Protein AF-0000000078351383 (afdb_homodimer)

InterPro domains:
  IPR007537 tRNAHis guanylyltransferase Thg1 [PTHR12729] (29-309)
  IPR024956 tRNAHis guanylyltransferase catalytic domain [PF04446] (28-210)
  IPR038469 tRNAHis guanylyltransferase Thg1 superfamily [G3DSA:3.30.70.3000] (30-331)

Radius of gyration: 29.4 Å; Cα contacts (8 Å, |Δi|>4): 1123; chains: 2; bounding box: 105×81×57 Å

Organism: Batrachochytrium dendrobatidis (strain JEL423) (NCBI:txid403673)

Near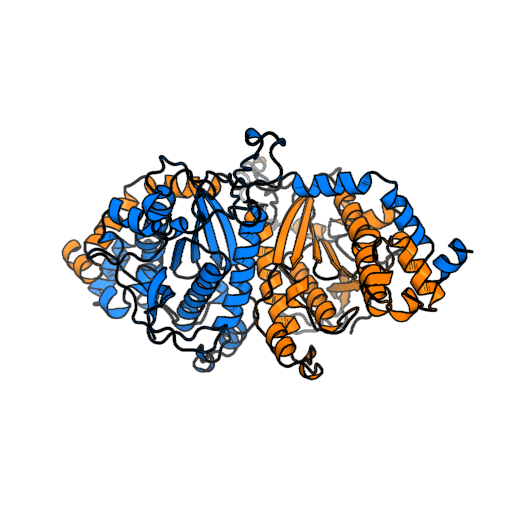est PDB structures (foldseek):
  4kgm-assembly2_C-3  TM=8.697E-01  e=3.419E-14  Bacillus thuringiensis serovar israelensis ATCC 35646
  4kgk-assembly1_B  TM=8.717E-01  e=8.490E-14  Bacillus thuringiensis serovar israelensis ATCC 35646
  6r4p-assembly1_A  TM=4.666E-01  e=4.641E-01  Bos taurus
  7pdf-assembly1_A  TM=4.682E-01  e=1.531E+00  Bos taurus
  7d9t-assembly1_A  TM=4.508E-01  e=2.034E+00  Homo sapiens

pLDDT: mean 85.82, std 18.72, range [27.03, 98.94]

Structure (mmCIF, N/CA/C/O backbone):
data_AF-0000000078351383-model_v1
#
loop_
_entity.id
_entity.type
_entity.pdbx_description
1 polymer 'tRNA(His) guanylyltransferase'
#
loop_
_atom_site.group_PDB
_atom_site.id
_atom_site.type_symbol
_atom_site.label_atom_id
_atom_site.label_alt_id
_atom_site.label_comp_id
_atom_site.label_asym_id
_atom_site.label_entity_id
_atom_site.label_seq_id
_atom_site.pdbx_PDB_ins_code
_atom_site.Cartn_x
_atom_site.Cartn_y
_atom_site.Cartn_z
_atom_site.occupancy
_atom_site.B_iso_or_equiv
_atom_site.auth_seq_id
_atom_site.auth_comp_id
_atom_site.auth_asym_id
_atom_site.auth_atom_id
_atom_site.pdbx_PDB_model_num
ATOM 1 N N . MET A 1 1 ? 18.266 -39.781 -23.859 1 38.16 1 MET A N 1
ATOM 2 C CA . MET A 1 1 ? 18.625 -39.969 -22.453 1 38.16 1 MET A CA 1
ATOM 3 C C . MET A 1 1 ? 18.234 -38.75 -21.625 1 38.16 1 MET A C 1
ATOM 5 O O . MET A 1 1 ? 17.641 -38.906 -20.562 1 38.16 1 MET A O 1
ATOM 9 N N . VAL A 1 2 ? 18.609 -37.594 -22.172 1 41.56 2 VAL A N 1
ATOM 10 C CA . VAL A 1 2 ? 18.328 -36.344 -21.516 1 41.56 2 VAL A CA 1
ATOM 11 C C . VAL A 1 2 ? 16.828 -36.125 -21.406 1 41.56 2 VAL A C 1
ATOM 13 O O . VAL A 1 2 ? 16.312 -35.688 -20.375 1 41.56 2 VAL A O 1
ATOM 16 N N . THR A 1 3 ? 16.156 -36.469 -22.438 1 48.22 3 THR A N 1
ATOM 17 C CA . THR A 1 3 ? 14.703 -36.344 -22.484 1 48.22 3 THR A CA 1
ATOM 18 C C . THR A 1 3 ? 14.055 -37.25 -21.422 1 48.22 3 THR A C 1
ATOM 20 O O . THR A 1 3 ? 13.102 -36.844 -20.766 1 48.22 3 THR A O 1
ATOM 23 N N . LYS A 1 4 ? 14.516 -38.5 -21.375 1 50.91 4 LYS A N 1
ATOM 24 C CA . LYS A 1 4 ? 14 -39.438 -20.406 1 50.91 4 LYS A CA 1
ATOM 25 C C . LYS A 1 4 ? 14.25 -38.969 -18.984 1 50.91 4 LYS A C 1
ATOM 27 O O . LYS A 1 4 ? 13.398 -39.125 -18.109 1 50.91 4 LYS A O 1
ATOM 32 N N . LEU A 1 5 ? 15.391 -38.406 -18.75 1 46.81 5 LEU A N 1
ATOM 33 C CA . LEU A 1 5 ? 15.781 -37.938 -17.438 1 46.81 5 LEU A CA 1
ATOM 34 C C . LEU A 1 5 ? 14.938 -36.719 -17.031 1 46.81 5 LEU A C 1
ATOM 36 O O . LEU A 1 5 ? 14.578 -36.594 -15.852 1 46.81 5 LEU A O 1
ATOM 40 N N . LEU A 1 6 ? 14.625 -35.938 -18.031 1 54.59 6 LEU A N 1
ATOM 41 C CA . LEU A 1 6 ? 13.797 -34.781 -17.75 1 54.59 6 LEU A CA 1
ATOM 42 C C . LEU A 1 6 ? 12.391 -35.188 -17.328 1 54.59 6 LEU A C 1
ATOM 44 O O . LEU A 1 6 ? 11.75 -34.5 -16.531 1 54.59 6 LEU A O 1
ATOM 48 N N . ASN A 1 7 ? 11.977 -36.375 -17.953 1 56.25 7 ASN A N 1
ATOM 49 C CA . ASN A 1 7 ? 10.633 -36.875 -17.656 1 56.25 7 ASN A CA 1
ATOM 50 C C . ASN A 1 7 ? 10.492 -37.25 -16.188 1 56.25 7 ASN A C 1
ATOM 52 O O . ASN A 1 7 ? 9.383 -37.344 -15.664 1 56.25 7 ASN A O 1
ATOM 56 N N . MET A 1 8 ? 11.648 -37.438 -15.555 1 56.38 8 MET A N 1
ATOM 57 C CA . MET A 1 8 ? 11.625 -37.875 -14.156 1 56.38 8 MET A CA 1
ATOM 58 C C . MET A 1 8 ? 11.43 -36.688 -13.219 1 56.38 8 MET A C 1
ATOM 60 O O . MET A 1 8 ? 11.07 -36.875 -12.055 1 56.38 8 MET A O 1
ATOM 64 N N . THR A 1 9 ? 11.539 -35.531 -13.68 1 75.5 9 THR A N 1
ATOM 65 C CA . THR A 1 9 ? 11.562 -34.469 -12.688 1 75.5 9 THR A CA 1
ATOM 66 C C . THR A 1 9 ? 10.336 -33.562 -12.828 1 75.5 9 THR A C 1
ATOM 68 O O . THR A 1 9 ? 9.758 -33.125 -11.828 1 75.5 9 THR A O 1
ATOM 71 N N . LEU A 1 10 ? 9.914 -33.438 -14.094 1 82.31 10 LEU A N 1
ATOM 72 C CA . LEU A 1 10 ? 8.742 -32.625 -14.375 1 82.31 10 LEU A CA 1
ATOM 73 C C . LEU A 1 10 ? 7.785 -33.312 -15.32 1 82.31 10 LEU A C 1
ATOM 75 O O . LEU A 1 10 ? 8.219 -34.125 -16.172 1 82.31 10 LEU A O 1
ATOM 79 N N . PRO A 1 11 ? 6.434 -33.094 -15.133 1 85.44 11 PRO A N 1
ATOM 80 C CA . PRO A 1 11 ? 5.508 -33.625 -16.125 1 85.44 11 PRO A CA 1
ATOM 81 C C . PRO A 1 11 ? 5.844 -33.188 -17.547 1 85.44 11 PRO A C 1
ATOM 83 O O . PRO A 1 11 ? 6.359 -32.094 -17.75 1 85.44 11 PRO A O 1
ATOM 86 N N . LYS A 1 12 ? 5.543 -34.062 -18.469 1 86.38 12 LYS A N 1
ATOM 87 C CA . LYS A 1 12 ? 5.84 -33.812 -19.859 1 86.38 12 LYS A CA 1
ATOM 88 C C . LYS A 1 12 ? 5.195 -32.5 -20.312 1 86.38 12 LYS A C 1
ATOM 90 O O . LYS A 1 12 ? 5.805 -31.703 -21.047 1 86.38 12 LYS A O 1
ATOM 95 N N . SER A 1 13 ? 4.012 -32.281 -19.891 1 89.06 13 SER A N 1
ATOM 96 C CA . SER A 1 13 ? 3.303 -31.078 -20.297 1 89.06 13 SER A CA 1
ATOM 97 C C . SER A 1 13 ? 4 -29.828 -19.781 1 89.06 13 SER A C 1
ATOM 99 O O . SER A 1 13 ? 4.031 -28.797 -20.453 1 89.06 13 SER A O 1
ATOM 101 N N . ALA A 1 14 ? 4.52 -29.891 -18.641 1 87.19 14 ALA A N 1
ATOM 102 C CA . ALA A 1 14 ? 5.258 -28.766 -18.062 1 87.19 14 ALA A CA 1
ATOM 103 C C . ALA A 1 14 ? 6.543 -28.5 -18.844 1 87.19 14 ALA A C 1
ATOM 105 O O . ALA A 1 14 ? 6.906 -27.344 -19.094 1 87.19 14 ALA A O 1
ATOM 106 N N . GLN A 1 15 ? 7.223 -29.531 -19.219 1 82.81 15 GLN A N 1
ATOM 107 C CA . GLN A 1 15 ? 8.438 -29.406 -20.016 1 82.81 15 GLN A CA 1
ATOM 108 C C . GLN A 1 15 ? 8.141 -28.781 -21.375 1 82.81 15 GLN A C 1
ATOM 110 O O . GLN A 1 15 ? 8.883 -27.922 -21.844 1 82.81 15 GLN A O 1
ATOM 115 N N . ASP A 1 16 ? 7.078 -29.297 -21.922 1 84.44 16 ASP A N 1
ATOM 116 C CA . ASP A 1 16 ? 6.68 -28.781 -23.234 1 84.44 16 ASP A CA 1
ATOM 117 C C . ASP A 1 16 ? 6.344 -27.297 -23.156 1 84.44 16 ASP A C 1
ATOM 119 O O . ASP A 1 16 ? 6.664 -26.531 -24.062 1 84.44 16 ASP A O 1
ATOM 123 N N . ALA A 1 17 ? 5.703 -26.953 -22.141 1 82.31 17 ALA A N 1
ATOM 124 C CA . ALA A 1 17 ? 5.359 -25.547 -21.938 1 82.31 17 ALA A CA 1
ATOM 125 C C . ALA A 1 17 ? 6.613 -24.688 -21.828 1 82.31 17 ALA A C 1
ATOM 127 O O . ALA A 1 17 ? 6.656 -23.578 -22.359 1 82.31 17 ALA A O 1
ATOM 128 N N . LEU A 1 18 ? 7.582 -25.156 -21.156 1 79.81 18 LEU A N 1
ATOM 129 C CA . LEU A 1 18 ? 8.852 -24.453 -21.016 1 79.81 18 LEU A CA 1
ATOM 130 C C . LEU A 1 18 ? 9.492 -24.219 -22.375 1 79.81 18 LEU A C 1
ATOM 132 O O . LEU A 1 18 ? 9.961 -23.109 -22.656 1 79.81 18 LEU A O 1
ATOM 136 N N . VAL A 1 19 ? 9.516 -25.234 -23.125 1 76.06 19 VAL A N 1
ATOM 137 C CA . VAL A 1 19 ? 10.125 -25.141 -24.438 1 76.06 19 VAL A CA 1
ATOM 138 C C . VAL A 1 19 ? 9.344 -24.156 -25.312 1 76.06 19 VAL A C 1
ATOM 140 O O . VAL A 1 19 ? 9.938 -23.328 -26 1 76.06 19 VAL A O 1
ATOM 143 N N . TYR A 1 20 ? 8.078 -24.281 -25.234 1 77.38 20 TYR A N 1
ATOM 144 C CA . TYR A 1 20 ? 7.203 -23.406 -26.016 1 77.38 20 TYR A CA 1
ATOM 145 C C . TYR A 1 20 ? 7.441 -21.953 -25.672 1 77.38 20 TYR A C 1
ATOM 147 O O . TYR A 1 20 ? 7.5 -21.094 -26.562 1 77.38 20 TYR A O 1
ATOM 155 N N . MET A 1 21 ? 7.586 -21.703 -24.406 1 75.94 21 MET A N 1
ATOM 156 C CA . MET A 1 21 ? 7.68 -20.312 -23.969 1 75.94 21 MET A CA 1
ATOM 157 C C . MET A 1 21 ? 9.016 -19.703 -24.375 1 75.94 21 MET A C 1
ATOM 159 O O . MET A 1 21 ? 9.094 -18.516 -24.688 1 75.94 21 MET A O 1
ATOM 163 N N . TYR A 1 22 ? 10.031 -20.469 -24.422 1 72.69 22 TYR A N 1
ATOM 164 C CA . TYR A 1 22 ? 11.336 -20 -24.859 1 72.69 22 TYR A CA 1
ATOM 165 C C . TYR A 1 22 ? 11.328 -19.672 -26.344 1 72.69 22 TYR A C 1
ATOM 167 O O . TYR A 1 22 ? 12.023 -18.75 -26.797 1 72.69 22 TYR A O 1
ATOM 175 N N . GLU A 1 23 ? 10.508 -20.406 -27.016 1 77.56 23 GLU A N 1
ATOM 176 C CA . GLU A 1 23 ? 10.523 -20.266 -28.469 1 77.56 23 GLU A CA 1
ATOM 177 C C . GLU A 1 23 ? 9.492 -19.25 -28.938 1 77.56 23 GLU A C 1
ATOM 179 O O . GLU A 1 23 ? 9.609 -18.703 -30.031 1 77.56 23 GLU A O 1
ATOM 184 N N . SER A 1 24 ? 8.562 -19.031 -28.062 1 77.69 24 SER A N 1
ATOM 185 C CA . SER A 1 24 ? 7.473 -18.156 -28.5 1 77.69 24 SER A CA 1
ATOM 186 C C . SER A 1 24 ? 7.754 -16.703 -28.156 1 77.69 24 SER A C 1
ATOM 188 O O . SER A 1 24 ? 8.648 -16.406 -27.344 1 77.69 24 SER A O 1
ATOM 190 N N . LYS A 1 25 ? 7.18 -15.766 -28.891 1 78.25 25 LYS A N 1
ATOM 191 C CA . LYS A 1 25 ? 7.27 -14.336 -28.656 1 78.25 25 LYS A CA 1
ATOM 192 C C . LYS A 1 25 ? 6.246 -13.883 -27.609 1 78.25 25 LYS A C 1
ATOM 194 O O . LYS A 1 25 ? 6.008 -12.688 -27.438 1 78.25 25 LYS A O 1
ATOM 199 N N . VAL A 1 26 ? 5.723 -14.812 -26.906 1 79.38 26 VAL A N 1
ATOM 200 C CA . VAL A 1 26 ? 4.633 -14.523 -25.984 1 79.38 26 VAL A CA 1
ATOM 201 C C . VAL A 1 26 ? 5.168 -13.734 -24.781 1 79.38 26 VAL A C 1
ATOM 203 O O . VAL A 1 26 ? 4.52 -12.789 -24.312 1 79.38 26 VAL A O 1
ATOM 206 N N . GLN A 1 27 ? 6.336 -14.086 -24.422 1 78.5 27 GLN A N 1
ATOM 207 C CA . GLN A 1 27 ? 6.949 -13.398 -23.297 1 78.5 27 GLN A CA 1
ATOM 208 C C . GLN A 1 27 ? 7.09 -11.906 -23.562 1 78.5 27 GLN A C 1
ATOM 210 O O . GLN A 1 27 ? 6.746 -11.086 -22.719 1 78.5 27 GLN A O 1
ATOM 215 N N . LYS A 1 28 ? 7.598 -11.633 -24.656 1 82.19 28 LYS A N 1
ATOM 216 C CA . LYS A 1 28 ? 7.801 -10.234 -25.031 1 82.19 28 LYS A CA 1
ATOM 217 C C . LYS A 1 28 ? 6.477 -9.477 -25.078 1 82.19 28 LYS A C 1
ATOM 219 O O . LYS A 1 28 ? 6.387 -8.344 -24.609 1 82.19 28 LYS A O 1
ATOM 224 N N . ARG A 1 29 ? 5.523 -10.07 -25.656 1 84.38 29 ARG A N 1
ATOM 225 C CA . ARG A 1 29 ? 4.207 -9.445 -25.766 1 84.38 29 ARG A CA 1
ATOM 226 C C . ARG A 1 29 ? 3.613 -9.188 -24.375 1 84.38 29 ARG A C 1
ATOM 228 O O . ARG A 1 29 ? 3.08 -8.109 -24.125 1 84.38 29 ARG A O 1
ATOM 235 N N . LEU A 1 30 ? 3.75 -10.141 -23.531 1 82.94 30 LEU A N 1
ATOM 236 C CA . LEU A 1 30 ? 3.182 -10.023 -22.188 1 82.94 30 LEU A CA 1
ATOM 237 C C . LEU A 1 30 ? 3.906 -8.953 -21.375 1 82.94 30 LEU A C 1
ATOM 239 O O . LEU A 1 30 ? 3.277 -8.203 -20.641 1 82.94 30 LEU A O 1
ATOM 243 N N . LYS A 1 31 ? 5.145 -8.852 -21.594 1 81.94 31 LYS A N 1
ATOM 244 C CA . LYS A 1 31 ? 5.926 -7.828 -20.906 1 81.94 31 LYS A CA 1
ATOM 245 C C . LYS A 1 31 ? 5.566 -6.434 -21.406 1 81.94 31 LYS A C 1
ATOM 247 O O . LYS A 1 31 ? 5.512 -5.48 -20.625 1 81.94 31 LYS A O 1
ATOM 252 N N . GLU A 1 32 ? 5.301 -6.383 -22.641 1 84.31 32 GLU A N 1
ATOM 253 C CA . GLU A 1 32 ? 4.883 -5.109 -23.219 1 84.31 32 GLU A CA 1
ATOM 254 C C . GLU A 1 32 ? 3.516 -4.684 -22.688 1 84.31 32 GLU A C 1
ATOM 256 O O . GLU A 1 32 ? 3.275 -3.498 -22.453 1 84.31 32 GLU A O 1
ATOM 261 N N . LEU A 1 33 ? 2.717 -5.645 -22.547 1 83.81 33 LEU A N 1
ATOM 262 C CA . LEU A 1 33 ? 1.395 -5.383 -21.984 1 83.81 33 LEU A CA 1
ATOM 263 C C . LEU A 1 33 ? 1.503 -4.801 -20.578 1 83.81 33 LEU A C 1
ATOM 265 O O . LEU A 1 33 ? 0.756 -3.887 -20.219 1 83.81 33 LEU A O 1
ATOM 269 N N . GLU A 1 34 ? 2.42 -5.184 -19.891 1 80.5 34 GLU A N 1
ATOM 270 C CA . GLU A 1 34 ? 2.59 -4.805 -18.484 1 80.5 34 GLU A CA 1
ATOM 271 C C . GLU A 1 34 ? 3.109 -3.373 -18.359 1 80.5 34 GLU A C 1
ATOM 273 O O . GLU A 1 34 ? 2.814 -2.682 -17.391 1 80.5 34 GLU A O 1
ATOM 278 N N . VAL A 1 35 ? 3.807 -2.844 -19.359 1 79.94 35 VAL A N 1
ATOM 279 C CA . VAL A 1 35 ? 4.469 -1.556 -19.188 1 79.94 35 VAL A CA 1
ATOM 280 C C . VAL A 1 35 ? 3.76 -0.495 -20.016 1 79.94 35 VAL A C 1
ATOM 282 O O . VAL A 1 35 ? 4.09 0.691 -19.938 1 79.94 35 VAL A O 1
ATOM 285 N N . ARG A 1 36 ? 2.768 -0.879 -20.703 1 78.12 36 ARG A N 1
ATOM 286 C CA . ARG A 1 36 ? 2.092 0.006 -21.641 1 78.12 36 ARG A CA 1
ATOM 287 C C . ARG A 1 36 ? 1.54 1.24 -20.938 1 78.12 36 ARG A C 1
ATOM 289 O O . ARG A 1 36 ? 1.538 2.336 -21.5 1 78.12 36 ARG A O 1
ATOM 296 N N . HIS A 1 37 ? 1.166 1.174 -19.766 1 77.94 37 HIS A N 1
ATOM 297 C CA . HIS A 1 37 ? 0.55 2.293 -19.062 1 77.94 37 HIS A CA 1
ATOM 298 C C . HIS A 1 37 ? 1.383 2.709 -17.844 1 77.94 37 HIS A C 1
ATOM 300 O O . HIS A 1 37 ? 0.848 3.242 -16.875 1 77.94 37 HIS A O 1
ATOM 306 N N . ASP A 1 38 ? 2.605 2.439 -18.094 1 82.19 38 ASP A N 1
ATOM 307 C CA . ASP A 1 38 ? 3.486 2.801 -16.984 1 82.19 38 ASP A CA 1
ATOM 308 C C . ASP A 1 38 ? 4.047 4.207 -17.172 1 82.19 38 ASP A C 1
ATOM 310 O O . ASP A 1 38 ? 5.105 4.387 -17.781 1 82.19 38 ASP A O 1
ATOM 314 N N . ILE A 1 39 ? 3.416 5.211 -16.656 1 89.56 39 ILE A N 1
ATOM 315 C CA . ILE A 1 39 ? 3.832 6.605 -16.734 1 89.56 39 ILE A CA 1
ATOM 316 C C . ILE A 1 39 ? 4.824 6.91 -15.609 1 89.56 39 ILE A C 1
ATOM 318 O O . ILE A 1 39 ? 4.777 6.285 -14.547 1 89.56 39 ILE A O 1
ATOM 322 N N . ALA A 1 40 ? 5.715 7.84 -15.93 1 93.44 40 ALA A N 1
ATOM 323 C CA . ALA A 1 40 ? 6.746 8.164 -14.945 1 93.44 40 ALA A CA 1
ATOM 324 C C . ALA A 1 40 ? 6.902 9.672 -14.789 1 93.44 40 ALA A C 1
ATOM 326 O O . ALA A 1 40 ? 6.672 10.43 -15.734 1 93.44 40 ALA A O 1
ATOM 327 N N . VAL A 1 41 ? 7.234 10.117 -13.625 1 95.25 41 VAL A N 1
ATOM 328 C CA . VAL A 1 41 ? 7.648 11.5 -13.391 1 95.25 41 VAL A CA 1
ATOM 329 C C . VAL A 1 41 ? 9.023 11.734 -14.008 1 95.25 41 VAL A C 1
ATOM 331 O O . VAL A 1 41 ? 9.961 10.977 -13.773 1 95.25 41 VAL A O 1
ATOM 334 N N . ALA A 1 42 ? 9.117 12.781 -14.773 1 94.5 42 ALA A N 1
ATOM 335 C CA . ALA A 1 42 ? 10.398 13.102 -15.391 1 94.5 42 ALA A CA 1
ATOM 336 C C . ALA A 1 42 ? 11.453 13.445 -14.344 1 94.5 42 ALA A C 1
ATOM 338 O O . ALA A 1 42 ? 11.133 14.078 -13.328 1 94.5 42 ALA A O 1
ATOM 339 N N . PRO A 1 43 ? 12.719 13.062 -14.586 1 94.56 43 PRO A N 1
ATOM 340 C CA . PRO A 1 43 ? 13.773 13.336 -13.609 1 94.56 43 PRO A CA 1
ATOM 341 C C . PRO A 1 43 ? 13.93 14.828 -13.32 1 94.56 43 PRO A C 1
ATOM 343 O O . PRO A 1 43 ? 14.461 15.203 -12.273 1 94.56 43 PRO A O 1
ATOM 346 N N . THR A 1 44 ? 13.453 15.711 -14.211 1 93.88 44 THR A N 1
ATOM 347 C CA . THR A 1 44 ? 13.594 17.156 -14.055 1 93.88 44 THR A CA 1
ATOM 348 C C . THR A 1 44 ? 12.406 17.75 -13.297 1 93.88 44 THR A C 1
ATOM 350 O O . THR A 1 44 ? 12.367 18.938 -13.023 1 93.88 44 THR A O 1
ATOM 353 N N . GLU A 1 45 ? 11.469 16.922 -12.992 1 94.81 45 GLU A N 1
ATOM 354 C CA . GLU A 1 45 ? 10.266 17.391 -12.312 1 94.81 45 GLU A CA 1
ATOM 355 C C . GLU A 1 45 ? 10.297 17.047 -10.828 1 94.81 45 GLU A C 1
ATOM 357 O O . GLU A 1 45 ? 10.828 16 -10.445 1 94.81 45 GLU A O 1
ATOM 362 N N . HIS A 1 46 ? 9.773 17.969 -10 1 96.38 46 HIS A N 1
ATOM 363 C CA . HIS A 1 46 ? 9.445 17.641 -8.617 1 96.38 46 HIS A CA 1
ATOM 364 C C . HIS A 1 46 ? 8.156 16.844 -8.531 1 96.38 46 HIS A C 1
ATOM 366 O O . HIS A 1 46 ? 7.43 16.719 -9.523 1 96.38 46 HIS A O 1
ATOM 372 N N . TYR A 1 47 ? 7.91 16.234 -7.387 1 97.12 47 TYR A N 1
ATOM 373 C CA . TYR A 1 47 ? 6.613 15.586 -7.219 1 97.12 47 TYR A CA 1
ATOM 374 C C . TYR A 1 47 ? 6.258 15.453 -5.742 1 97.12 47 TYR A C 1
ATOM 376 O O . TYR A 1 47 ? 7.113 15.625 -4.871 1 97.12 47 TYR A O 1
ATOM 384 N N . MET A 1 48 ? 5.043 15.258 -5.469 1 97.5 48 MET A N 1
ATOM 385 C CA . MET A 1 48 ? 4.492 14.992 -4.141 1 97.5 48 MET A CA 1
ATOM 386 C C . MET A 1 48 ? 3.695 13.688 -4.141 1 97.5 48 MET A C 1
ATOM 388 O O . MET A 1 48 ? 3.146 13.289 -5.168 1 97.5 48 MET A O 1
ATOM 392 N N . ILE A 1 49 ? 3.76 12.992 -3.094 1 98.38 49 ILE A N 1
ATOM 393 C CA . ILE A 1 49 ? 2.914 11.828 -2.885 1 98.38 49 ILE A CA 1
ATOM 394 C C . ILE A 1 49 ? 1.971 12.07 -1.709 1 98.38 49 ILE A C 1
ATOM 396 O O . ILE A 1 49 ? 2.418 12.383 -0.603 1 98.38 49 ILE A O 1
ATOM 400 N N . ARG A 1 50 ? 0.711 11.992 -1.945 1 97.5 50 ARG A N 1
ATOM 401 C CA . ARG A 1 50 ? -0.291 12.078 -0.888 1 97.5 50 ARG A CA 1
ATOM 402 C C . ARG A 1 50 ? -0.815 10.688 -0.521 1 97.5 50 ARG A C 1
ATOM 404 O O . ARG A 1 50 ? -1.212 9.922 -1.396 1 97.5 50 ARG A O 1
ATOM 411 N N . ILE A 1 51 ? -0.724 10.375 0.685 1 98.69 51 ILE A N 1
ATOM 412 C CA . ILE A 1 51 ? -1.177 9.109 1.24 1 98.69 51 ILE A CA 1
ATOM 413 C C . ILE A 1 51 ? -2.357 9.344 2.18 1 98.69 51 ILE A C 1
ATOM 415 O O . ILE A 1 51 ? -2.307 10.234 3.035 1 98.69 51 ILE A O 1
ATOM 419 N N . ASP A 1 52 ? -3.455 8.594 2.041 1 98.12 52 ASP A N 1
ATOM 420 C CA . ASP A 1 52 ? -4.68 8.82 2.803 1 98.12 52 ASP A CA 1
ATOM 421 C C . ASP A 1 52 ? -5.293 7.504 3.27 1 98.12 52 ASP A C 1
ATOM 423 O O . ASP A 1 52 ? -5.352 6.535 2.51 1 98.12 52 ASP A O 1
ATOM 427 N N . GLY A 1 53 ? -5.672 7.453 4.504 1 98.56 53 GLY A N 1
ATOM 428 C CA . GLY A 1 53 ? -6.309 6.258 5.027 1 98.56 53 GLY A CA 1
ATOM 429 C C . GLY A 1 53 ? -7.586 5.891 4.293 1 98.56 53 GLY A C 1
ATOM 430 O O . GLY A 1 53 ? -8.391 6.762 3.969 1 98.56 53 GLY A O 1
ATOM 431 N N . VAL A 1 54 ? -7.773 4.602 4.039 1 98.44 54 VAL A N 1
ATOM 432 C CA . VAL A 1 54 ? -8.977 4.137 3.357 1 98.44 54 VAL A CA 1
ATOM 433 C C . VAL A 1 54 ? -10.055 3.797 4.387 1 98.44 54 VAL A C 1
ATOM 435 O O . VAL A 1 54 ? -9.875 2.896 5.207 1 98.44 54 VAL A O 1
ATOM 438 N N . ALA A 1 55 ? -11.156 4.469 4.391 1 97 55 ALA A N 1
ATOM 439 C CA . ALA A 1 55 ? -12.305 4.258 5.27 1 97 55 ALA A CA 1
ATOM 440 C C . ALA A 1 55 ? -11.914 4.402 6.734 1 97 55 ALA A C 1
ATOM 442 O O . ALA A 1 55 ? -12.297 3.586 7.574 1 97 55 ALA A O 1
ATOM 443 N N . PHE A 1 56 ? -11.117 5.375 7.051 1 97.06 56 PHE A N 1
ATOM 444 C CA . PHE A 1 56 ? -10.656 5.578 8.422 1 97.06 56 PHE A CA 1
ATOM 445 C C . PHE A 1 56 ? -11.789 6.105 9.297 1 97.06 56 PHE A C 1
ATOM 447 O O . PHE A 1 56 ? -11.75 5.953 10.516 1 97.06 56 PHE A O 1
ATOM 454 N N . HIS A 1 57 ? -12.781 6.789 8.641 1 92.94 57 HIS A N 1
ATOM 455 C CA . HIS A 1 57 ? -13.945 7.199 9.414 1 92.94 57 HIS A CA 1
ATOM 456 C C . HIS A 1 57 ? -14.625 5.996 10.055 1 92.94 57 HIS A C 1
ATOM 458 O O . HIS A 1 57 ? -15.133 6.094 11.18 1 92.94 57 HIS A O 1
ATOM 464 N N . THR A 1 58 ? -14.641 4.844 9.383 1 95.19 58 THR A N 1
ATOM 465 C CA . THR A 1 58 ? -15.203 3.602 9.891 1 95.19 58 THR A CA 1
ATOM 466 C C . THR A 1 58 ? -14.211 2.881 10.789 1 95.19 58 THR A C 1
ATOM 468 O O . THR A 1 58 ? -14.57 2.383 11.859 1 95.19 58 THR A O 1
ATOM 471 N N . PHE A 1 59 ? -12.992 2.904 10.453 1 96.88 59 PHE A N 1
ATOM 472 C CA . PHE A 1 59 ? -11.938 2.209 11.18 1 96.88 59 PHE A CA 1
ATOM 473 C C . PHE A 1 59 ? -11.758 2.803 12.57 1 96.88 59 PHE A C 1
ATOM 475 O O . PHE A 1 59 ? -11.547 2.074 13.539 1 96.88 59 PHE A O 1
ATOM 482 N N . THR A 1 60 ? -11.859 4.145 12.711 1 95.19 60 THR A N 1
ATOM 483 C CA . THR A 1 60 ? -11.555 4.809 13.969 1 95.19 60 THR A CA 1
ATOM 484 C C . THR A 1 60 ? -12.836 5.098 14.75 1 95.19 60 THR A C 1
ATOM 486 O O . THR A 1 60 ? -12.82 5.852 15.727 1 95.19 60 THR A O 1
ATOM 489 N N . LYS A 1 61 ? -13.93 4.555 14.32 1 94.81 61 LYS A N 1
ATOM 490 C CA . LYS A 1 61 ? -15.18 4.754 15.047 1 94.81 61 LYS A CA 1
ATOM 491 C C . LYS A 1 61 ? -15.078 4.211 16.469 1 94.81 61 LYS A C 1
ATOM 493 O O . LYS A 1 61 ? -14.633 3.078 16.672 1 94.81 61 LYS A O 1
ATOM 498 N N . GLY A 1 62 ? -15.414 5.035 17.406 1 94.25 62 GLY A N 1
ATOM 499 C CA . GLY A 1 62 ? -15.492 4.578 18.781 1 94.25 62 GLY A CA 1
ATOM 500 C C . GLY A 1 62 ? -14.234 4.863 19.578 1 94.25 62 GLY A C 1
ATOM 501 O O . GLY A 1 62 ? -14.195 4.648 20.797 1 94.25 62 GLY A O 1
ATOM 502 N N . VAL A 1 63 ? -13.211 5.344 18.953 1 95.12 63 VAL A N 1
ATOM 503 C CA . VAL A 1 63 ? -12.023 5.719 19.703 1 95.12 63 VAL A CA 1
ATOM 504 C C . VAL A 1 63 ? -12.25 7.066 20.391 1 95.12 63 VAL A C 1
ATOM 506 O O . VAL A 1 63 ? -13.336 7.652 20.281 1 95.12 63 VAL A O 1
ATOM 509 N N . GLU A 1 64 ? -11.273 7.539 21.078 1 93.75 64 GLU A N 1
ATOM 510 C CA . GLU A 1 64 ? -11.406 8.789 21.812 1 93.75 64 GLU A CA 1
ATOM 511 C C . GLU A 1 64 ? -11.656 9.969 20.875 1 93.75 64 GLU A C 1
ATOM 513 O O . GLU A 1 64 ? -11.023 10.078 19.828 1 93.75 64 GLU A O 1
ATOM 518 N N . GLN A 1 65 ? -12.586 10.812 21.203 1 91.81 65 GLN A N 1
ATOM 519 C CA . GLN A 1 65 ? -12.953 12.008 20.453 1 91.81 65 GLN A CA 1
ATOM 520 C C . GLN A 1 65 ? -12.578 13.273 21.219 1 91.81 65 GLN A C 1
ATOM 522 O O . GLN A 1 65 ? -12.539 13.266 22.438 1 91.81 65 GLN A O 1
ATOM 527 N N . PRO A 1 66 ? -12.289 14.375 20.594 1 95.31 66 PRO A N 1
ATOM 528 C CA . PRO A 1 66 ? -12.305 14.594 19.141 1 95.31 66 PRO A CA 1
ATOM 529 C C . PRO A 1 66 ? -11.055 14.07 18.453 1 95.31 66 PRO A C 1
ATOM 531 O O . PRO A 1 66 ? -11.047 13.883 17.234 1 95.31 66 PRO A O 1
ATOM 534 N N . PHE A 1 67 ? -9.953 13.867 19.25 1 95.62 67 PHE A N 1
ATOM 535 C CA . PHE A 1 67 ? -8.711 13.344 18.703 1 95.62 67 PHE A CA 1
ATOM 536 C C . PHE A 1 67 ? -8.164 12.219 19.578 1 95.62 67 PHE A C 1
ATOM 538 O O . PHE A 1 67 ? -8.164 12.328 20.812 1 95.62 67 PHE A O 1
ATOM 545 N N . ASP A 1 68 ? -7.82 11.141 19.047 1 95.06 68 ASP A N 1
ATOM 546 C CA . ASP A 1 68 ? -7.18 10.055 19.781 1 95.06 68 ASP A CA 1
ATOM 547 C C . ASP A 1 68 ? -5.664 10.102 19.625 1 95.06 68 ASP A C 1
ATOM 549 O O . ASP A 1 68 ? -5.141 9.883 18.531 1 95.06 68 ASP A O 1
ATOM 553 N N . SER A 1 69 ? -4.973 10.344 20.656 1 93.69 69 SER A N 1
ATOM 554 C CA . SER A 1 69 ? -3.531 10.57 20.625 1 93.69 69 SER A CA 1
ATOM 555 C C . SER A 1 69 ? -2.783 9.336 20.156 1 93.69 69 SER A C 1
ATOM 557 O O . SER A 1 69 ? -1.691 9.438 19.594 1 93.69 69 SER A O 1
ATOM 559 N N . ARG A 1 70 ? -3.322 8.148 20.391 1 95.06 70 ARG A N 1
ATOM 560 C CA . ARG A 1 70 ? -2.689 6.91 19.953 1 95.06 70 ARG A CA 1
ATOM 561 C C . ARG A 1 70 ? -2.635 6.832 18.422 1 95.06 70 ARG A C 1
ATOM 563 O O . ARG A 1 70 ? -1.615 6.441 17.859 1 95.06 70 ARG A O 1
ATOM 570 N N . ILE A 1 71 ? -3.707 7.258 17.781 1 96.5 71 ILE A N 1
ATOM 571 C CA . ILE A 1 71 ? -3.773 7.254 16.312 1 96.5 71 ILE A CA 1
ATOM 572 C C . ILE A 1 71 ? -2.865 8.352 15.758 1 96.5 71 ILE A C 1
ATOM 574 O O . ILE A 1 71 ? -2.127 8.117 14.797 1 96.5 71 ILE A O 1
ATOM 578 N N . THR A 1 72 ? -2.916 9.523 16.375 1 96.12 72 THR A N 1
ATOM 579 C CA . THR A 1 72 ? -2.061 10.625 15.961 1 96.12 72 THR A CA 1
ATOM 580 C C . THR A 1 72 ? -0.588 10.234 16.047 1 96.12 72 THR A C 1
ATOM 582 O O . THR A 1 72 ? 0.191 10.523 15.133 1 96.12 72 THR A O 1
ATOM 585 N N . ARG A 1 73 ? -0.248 9.609 17.109 1 96.06 73 ARG A N 1
ATOM 586 C CA . ARG A 1 73 ? 1.128 9.164 17.297 1 96.06 73 ARG A CA 1
ATOM 587 C C . ARG A 1 73 ? 1.511 8.133 16.234 1 96.06 73 ARG A C 1
ATOM 589 O O . ARG A 1 73 ? 2.609 8.18 15.68 1 96.06 73 ARG A O 1
ATOM 596 N N . ALA A 1 74 ? 0.646 7.168 16.016 1 97.62 74 ALA A N 1
ATOM 597 C CA . ALA A 1 74 ? 0.917 6.137 15.023 1 97.62 74 ALA A CA 1
ATOM 598 C C . ALA A 1 74 ? 1.116 6.746 13.641 1 97.62 74 ALA A C 1
ATOM 600 O O . ALA A 1 74 ? 2.006 6.332 12.891 1 97.62 74 ALA A O 1
ATOM 601 N N . MET A 1 75 ? 0.291 7.738 13.289 1 98.25 75 MET A N 1
ATOM 602 C CA . MET A 1 75 ? 0.42 8.422 12 1 98.25 75 MET A CA 1
ATOM 603 C C . MET A 1 75 ? 1.754 9.156 11.914 1 98.25 75 MET A C 1
ATOM 605 O O . MET A 1 75 ? 2.414 9.125 10.875 1 98.25 75 MET A O 1
ATOM 609 N N . LEU A 1 76 ? 2.135 9.805 12.977 1 97.88 76 LEU A N 1
ATOM 610 C CA . LEU A 1 76 ? 3.393 10.539 13 1 97.88 76 LEU A CA 1
ATOM 611 C C . LEU A 1 76 ? 4.582 9.594 12.859 1 97.88 76 LEU A C 1
ATOM 613 O O . LEU A 1 76 ? 5.48 9.844 12.047 1 97.88 76 LEU A O 1
ATOM 617 N N . GLU A 1 77 ? 4.586 8.531 13.625 1 97.94 77 GLU A N 1
ATOM 618 C CA . GLU A 1 77 ? 5.668 7.555 13.539 1 97.94 77 GLU A CA 1
ATOM 619 C C . GLU A 1 77 ? 5.727 6.918 12.156 1 97.94 77 GLU A C 1
ATOM 621 O O . GLU A 1 77 ? 6.812 6.664 11.633 1 97.94 77 GLU A O 1
ATOM 626 N N . THR A 1 78 ? 4.602 6.637 11.594 1 98.75 78 THR A N 1
ATOM 627 C CA . THR A 1 78 ? 4.535 6.125 10.227 1 98.75 78 THR A CA 1
ATOM 628 C C . THR A 1 78 ? 5.168 7.113 9.25 1 98.75 78 THR A C 1
ATOM 630 O O . THR A 1 78 ? 5.938 6.719 8.375 1 98.75 78 THR A O 1
ATOM 633 N N . THR A 1 79 ? 4.848 8.398 9.391 1 98.88 79 THR A N 1
ATOM 634 C CA . THR A 1 79 ? 5.402 9.438 8.539 1 98.88 79 THR A CA 1
ATOM 635 C C . THR A 1 79 ? 6.926 9.477 8.648 1 98.88 79 THR A C 1
ATOM 637 O O . THR A 1 79 ? 7.629 9.57 7.645 1 98.88 79 THR A O 1
ATOM 640 N N . LYS A 1 80 ? 7.391 9.352 9.867 1 98.5 80 LYS A N 1
ATOM 641 C CA . LYS A 1 80 ? 8.836 9.312 10.078 1 98.5 80 LYS A CA 1
ATOM 642 C C . LYS A 1 80 ? 9.469 8.133 9.352 1 98.5 80 LYS A C 1
ATOM 644 O O . LYS A 1 80 ? 10.508 8.273 8.703 1 98.5 80 LYS A O 1
ATOM 649 N N . ASP A 1 81 ? 8.852 6.961 9.492 1 98.56 81 ASP A N 1
ATOM 650 C CA . ASP A 1 81 ? 9.344 5.777 8.797 1 98.56 81 ASP A CA 1
ATOM 651 C C . ASP A 1 81 ? 9.398 6.004 7.289 1 98.56 81 ASP A C 1
ATOM 653 O O . ASP A 1 81 ? 10.336 5.562 6.621 1 98.56 81 ASP A O 1
ATOM 657 N N . LEU A 1 82 ? 8.383 6.648 6.727 1 98.81 82 LEU A N 1
ATOM 658 C CA . LEU A 1 82 ? 8.32 6.918 5.293 1 98.81 82 LEU A CA 1
ATOM 659 C C . LEU A 1 82 ? 9.453 7.848 4.867 1 98.81 82 LEU A C 1
ATOM 661 O O . LEU A 1 82 ? 10.086 7.629 3.83 1 98.81 82 LEU A O 1
ATOM 665 N N . VAL A 1 83 ? 9.695 8.914 5.648 1 98.44 83 VAL A N 1
ATOM 666 C CA . VAL A 1 83 ? 10.773 9.852 5.332 1 98.44 83 VAL A CA 1
ATOM 667 C C . VAL A 1 83 ? 12.109 9.117 5.34 1 98.44 83 VAL A C 1
ATOM 669 O O . VAL A 1 83 ? 12.93 9.297 4.434 1 98.44 83 VAL A O 1
ATOM 672 N N . ASP A 1 84 ? 12.289 8.289 6.297 1 97.19 84 ASP A N 1
ATOM 673 C CA . ASP A 1 84 ? 13.539 7.543 6.426 1 97.19 84 ASP A CA 1
ATOM 674 C C . ASP A 1 84 ? 13.734 6.586 5.25 1 97.19 84 ASP A C 1
ATOM 676 O O . ASP A 1 84 ? 14.836 6.457 4.719 1 97.19 84 ASP A O 1
ATOM 680 N N . ARG A 1 85 ? 12.695 5.988 4.84 1 96.88 85 ARG A N 1
ATOM 681 C CA . ARG A 1 85 ? 12.781 4.949 3.816 1 96.88 85 ARG A CA 1
ATOM 682 C C . ARG A 1 85 ? 12.875 5.559 2.422 1 96.88 85 ARG A C 1
ATOM 684 O O . ARG A 1 85 ? 13.633 5.074 1.577 1 96.88 85 ARG A O 1
ATOM 691 N N . PHE A 1 86 ? 12.117 6.602 2.141 1 97.69 86 PHE A N 1
ATOM 692 C CA . PHE A 1 86 ? 11.961 7.043 0.76 1 97.69 86 PHE A CA 1
ATOM 693 C C . PHE A 1 86 ? 12.68 8.367 0.53 1 97.69 86 PHE A C 1
ATOM 695 O O . PHE A 1 86 ? 12.867 8.789 -0.614 1 97.69 86 PHE A O 1
ATOM 702 N N . GLY A 1 87 ? 13.008 9.078 1.578 1 95.94 87 GLY A N 1
ATOM 703 C CA . GLY A 1 87 ? 13.906 10.211 1.455 1 95.94 87 GLY A CA 1
ATOM 704 C C . GLY A 1 87 ? 13.219 11.477 0.996 1 95.94 87 GLY A C 1
ATOM 705 O O . GLY A 1 87 ? 13.758 12.234 0.184 1 95.94 87 GLY A O 1
ATOM 706 N N . SER A 1 88 ? 11.969 11.742 1.397 1 97.56 88 SER A N 1
ATOM 707 C CA . SER A 1 88 ? 11.312 13.008 1.08 1 97.56 88 SER A CA 1
ATOM 708 C C . SER A 1 88 ? 12.016 14.18 1.757 1 97.56 88 SER A C 1
ATOM 710 O O . SER A 1 88 ? 12.547 14.039 2.861 1 97.56 88 SER A O 1
ATOM 712 N N . ILE A 1 89 ? 12.016 15.328 1.138 1 97.06 89 ILE A N 1
ATOM 713 C CA . ILE A 1 89 ? 12.688 16.5 1.697 1 97.06 89 ILE A CA 1
ATOM 714 C C . ILE A 1 89 ? 11.789 17.156 2.736 1 97.06 89 ILE A C 1
ATOM 716 O O . ILE A 1 89 ? 12.273 17.812 3.666 1 97.06 89 ILE A O 1
ATOM 720 N N . THR A 1 90 ? 10.531 17.078 2.572 1 98.12 90 THR A N 1
ATOM 721 C CA . THR A 1 90 ? 9.531 17.562 3.523 1 98.12 90 THR A CA 1
ATOM 722 C C . THR A 1 90 ? 8.352 16.594 3.602 1 98.12 90 THR A C 1
ATOM 724 O O . THR A 1 90 ? 7.891 16.094 2.578 1 98.12 90 THR A O 1
ATOM 727 N N . ALA A 1 91 ? 7.938 16.328 4.789 1 98.81 91 ALA A N 1
ATOM 728 C CA . ALA A 1 91 ? 6.73 15.539 5 1 98.81 91 ALA A CA 1
ATOM 729 C C . ALA A 1 91 ? 5.762 16.25 5.941 1 98.81 91 ALA A C 1
ATOM 731 O O . ALA A 1 91 ? 6.18 17.047 6.781 1 98.81 91 ALA A O 1
ATOM 732 N N . TYR A 1 92 ? 4.512 16.062 5.738 1 98.75 92 TYR A N 1
ATOM 733 C CA . TYR A 1 92 ? 3.42 16.625 6.516 1 98.75 92 TYR A CA 1
ATOM 734 C C . TYR A 1 92 ? 2.33 15.602 6.773 1 98.75 92 TYR A C 1
ATOM 736 O O . TYR A 1 92 ? 1.999 14.805 5.891 1 98.75 92 TYR A O 1
ATOM 744 N N . THR A 1 93 ? 1.809 15.539 7.996 1 98.69 93 THR A N 1
ATOM 745 C CA . THR A 1 93 ? 0.708 14.625 8.281 1 98.69 93 THR A CA 1
ATOM 746 C C . THR A 1 93 ? -0.333 15.297 9.172 1 98.69 93 THR A C 1
ATOM 748 O O . THR A 1 93 ? 0.016 16.062 10.07 1 98.69 93 THR A O 1
ATOM 751 N N . GLN A 1 94 ? -1.516 15.016 8.938 1 97.94 94 GLN A N 1
ATOM 752 C CA . GLN A 1 94 ? -2.658 15.391 9.758 1 97.94 94 GLN A CA 1
ATOM 753 C C . GLN A 1 94 ? -3.809 14.406 9.594 1 97.94 94 GLN A C 1
ATOM 755 O O . GLN A 1 94 ? -4.094 13.953 8.484 1 97.94 94 GLN A O 1
ATOM 760 N N . SER A 1 95 ? -4.465 14.094 10.695 1 96 95 SER A N 1
ATOM 761 C CA . SER A 1 95 ? -5.543 13.109 10.688 1 96 95 SER A CA 1
ATOM 762 C C . SER A 1 95 ? -5.082 11.789 10.086 1 96 95 SER A C 1
ATOM 764 O O . SER A 1 95 ? -4.125 11.18 10.57 1 96 95 SER A O 1
ATOM 766 N N . ASP A 1 96 ? -5.672 11.383 8.992 1 97.25 96 ASP A N 1
ATOM 767 C CA . ASP A 1 96 ? -5.27 10.125 8.359 1 97.25 96 ASP A CA 1
ATOM 768 C C . ASP A 1 96 ? -4.574 10.383 7.023 1 97.25 96 ASP A C 1
ATOM 770 O O . ASP A 1 96 ? -4.527 9.508 6.16 1 97.25 96 ASP A O 1
ATOM 774 N N . GLU A 1 97 ? -4.023 11.586 6.82 1 97.75 97 GLU A N 1
ATOM 775 C CA . GLU A 1 97 ? -3.385 11.977 5.566 1 97.75 97 GLU A CA 1
ATOM 776 C C . GLU A 1 97 ? -1.898 12.258 5.77 1 97.75 97 GLU A C 1
ATOM 778 O O . GLU A 1 97 ? -1.506 12.844 6.781 1 97.75 97 GLU A O 1
ATOM 783 N N . ILE A 1 98 ? -1.078 11.828 4.855 1 98.81 98 ILE A N 1
ATOM 784 C CA . ILE A 1 98 ? 0.354 12.109 4.812 1 98.81 98 ILE A CA 1
ATOM 785 C C . ILE A 1 98 ? 0.727 12.672 3.443 1 98.81 98 ILE A C 1
ATOM 787 O O . ILE A 1 98 ? 0.265 12.18 2.412 1 98.81 98 ILE A O 1
ATOM 791 N N . SER A 1 99 ? 1.518 13.727 3.4 1 98.56 99 SER A N 1
ATOM 792 C CA . SER A 1 99 ? 2.082 14.289 2.178 1 98.56 99 SER A CA 1
ATOM 793 C C . SER A 1 99 ? 3.605 14.234 2.195 1 98.56 99 SER A C 1
ATOM 795 O O . SER A 1 99 ? 4.238 14.672 3.158 1 98.56 99 SER A O 1
ATOM 797 N N . LEU A 1 100 ? 4.195 13.68 1.199 1 98.81 100 LEU A N 1
ATOM 798 C CA . LEU A 1 100 ? 5.641 13.602 1.021 1 98.81 100 LEU A CA 1
ATOM 799 C C . LEU A 1 100 ? 6.086 14.43 -0.18 1 98.81 100 LEU A C 1
ATOM 801 O O . LEU A 1 100 ? 5.535 14.281 -1.275 1 98.81 100 LEU A O 1
ATOM 805 N N . VAL A 1 101 ? 7.102 15.273 -0.027 1 98.62 101 VAL A N 1
ATOM 806 C CA . VAL A 1 101 ? 7.598 16.125 -1.105 1 98.62 101 VAL A CA 1
ATOM 807 C C . VAL A 1 101 ? 8.977 15.641 -1.555 1 98.62 101 VAL A C 1
ATOM 809 O O . VAL A 1 101 ? 9.867 15.422 -0.728 1 98.62 101 VAL A O 1
ATOM 812 N N . PHE A 1 102 ? 9.156 15.484 -2.889 1 98 102 PHE A N 1
ATOM 813 C CA . PHE A 1 102 ? 10.406 15.039 -3.482 1 98 102 PHE A CA 1
ATOM 814 C C . PHE A 1 102 ? 10.898 16.047 -4.52 1 98 102 PHE A C 1
ATOM 816 O O . PHE A 1 102 ? 10.117 16.531 -5.34 1 98 102 PHE A O 1
ATOM 823 N N . SER A 1 103 ? 12.156 16.344 -4.438 1 96.31 103 SER A N 1
ATOM 824 C CA . SER A 1 103 ? 12.75 17.234 -5.426 1 96.31 103 SER A CA 1
ATOM 825 C C . SER A 1 103 ? 13.102 16.5 -6.711 1 96.31 103 SER A C 1
ATOM 827 O O . SER A 1 103 ? 13.211 15.266 -6.711 1 96.31 103 SER A O 1
ATOM 829 N N . ALA A 1 104 ? 13.266 17.281 -7.758 1 95.38 104 ALA A N 1
ATOM 830 C CA . ALA A 1 104 ? 13.734 16.719 -9.023 1 95.38 104 ALA A CA 1
ATOM 831 C C . ALA A 1 104 ? 15.07 16 -8.844 1 95.38 104 ALA A C 1
ATOM 833 O O . ALA A 1 104 ? 15.93 16.469 -8.086 1 95.38 104 ALA A O 1
ATOM 834 N N . ALA A 1 105 ? 15.156 14.883 -9.539 1 92.88 105 ALA A N 1
ATOM 835 C CA . ALA A 1 105 ? 16.422 14.148 -9.5 1 92.88 105 ALA A CA 1
ATOM 836 C C . ALA A 1 105 ? 17.5 14.898 -10.266 1 92.88 105 ALA A C 1
ATOM 838 O O . ALA A 1 105 ? 18.672 14.859 -9.891 1 92.88 105 ALA A O 1
ATOM 839 N N . GLU A 1 106 ? 17.141 15.523 -11.344 1 91.12 106 GLU A N 1
ATOM 840 C CA . GLU A 1 106 ? 18.016 16.359 -12.156 1 91.12 106 GLU A CA 1
ATOM 841 C C . GLU A 1 106 ? 17.672 17.844 -12 1 91.12 106 GLU A C 1
ATOM 843 O O . GLU A 1 106 ? 16.781 18.344 -12.672 1 91.12 106 GLU A O 1
ATOM 848 N N . LEU A 1 107 ? 18.422 18.438 -11.203 1 88.69 107 LEU A N 1
ATOM 849 C CA . LEU A 1 107 ? 18.172 19.859 -10.945 1 88.69 107 LEU A CA 1
ATOM 850 C C . LEU A 1 107 ? 19 20.734 -11.891 1 88.69 107 LEU A C 1
ATOM 852 O O . LEU A 1 107 ? 20.203 20.516 -12.047 1 88.69 107 LEU A O 1
ATOM 856 N N . SER A 1 108 ? 18.266 21.609 -12.445 1 85.88 108 SER A N 1
ATOM 857 C CA . SER A 1 108 ? 18.969 22.562 -13.305 1 85.88 108 SER A CA 1
ATOM 858 C C . SER A 1 108 ? 19.891 23.469 -12.484 1 85.88 108 SER A C 1
ATOM 860 O O . SER A 1 108 ? 19.562 23.828 -11.344 1 85.88 108 SER A O 1
ATOM 862 N N . GLU A 1 109 ? 20.875 23.906 -13.102 1 86.69 109 GLU A N 1
ATOM 863 C CA . GLU A 1 109 ? 21.797 24.844 -12.461 1 86.69 109 GLU A CA 1
ATOM 864 C C . GLU A 1 109 ? 21.109 26.188 -12.188 1 86.69 109 GLU A C 1
ATOM 866 O O . GLU A 1 109 ? 21.5 26.906 -11.266 1 86.69 109 GLU A O 1
ATOM 871 N N . SER A 1 110 ? 20.109 26.438 -12.938 1 88.5 110 SER A N 1
ATOM 872 C CA . SER A 1 110 ? 19.406 27.703 -12.797 1 88.5 110 SER A CA 1
ATOM 873 C C . SER A 1 110 ? 18.234 27.578 -11.836 1 88.5 110 SER A C 1
ATOM 875 O O . SER A 1 110 ? 17.484 28.547 -11.633 1 88.5 110 SER A O 1
ATOM 877 N N . SER A 1 111 ? 18.125 26.484 -11.266 1 89.62 111 SER A N 1
ATOM 878 C CA . SER A 1 111 ? 17.016 26.281 -10.344 1 89.62 111 SER A CA 1
ATOM 879 C C . SER A 1 111 ? 17.125 27.219 -9.141 1 89.62 111 SER A C 1
ATOM 881 O O . SER A 1 111 ? 18.172 27.328 -8.523 1 89.62 111 SER A O 1
ATOM 883 N N . PRO A 1 112 ? 16.016 27.844 -8.773 1 90.69 112 PRO A N 1
ATOM 884 C CA . PRO A 1 112 ? 16.047 28.719 -7.605 1 90.69 112 PRO A CA 1
ATOM 885 C C . PRO A 1 112 ? 16.203 27.953 -6.293 1 90.69 112 PRO A C 1
ATOM 887 O O . PRO A 1 112 ? 16.406 28.562 -5.242 1 90.69 112 PRO A O 1
ATOM 890 N N . TYR A 1 113 ? 16.141 26.594 -6.414 1 92.12 113 TYR A N 1
ATOM 891 C CA . TYR A 1 113 ? 16.172 25.797 -5.199 1 92.12 113 TYR A CA 1
ATOM 892 C C . TYR A 1 113 ? 17.531 25.141 -5.02 1 92.12 113 TYR A C 1
ATOM 894 O O . TYR A 1 113 ? 17.75 24.375 -4.07 1 92.12 113 TYR A O 1
ATOM 902 N N . LEU A 1 114 ? 18.391 25.344 -5.852 1 90.19 114 LEU A N 1
ATOM 903 C CA . LEU A 1 114 ? 19.656 24.625 -5.891 1 90.19 114 LEU A CA 1
ATOM 904 C C . LEU A 1 114 ? 20.375 24.719 -4.547 1 90.19 114 LEU A C 1
ATOM 906 O O . LEU A 1 114 ? 20.812 23.703 -4.004 1 90.19 114 LEU A O 1
ATOM 910 N N . SER A 1 115 ? 20.5 25.828 -3.947 1 87.75 115 SER A N 1
ATOM 911 C CA . SER A 1 115 ? 21.219 26.047 -2.695 1 87.75 115 SER A CA 1
ATOM 912 C C . SER A 1 115 ? 20.5 25.359 -1.529 1 87.75 115 SER A C 1
ATOM 914 O O . SER A 1 115 ? 21.141 24.938 -0.563 1 87.75 115 SER A O 1
ATOM 916 N N . LEU A 1 116 ? 19.172 25.266 -1.626 1 88.25 116 LEU A N 1
ATOM 917 C CA . LEU A 1 116 ? 18.359 24.688 -0.563 1 88.25 116 LEU A CA 1
ATOM 918 C C . LEU A 1 116 ? 18.453 23.172 -0.587 1 88.25 116 LEU A C 1
ATOM 920 O O . LEU A 1 116 ? 18.328 22.516 0.455 1 88.25 116 LEU A O 1
ATOM 924 N N . LEU A 1 117 ? 18.672 22.625 -1.823 1 86.75 117 LEU A N 1
ATOM 925 C CA . LEU A 1 117 ? 18.625 21.172 -2.016 1 86.75 117 LEU A CA 1
ATOM 926 C C . LEU A 1 117 ? 20.031 20.578 -2 1 86.75 117 LEU A C 1
ATOM 928 O O . LEU A 1 117 ? 20.203 19.375 -1.816 1 86.75 117 LEU A O 1
ATOM 932 N N . GLN A 1 118 ? 21.047 21.219 -2.473 1 72.12 118 GLN A N 1
ATOM 933 C CA . GLN A 1 118 ? 22.422 20.719 -2.516 1 72.12 118 GLN A CA 1
ATOM 934 C C . GLN A 1 118 ? 23.016 20.641 -1.114 1 72.12 118 GLN A C 1
ATOM 936 O O . GLN A 1 118 ? 22.672 21.453 -0.241 1 72.12 118 GLN A O 1
ATOM 941 N N . SER A 1 119 ? 23.188 19.359 -0.727 1 54.62 119 SER A N 1
ATOM 942 C CA . SER A 1 119 ? 23.953 19.203 0.509 1 54.62 119 SER A CA 1
ATOM 943 C C . SER A 1 119 ? 25.219 20.031 0.479 1 54.62 119 SER A C 1
ATOM 945 O O . SER A 1 119 ? 25.797 20.25 -0.586 1 54.62 119 SER A O 1
ATOM 947 N N . ALA A 1 120 ? 25.406 20.875 1.356 1 41.97 120 ALA A N 1
ATOM 948 C CA . ALA A 1 120 ? 26.703 21.547 1.447 1 41.97 120 ALA A CA 1
ATOM 949 C C . ALA A 1 120 ? 27.844 20.594 1.048 1 41.97 120 ALA A C 1
ATOM 951 O O . ALA A 1 120 ? 28.953 21.031 0.764 1 41.97 120 ALA A O 1
ATOM 952 N N . THR A 1 121 ? 27.75 19.297 1.242 1 38.78 121 THR A N 1
ATOM 953 C CA . THR A 1 121 ? 28.922 18.438 1.208 1 38.78 121 THR A CA 1
ATOM 954 C C . THR A 1 121 ? 29.203 17.953 -0.213 1 38.78 121 THR A C 1
ATOM 956 O O . THR A 1 121 ? 30.078 17.109 -0.428 1 38.78 121 THR A O 1
ATOM 959 N N . SER A 1 122 ? 28.547 18.219 -1.157 1 37.91 122 SER A N 1
ATOM 960 C CA . SER A 1 122 ? 28.938 17.578 -2.41 1 37.91 122 SER A CA 1
ATOM 961 C C . SER A 1 122 ? 30.359 17.953 -2.814 1 37.91 122 SER A C 1
ATOM 963 O O . SER A 1 122 ? 30.828 17.562 -3.889 1 37.91 122 SER A O 1
ATOM 965 N N . ASP A 1 123 ? 31.109 18.672 -2.066 1 35.41 123 ASP A N 1
ATOM 966 C CA . ASP A 1 123 ? 32.438 19.016 -2.555 1 35.41 123 ASP A CA 1
ATOM 967 C C . ASP A 1 123 ? 33.312 17.766 -2.635 1 35.41 123 ASP A C 1
ATOM 969 O O . ASP A 1 123 ? 34.438 17.844 -3.139 1 35.41 123 ASP A O 1
ATOM 973 N N . LYS A 1 124 ? 33.094 16.594 -1.891 1 32.59 124 LYS A N 1
ATOM 974 C CA . LYS A 1 124 ? 34.25 15.695 -1.813 1 32.59 124 LYS A CA 1
ATOM 975 C C . LYS A 1 124 ? 34.312 14.789 -3.041 1 32.59 124 LYS A C 1
ATOM 977 O O . LYS A 1 124 ? 35.281 14.016 -3.189 1 32.59 124 LYS A O 1
ATOM 982 N N . ARG A 1 125 ? 33.375 14.461 -3.77 1 32.09 125 ARG A N 1
ATOM 983 C CA . ARG A 1 125 ? 33.75 13.461 -4.766 1 32.09 125 ARG A CA 1
ATOM 984 C C . ARG A 1 125 ? 34.688 14.055 -5.809 1 32.09 125 ARG A C 1
ATOM 986 O O . ARG A 1 125 ? 34.969 13.422 -6.828 1 32.09 125 ARG A O 1
ATOM 993 N N . LYS A 1 126 ? 35 15.227 -5.664 1 34.25 126 LYS A N 1
ATOM 994 C CA . LYS A 1 126 ? 36.062 15.531 -6.629 1 34.25 126 LYS A CA 1
ATOM 995 C C . LYS A 1 126 ? 37.375 14.883 -6.234 1 34.25 126 LYS A C 1
ATOM 997 O O . LYS A 1 126 ? 38.438 15.227 -6.773 1 34.25 126 LYS A O 1
ATOM 1002 N N . VAL A 1 127 ? 37.562 14.008 -5.27 1 27.03 127 VAL A N 1
ATOM 1003 C CA . VAL A 1 127 ? 38.906 13.477 -5.18 1 27.03 127 VAL A CA 1
ATOM 1004 C C . VAL A 1 127 ? 39.156 12.477 -6.312 1 27.03 127 VAL A C 1
ATOM 1006 O O . VAL A 1 127 ? 38.406 11.5 -6.457 1 27.03 127 VAL A O 1
ATOM 1009 N N . LYS A 1 128 ?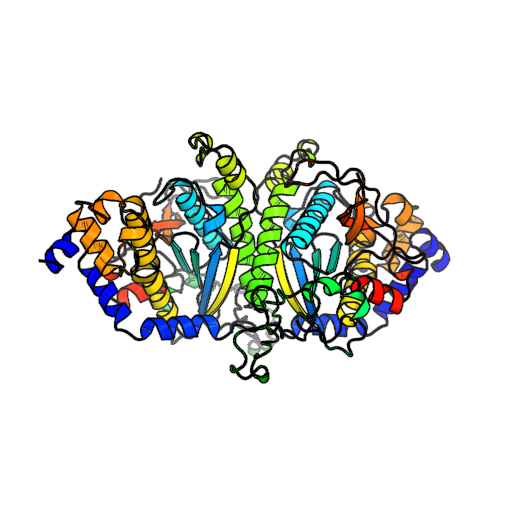 40 12.828 -7.359 1 30.33 128 LYS A N 1
ATOM 1010 C CA . LYS A 1 128 ? 40.719 12.297 -8.508 1 30.33 128 LYS A CA 1
ATOM 1011 C C . LYS A 1 128 ? 41.438 11 -8.148 1 30.33 128 LYS A C 1
ATOM 1013 O O . LYS A 1 128 ? 42.281 10.984 -7.234 1 30.33 128 LYS A O 1
ATOM 1018 N N . ARG A 1 129 ? 40.938 9.812 -8.273 1 28.77 129 ARG A N 1
ATOM 1019 C CA . ARG A 1 129 ? 41.875 8.75 -8.594 1 28.77 129 ARG A CA 1
ATOM 1020 C C . ARG A 1 129 ? 42.906 9.211 -9.625 1 28.77 129 ARG A C 1
ATOM 1022 O O . ARG A 1 129 ? 42.531 9.484 -10.773 1 28.77 129 ARG A O 1
ATOM 1029 N N . GLN A 1 130 ? 43.719 10.117 -9.328 1 27.91 130 GLN A N 1
ATOM 1030 C CA . GLN A 1 130 ? 44.906 10.32 -10.148 1 27.91 130 GLN A CA 1
ATOM 1031 C C . GLN A 1 130 ? 45.594 9 -10.445 1 27.91 130 GLN A C 1
ATOM 1033 O O . GLN A 1 130 ? 46.219 8.398 -9.555 1 27.91 130 GLN A O 1
ATOM 1038 N N . ARG A 1 131 ? 44.938 7.953 -11.07 1 28.17 131 ARG A N 1
ATOM 1039 C CA . ARG A 1 131 ? 45.781 6.887 -11.609 1 28.17 131 ARG A CA 1
ATOM 1040 C C . ARG A 1 131 ? 47.031 7.449 -12.297 1 28.17 131 ARG A C 1
ATOM 1042 O O . ARG A 1 131 ? 47 8.586 -12.781 1 28.17 131 ARG A O 1
ATOM 1049 N N . GLY A 1 132 ? 48.156 6.945 -12 1 28.52 132 GLY A N 1
ATOM 1050 C CA . GLY A 1 132 ? 49.5 7.203 -12.508 1 28.52 132 GLY A CA 1
ATOM 1051 C C . GLY A 1 132 ? 49.531 7.395 -14.008 1 28.52 132 GLY A C 1
ATOM 1052 O O . GLY A 1 132 ? 48.562 7.066 -14.711 1 28.52 132 GLY A O 1
ATOM 1053 N N . PRO A 1 133 ? 50.562 8.125 -14.586 1 30.45 133 PRO A N 1
ATOM 1054 C CA . PRO A 1 133 ? 50.938 8.656 -15.898 1 30.45 133 PRO A CA 1
ATOM 1055 C C . PRO A 1 133 ? 50.906 7.598 -17 1 30.45 133 PRO A C 1
ATOM 1057 O O . PRO A 1 133 ? 51.156 7.91 -18.172 1 30.45 133 PRO A O 1
ATOM 1060 N N . SER A 1 134 ? 51.25 6.297 -16.641 1 29.41 134 SER A N 1
ATOM 1061 C CA . SER A 1 134 ? 51.969 5.688 -17.75 1 29.41 134 SER A CA 1
ATOM 1062 C C . SER A 1 134 ? 51.125 5.711 -19.031 1 29.41 134 SER A C 1
ATOM 1064 O O . SER A 1 134 ? 51.656 5.973 -20.125 1 29.41 134 SER A O 1
ATOM 1066 N N . ASP A 1 135 ? 50.188 4.77 -19.312 1 29.59 135 ASP A N 1
ATOM 1067 C CA . ASP A 1 135 ? 50.031 4.453 -20.719 1 29.59 135 ASP A CA 1
ATOM 1068 C C . ASP A 1 135 ? 49.281 5.566 -21.453 1 29.59 135 ASP A C 1
ATOM 1070 O O . ASP A 1 135 ? 48.188 5.949 -21.062 1 29.59 135 ASP A O 1
ATOM 1074 N N . SER A 1 136 ? 49.938 6.566 -22.219 1 31.16 136 SER A N 1
ATOM 1075 C CA . SER A 1 136 ? 49.875 7.754 -23.062 1 31.16 136 SER A CA 1
ATOM 1076 C C . SER A 1 136 ? 48.656 7.707 -23.984 1 31.16 136 SER A C 1
ATOM 1078 O O . SER A 1 136 ? 48.062 8.742 -24.281 1 31.16 136 SER A O 1
ATOM 1080 N N . SER A 1 137 ? 48.594 6.699 -24.859 1 31.34 137 SER A N 1
ATOM 1081 C CA . SER A 1 137 ? 48 6.938 -26.172 1 31.34 137 SER A CA 1
ATOM 1082 C C . SER A 1 137 ? 46.5 7.121 -26.094 1 31.34 137 SER A C 1
ATOM 1084 O O . SER A 1 137 ? 45.844 7.352 -27.109 1 31.34 137 SER A O 1
ATOM 1086 N N . LEU A 1 138 ? 45.844 6.348 -25.172 1 29.19 138 LEU A N 1
ATOM 1087 C CA . LEU A 1 138 ? 44.406 6.309 -25.438 1 29.19 138 LEU A CA 1
ATOM 1088 C C . LEU A 1 138 ? 43.781 7.672 -25.188 1 29.19 138 LEU A C 1
ATOM 1090 O O . LEU A 1 138 ? 44.219 8.406 -24.297 1 29.19 138 LEU A O 1
ATOM 1094 N N . ASN A 1 139 ? 43.156 8.227 -26.281 1 31.02 139 ASN A N 1
ATOM 1095 C CA . ASN A 1 139 ? 42.562 9.555 -26.422 1 31.02 139 ASN A CA 1
ATOM 1096 C C . ASN A 1 139 ? 41.844 9.984 -25.156 1 31.02 139 ASN A C 1
ATOM 1098 O O . ASN A 1 139 ? 40.938 9.273 -24.672 1 31.02 139 ASN A O 1
ATOM 1102 N N . PRO A 1 140 ? 42.438 10.82 -24.266 1 31.88 140 PRO A N 1
ATOM 1103 C CA . PRO A 1 140 ? 41.906 11.414 -23.047 1 31.88 140 PRO A CA 1
ATOM 1104 C C . PRO A 1 140 ? 40.438 11.859 -23.188 1 31.88 140 PRO A C 1
ATOM 1106 O O . PRO A 1 140 ? 39.75 12.07 -22.172 1 31.88 140 PRO A O 1
ATOM 1109 N N . ASP A 1 141 ? 40.188 12.359 -24.344 1 31.7 141 ASP A N 1
ATOM 1110 C CA . ASP A 1 141 ? 38.969 13.125 -24.438 1 31.7 141 ASP A CA 1
ATOM 1111 C C . ASP A 1 141 ? 37.75 12.227 -24.203 1 31.7 141 ASP A C 1
ATOM 1113 O O . ASP A 1 141 ? 36.625 12.719 -24.078 1 31.7 141 ASP A O 1
ATOM 1117 N N . ALA A 1 142 ? 37.812 10.969 -24.703 1 29.45 142 ALA A N 1
ATOM 1118 C CA . ALA A 1 142 ? 36.562 10.211 -24.578 1 29.45 142 ALA A CA 1
ATOM 1119 C C . ALA A 1 142 ? 36.25 9.922 -23.109 1 29.45 142 ALA A C 1
ATOM 1121 O O . ALA A 1 142 ? 35.969 8.773 -22.734 1 29.45 142 ALA A O 1
ATOM 1122 N N . ALA A 1 143 ? 37.094 10.352 -22.266 1 29.58 143 ALA A N 1
ATOM 1123 C CA . ALA A 1 143 ? 36.469 10.094 -20.984 1 29.58 143 ALA A CA 1
ATOM 1124 C C . ALA A 1 143 ? 35 10.531 -21 1 29.58 143 ALA A C 1
ATOM 1126 O O . ALA A 1 143 ? 34.688 11.727 -21.031 1 29.58 143 ALA A O 1
ATOM 1127 N N . LYS A 1 144 ? 34.219 9.742 -21.828 1 31.61 144 LYS A N 1
ATOM 1128 C CA . LYS A 1 144 ? 32.75 9.844 -21.656 1 31.61 144 LYS A CA 1
ATOM 1129 C C . LYS A 1 144 ? 32.406 10.18 -20.203 1 31.61 144 LYS A C 1
ATOM 1131 O O . LYS A 1 144 ? 32.594 9.352 -19.312 1 31.61 144 LYS A O 1
ATOM 1136 N N . THR A 1 145 ? 32.812 11.289 -19.734 1 31.61 145 THR A N 1
ATOM 1137 C CA . THR A 1 145 ? 32.125 11.781 -18.531 1 31.61 145 THR A CA 1
ATOM 1138 C C . THR A 1 145 ? 30.672 11.312 -18.516 1 31.61 145 THR A C 1
ATOM 1140 O O . THR A 1 145 ? 29.828 11.82 -19.266 1 31.61 145 THR A O 1
ATOM 1143 N N . GLN A 1 146 ? 30.375 10.078 -18.672 1 33.94 146 GLN A N 1
ATOM 1144 C CA . GLN A 1 146 ? 29.016 9.586 -18.438 1 33.94 146 GLN A CA 1
ATOM 1145 C C . GLN A 1 146 ? 28.328 10.359 -17.328 1 33.94 146 GLN A C 1
ATOM 1147 O O . GLN A 1 146 ? 28.672 10.211 -16.156 1 33.94 146 GLN A O 1
ATOM 1152 N N . VAL A 1 147 ? 28.219 11.633 -17.328 1 37.22 147 VAL A N 1
ATOM 1153 C CA . VAL A 1 147 ? 27.297 12.344 -16.453 1 37.22 147 VAL A CA 1
ATOM 1154 C C . VAL A 1 147 ? 26.125 11.43 -16.094 1 37.22 147 VAL A C 1
ATOM 1156 O O . VAL A 1 147 ? 25.328 11.062 -16.953 1 37.22 147 VAL A O 1
ATOM 1159 N N . GLY A 1 148 ? 26.219 10.414 -15.453 1 45.31 148 GLY A N 1
ATOM 1160 C CA . GLY A 1 148 ? 25.203 9.477 -14.992 1 45.31 148 GLY A CA 1
ATOM 1161 C C . GLY A 1 148 ? 23.875 10.141 -14.68 1 45.31 148 GLY A C 1
ATOM 1162 O O . GLY A 1 148 ? 23.828 11.148 -13.969 1 45.31 148 GLY A O 1
ATOM 1163 N N . THR A 1 149 ? 22.922 10.312 -15.617 1 63.41 149 THR A N 1
ATOM 1164 C CA . THR A 1 149 ? 21.578 10.883 -15.547 1 63.41 149 THR A CA 1
ATOM 1165 C C . THR A 1 149 ? 20.859 10.43 -14.273 1 63.41 149 THR A C 1
ATOM 1167 O O . THR A 1 149 ? 20.703 9.234 -14.039 1 63.41 149 THR A O 1
ATOM 1170 N N . ARG A 1 150 ? 20.875 11.289 -13.203 1 79.81 150 ARG A N 1
ATOM 1171 C CA . ARG A 1 150 ? 20.156 11.031 -11.961 1 79.81 150 ARG A CA 1
ATOM 1172 C C . ARG A 1 150 ? 18.672 10.781 -12.227 1 79.81 150 ARG A C 1
ATOM 1174 O O . ARG A 1 150 ? 18.078 11.422 -13.094 1 79.81 150 ARG A O 1
ATOM 1181 N N . VAL A 1 151 ? 18.203 9.641 -11.805 1 87.56 151 VAL A N 1
ATOM 1182 C CA . VAL A 1 151 ? 16.797 9.32 -11.961 1 87.56 151 VAL A CA 1
ATOM 1183 C C . VAL A 1 151 ? 16.125 9.227 -10.586 1 87.56 151 VAL A C 1
ATOM 1185 O O . VAL A 1 151 ? 16.812 9.109 -9.57 1 87.56 151 VAL A O 1
ATOM 1188 N N . HIS A 1 152 ? 14.812 9.531 -10.586 1 95.12 152 HIS A N 1
ATOM 1189 C CA . HIS A 1 152 ? 14.047 9.359 -9.359 1 95.12 152 HIS A CA 1
ATOM 1190 C C . HIS A 1 152 ? 14.117 7.914 -8.867 1 95.12 152 HIS A C 1
ATOM 1192 O O . HIS A 1 152 ? 14.477 7.012 -9.625 1 95.12 152 HIS A O 1
ATOM 1198 N N . SER A 1 153 ? 13.859 7.738 -7.566 1 93 153 SER A N 1
ATOM 1199 C CA . SER A 1 153 ? 13.609 6.395 -7.055 1 93 153 SER A CA 1
ATOM 1200 C C . SER A 1 153 ? 12.609 5.648 -7.926 1 93 153 SER A C 1
ATOM 1202 O O . SER A 1 153 ? 11.617 6.227 -8.375 1 93 153 SER A O 1
ATOM 1204 N N . TYR A 1 154 ? 12.891 4.383 -8.219 1 95.62 154 TYR A N 1
ATOM 1205 C CA . TYR A 1 154 ? 12.031 3.525 -9.031 1 95.62 154 TYR A CA 1
ATOM 1206 C C . TYR A 1 154 ? 11.844 4.105 -10.43 1 95.62 154 TYR A C 1
ATOM 1208 O O . TYR A 1 154 ? 10.789 3.938 -11.039 1 95.62 154 TYR A O 1
ATOM 1216 N N . ASN A 1 155 ? 12.82 4.91 -10.867 1 94.19 155 ASN A N 1
ATOM 1217 C CA . ASN A 1 155 ? 12.82 5.547 -12.18 1 94.19 155 ASN A CA 1
ATOM 1218 C C . ASN A 1 155 ? 11.609 6.449 -12.367 1 94.19 155 ASN A C 1
ATOM 1220 O O . ASN A 1 155 ? 11.102 6.582 -13.484 1 94.19 155 ASN A O 1
ATOM 1224 N N . GLY A 1 156 ? 11.023 6.875 -11.25 1 95.88 156 GLY A N 1
ATOM 1225 C CA . GLY A 1 156 ? 9.914 7.82 -11.289 1 95.88 156 GLY A CA 1
ATOM 1226 C C . GLY A 1 156 ? 8.594 7.18 -11.656 1 95.88 156 GLY A C 1
ATOM 1227 O O . GLY A 1 156 ? 7.602 7.879 -11.875 1 95.88 156 GLY A O 1
ATOM 1228 N N . ARG A 1 157 ? 8.5 5.828 -11.75 1 95.38 157 ARG A N 1
ATOM 1229 C CA . ARG A 1 157 ? 7.266 5.152 -12.141 1 95.38 157 ARG A CA 1
ATOM 1230 C C . ARG A 1 157 ? 6.141 5.441 -11.156 1 95.38 157 ARG A C 1
ATOM 1232 O O . ARG A 1 157 ? 6.219 5.055 -9.984 1 95.38 157 ARG A O 1
ATOM 1239 N N . ILE A 1 158 ? 5.066 6 -11.641 1 95.75 158 ILE A N 1
ATOM 1240 C CA . ILE A 1 158 ? 4.02 6.586 -10.812 1 95.75 158 ILE A CA 1
ATOM 1241 C C . ILE A 1 158 ? 3.311 5.484 -10.023 1 95.75 158 ILE A C 1
ATOM 1243 O O . ILE A 1 158 ? 3.105 5.609 -8.812 1 95.75 158 ILE A O 1
ATOM 1247 N N . GLN A 1 159 ? 3.016 4.379 -10.648 1 96.12 159 GLN A N 1
ATOM 1248 C CA . GLN A 1 159 ? 2.314 3.305 -9.953 1 96.12 159 GLN A CA 1
ATOM 1249 C C . GLN A 1 159 ? 3.178 2.709 -8.852 1 96.12 159 GLN A C 1
ATOM 1251 O O . GLN A 1 159 ? 2.678 2.385 -7.77 1 96.12 159 GLN A O 1
ATOM 1256 N N . LYS A 1 160 ? 4.445 2.51 -9.148 1 97.31 160 LYS A N 1
ATOM 1257 C CA . LYS A 1 160 ? 5.34 1.928 -8.156 1 97.31 160 LYS A CA 1
ATOM 1258 C C . LYS A 1 160 ? 5.551 2.879 -6.98 1 97.31 160 LYS A C 1
ATOM 1260 O O . LYS A 1 160 ? 5.531 2.459 -5.824 1 97.31 160 LYS A O 1
ATOM 1265 N N . LEU A 1 161 ? 5.727 4.18 -7.277 1 98.06 161 LEU A N 1
ATOM 1266 C CA . LEU A 1 161 ? 5.875 5.18 -6.223 1 98.06 161 LEU A CA 1
ATOM 1267 C C . LEU A 1 161 ? 4.641 5.207 -5.328 1 98.06 161 LEU A C 1
ATOM 1269 O O . LEU A 1 161 ? 4.754 5.16 -4.102 1 98.06 161 LEU A O 1
ATOM 1273 N N . ALA A 1 162 ? 3.492 5.23 -5.941 1 97.75 162 ALA A N 1
ATOM 1274 C CA . ALA A 1 162 ? 2.242 5.301 -5.191 1 97.75 162 ALA A CA 1
ATOM 1275 C C . ALA A 1 162 ? 2.021 4.027 -4.375 1 97.75 162 ALA A C 1
ATOM 1277 O O . ALA A 1 162 ? 1.702 4.098 -3.184 1 97.75 162 ALA A O 1
ATOM 1278 N N . SER A 1 163 ? 2.227 2.896 -4.973 1 98.62 163 SER A N 1
ATOM 1279 C CA . SER A 1 163 ? 1.912 1.626 -4.328 1 98.62 163 SER A CA 1
ATOM 1280 C C . SER A 1 163 ? 2.898 1.315 -3.207 1 98.62 163 SER A C 1
ATOM 1282 O O . SER A 1 163 ? 2.502 0.863 -2.131 1 98.62 163 SER A O 1
ATOM 1284 N N . THR A 1 164 ? 4.191 1.586 -3.41 1 98.81 164 THR A N 1
ATOM 1285 C CA . THR A 1 164 ? 5.184 1.247 -2.395 1 98.81 164 THR A CA 1
ATOM 1286 C C . THR A 1 164 ? 5.027 2.143 -1.168 1 98.81 164 THR A C 1
ATOM 1288 O O . THR A 1 164 ? 5.152 1.678 -0.034 1 98.81 164 THR A O 1
ATOM 1291 N N . THR A 1 165 ? 4.746 3.416 -1.363 1 98.88 165 THR A N 1
ATOM 1292 C CA . THR A 1 165 ? 4.602 4.312 -0.222 1 98.88 165 THR A CA 1
ATOM 1293 C C . THR A 1 165 ? 3.34 3.98 0.57 1 98.88 165 THR A C 1
ATOM 1295 O O . THR A 1 165 ? 3.369 3.924 1.801 1 98.88 165 THR A O 1
ATOM 1298 N N . ALA A 1 166 ? 2.234 3.725 -0.129 1 98.88 166 ALA A N 1
ATOM 1299 C CA . ALA A 1 166 ? 1.006 3.32 0.551 1 98.88 166 ALA A CA 1
ATOM 1300 C C . ALA A 1 166 ? 1.199 1.997 1.288 1 98.88 166 ALA A C 1
ATOM 1302 O O . ALA A 1 166 ? 0.737 1.837 2.42 1 98.88 166 ALA A O 1
ATOM 1303 N N . SER A 1 167 ? 1.871 1.125 0.589 1 98.81 167 SER A N 1
ATOM 1304 C CA . SER A 1 167 ? 2.137 -0.205 1.127 1 98.81 167 SER A CA 1
ATOM 1305 C C . SER A 1 167 ? 2.986 -0.13 2.393 1 98.81 167 SER A C 1
ATOM 1307 O O . SER A 1 167 ? 2.654 -0.749 3.406 1 98.81 167 SER A O 1
ATOM 1309 N N . TYR A 1 168 ? 4.027 0.59 2.361 1 98.88 168 TYR A N 1
ATOM 1310 C CA . TYR A 1 168 ? 4.906 0.739 3.518 1 98.88 168 TYR A CA 1
ATOM 1311 C C . TYR A 1 168 ? 4.188 1.458 4.656 1 98.88 168 TYR A C 1
ATOM 1313 O O . TYR A 1 168 ? 4.352 1.102 5.824 1 98.88 168 TYR A O 1
ATOM 1321 N N . ALA A 1 169 ? 3.381 2.49 4.309 1 98.94 169 ALA A N 1
ATOM 1322 C CA . ALA A 1 169 ? 2.58 3.186 5.312 1 98.94 169 ALA A CA 1
ATOM 1323 C C . ALA A 1 169 ? 1.665 2.215 6.055 1 98.94 169 ALA A C 1
ATOM 1325 O O . ALA A 1 169 ? 1.552 2.273 7.281 1 98.94 169 ALA A O 1
ATOM 1326 N N . SER A 1 170 ? 1.023 1.309 5.352 1 98.88 170 SER A N 1
ATOM 1327 C CA . SER A 1 170 ? 0.101 0.353 5.953 1 98.88 170 SER A CA 1
ATOM 1328 C C . SER A 1 170 ? 0.832 -0.609 6.883 1 98.88 170 SER A C 1
ATOM 1330 O O . SER A 1 170 ? 0.357 -0.897 7.984 1 98.88 170 SER A O 1
ATOM 1332 N N . ALA A 1 171 ? 1.991 -1.104 6.395 1 98.69 171 ALA A N 1
ATOM 1333 C CA . ALA A 1 171 ? 2.783 -1.997 7.234 1 98.69 171 ALA A CA 1
ATOM 1334 C C . ALA A 1 171 ? 3.178 -1.315 8.539 1 98.69 171 ALA A C 1
ATOM 1336 O O . ALA A 1 171 ? 2.963 -1.864 9.625 1 98.69 171 ALA A O 1
ATOM 1337 N N . ARG A 1 172 ? 3.643 -0.103 8.438 1 98.69 172 ARG A N 1
ATOM 1338 C CA . ARG A 1 172 ? 4.199 0.596 9.586 1 98.69 172 ARG A CA 1
ATOM 1339 C C . ARG A 1 172 ? 3.094 1.111 10.5 1 98.69 172 ARG A C 1
ATOM 1341 O O . ARG A 1 172 ? 3.229 1.074 11.727 1 98.69 172 ARG A O 1
ATOM 1348 N N . PHE A 1 173 ? 1.964 1.647 9.93 1 98.75 173 PHE A N 1
ATOM 1349 C CA . PHE A 1 173 ? 0.864 2.148 10.75 1 98.75 173 PHE A CA 1
ATOM 1350 C C . PHE A 1 173 ? 0.297 1.041 11.633 1 98.75 173 PHE A C 1
ATOM 1352 O O . PHE A 1 173 ? 0.111 1.232 12.836 1 98.75 173 PHE A O 1
ATOM 1359 N N . ASN A 1 174 ? 0.051 -0.141 11.016 1 98.38 174 ASN A N 1
ATOM 1360 C CA . ASN A 1 174 ? -0.482 -1.26 11.781 1 98.38 174 ASN A CA 1
ATOM 1361 C C . ASN A 1 174 ? 0.494 -1.712 12.867 1 98.38 174 ASN A C 1
ATOM 1363 O O . ASN A 1 174 ? 0.079 -2.131 13.945 1 98.38 174 ASN A O 1
ATOM 1367 N N . TYR A 1 175 ? 1.76 -1.626 12.578 1 97.62 175 TYR A N 1
ATOM 1368 C CA . TYR A 1 175 ? 2.764 -1.92 13.594 1 97.62 175 TYR A CA 1
ATOM 1369 C C . TYR A 1 175 ? 2.678 -0.928 14.742 1 97.62 175 TYR A C 1
ATOM 1371 O O . TYR A 1 175 ? 2.559 -1.325 15.906 1 97.62 175 TYR A O 1
ATOM 1379 N N . HIS A 1 176 ? 2.674 0.392 14.461 1 97.56 176 HIS A N 1
ATOM 1380 C CA . HIS A 1 176 ? 2.748 1.432 15.477 1 97.56 176 HIS A CA 1
ATOM 1381 C C . HIS A 1 176 ? 1.478 1.467 16.328 1 97.56 176 HIS A C 1
ATOM 1383 O O . HIS A 1 176 ? 1.532 1.739 17.516 1 97.56 176 HIS A O 1
ATOM 1389 N N . ILE A 1 177 ? 0.333 1.231 15.672 1 96.75 177 ILE A N 1
ATOM 1390 C CA . ILE A 1 177 ? -0.915 1.32 16.422 1 96.75 177 ILE A CA 1
ATOM 1391 C C . ILE A 1 177 ? -1.061 0.098 17.328 1 96.75 177 ILE A C 1
ATOM 1393 O O . ILE A 1 177 ? -1.856 0.106 18.266 1 96.75 177 ILE A O 1
ATOM 1397 N N . SER A 1 178 ? -0.292 -0.981 17.062 1 94.62 178 SER A N 1
ATOM 1398 C CA . SER A 1 178 ? -0.422 -2.234 17.797 1 94.62 178 SER A CA 1
ATOM 1399 C C . SER A 1 178 ? 0.634 -2.348 18.891 1 94.62 178 SER A C 1
ATOM 1401 O O . SER A 1 178 ? 0.655 -3.324 19.641 1 94.62 178 SER A O 1
ATOM 1403 N N . THR A 1 179 ? 1.563 -1.406 19.016 1 91.44 179 THR A N 1
ATOM 1404 C CA . THR A 1 179 ? 2.596 -1.446 20.047 1 91.44 179 THR A CA 1
ATOM 1405 C C . THR A 1 179 ? 1.988 -1.221 21.422 1 91.44 179 THR A C 1
ATOM 1407 O O . THR A 1 179 ? 0.918 -0.621 21.547 1 91.44 179 THR A O 1
ATOM 1410 N N . PRO A 1 180 ? 2.697 -1.678 22.422 1 82.56 180 PRO A N 1
ATOM 1411 C CA . PRO A 1 180 ? 2.197 -1.488 23.781 1 82.56 180 PRO A CA 1
ATOM 1412 C C . PRO A 1 180 ? 1.99 -0.017 24.141 1 82.56 180 PRO A C 1
ATOM 1414 O O . PRO A 1 180 ? 1.216 0.301 25.047 1 82.56 180 PRO A O 1
ATOM 1417 N N . ALA A 1 181 ? 2.594 0.837 23.469 1 79.12 181 ALA A N 1
ATOM 1418 C CA . ALA A 1 181 ? 2.447 2.271 23.703 1 79.12 181 ALA A CA 1
ATOM 1419 C C . ALA A 1 181 ? 1.012 2.725 23.469 1 79.12 181 ALA A C 1
ATOM 1421 O O . ALA A 1 181 ? 0.576 3.744 24 1 79.12 181 ALA A O 1
ATOM 1422 N N . SER A 1 182 ? 0.246 2.055 22.672 1 84.56 182 SER A N 1
ATOM 1423 C CA . SER A 1 182 ? -1.105 2.482 22.328 1 84.56 182 SER A CA 1
ATOM 1424 C C . SER A 1 182 ? -2.098 2.117 23.422 1 84.56 182 SER A C 1
ATOM 1426 O O . SER A 1 182 ? -3.182 2.701 23.5 1 84.56 182 SER A O 1
ATOM 1428 N N . GLN A 1 183 ? -1.778 1.225 24.375 1 87.38 183 GLN A N 1
ATOM 1429 C CA . GLN A 1 183 ? -2.57 0.9 25.562 1 87.38 183 GLN A CA 1
ATOM 1430 C C . GLN A 1 183 ? -4.062 0.921 25.25 1 87.38 183 GLN A C 1
ATOM 1432 O O . GLN A 1 183 ? -4.832 1.623 25.906 1 87.38 183 GLN A O 1
ATOM 1437 N N . TRP A 1 184 ? -4.535 0.158 24.328 1 91.62 184 TRP A N 1
ATOM 1438 C CA . TRP A 1 184 ? -5.926 0.138 23.875 1 91.62 184 TRP A CA 1
ATOM 1439 C C . TRP A 1 184 ? -6.84 -0.397 24.984 1 91.62 184 TRP A C 1
ATOM 1441 O O . TRP A 1 184 ? -8.062 -0.212 24.922 1 91.62 184 TRP A O 1
ATOM 1451 N N . ASP A 1 185 ? -6.27 -0.95 25.984 1 88.81 185 ASP A N 1
ATOM 1452 C CA . ASP A 1 185 ? -7.023 -1.518 27.094 1 88.81 185 ASP A CA 1
ATOM 1453 C C . ASP A 1 185 ? -7.77 -0.429 27.859 1 88.81 185 ASP A C 1
ATOM 1455 O O . ASP A 1 185 ? -8.688 -0.722 28.625 1 88.81 185 ASP A O 1
ATOM 1459 N N . SER A 1 186 ? -7.344 0.764 27.656 1 88.19 186 SER A N 1
ATOM 1460 C CA . SER A 1 186 ? -8 1.874 28.344 1 88.19 186 SER A CA 1
ATOM 1461 C C . SER A 1 186 ? -9.391 2.125 27.766 1 88.19 186 SER A C 1
ATOM 1463 O O . SER A 1 186 ? -10.219 2.789 28.406 1 88.19 186 SER A O 1
ATOM 1465 N N . LEU A 1 187 ? -9.625 1.577 26.562 1 90 187 LEU A N 1
ATOM 1466 C CA . LEU A 1 187 ? -10.945 1.725 25.953 1 90 187 LEU A CA 1
ATOM 1467 C C . LEU A 1 187 ? -11.906 0.669 26.484 1 90 187 LEU A C 1
ATOM 1469 O O . LEU A 1 187 ? -11.523 -0.49 26.672 1 90 187 LEU A O 1
ATOM 1473 N N . SER A 1 188 ? -13.062 1.068 26.766 1 88 188 SER A N 1
ATOM 1474 C CA . SER A 1 188 ? -14.062 0.182 27.359 1 88 188 SER A CA 1
ATOM 1475 C C . SER A 1 188 ? -14.578 -0.83 26.344 1 88 188 SER A C 1
ATOM 1477 O O . SER A 1 188 ? -14.805 -1.994 26.688 1 88 188 SER A O 1
ATOM 1479 N N . SER A 1 189 ? -14.711 -0.445 25.172 1 93.5 189 SER A N 1
ATOM 1480 C CA . SER A 1 189 ? -15.312 -1.301 24.156 1 93.5 189 SER A CA 1
ATOM 1481 C C . SER A 1 189 ? -14.312 -2.326 23.625 1 93.5 189 SER A C 1
ATOM 1483 O O . SER A 1 189 ? -13.336 -1.968 22.953 1 93.5 189 SER A O 1
ATOM 1485 N N . LEU A 1 190 ? -14.625 -3.553 23.828 1 93.81 190 LEU A N 1
ATOM 1486 C CA . LEU A 1 190 ? -13.789 -4.648 23.359 1 93.81 190 LEU A CA 1
ATOM 1487 C C . LEU A 1 190 ? -13.766 -4.688 21.828 1 93.81 190 LEU A C 1
ATOM 1489 O O . LEU A 1 190 ? -12.719 -4.961 21.234 1 93.81 190 LEU A O 1
ATOM 1493 N N . THR A 1 191 ? -14.852 -4.41 21.25 1 94.88 191 THR A N 1
ATOM 1494 C CA . THR A 1 191 ? -14.977 -4.434 19.797 1 94.88 191 THR A CA 1
ATOM 1495 C C . THR A 1 191 ? -14.062 -3.398 19.156 1 94.88 191 THR A C 1
ATOM 1497 O O . THR A 1 191 ? -13.414 -3.678 18.141 1 94.88 191 THR A O 1
ATOM 1500 N N . VAL A 1 192 ? -13.977 -2.234 19.734 1 95.25 192 VAL A N 1
ATOM 1501 C CA . VAL A 1 192 ? -13.125 -1.168 19.203 1 95.25 192 VAL A CA 1
ATOM 1502 C C . VAL A 1 192 ? -11.656 -1.539 19.391 1 95.25 192 VAL A C 1
ATOM 1504 O O . VAL A 1 192 ? -10.844 -1.358 18.484 1 95.25 192 VAL A O 1
ATOM 1507 N N . ARG A 1 193 ? -11.398 -2.111 20.547 1 95 193 ARG A N 1
ATOM 1508 C CA . ARG A 1 193 ? -10.031 -2.537 20.828 1 95 193 ARG A CA 1
ATOM 1509 C C . ARG A 1 193 ? -9.562 -3.568 19.797 1 95 193 ARG A C 1
ATOM 1511 O O . ARG A 1 193 ? -8.461 -3.457 19.25 1 95 193 ARG A O 1
ATOM 1518 N N . GLN A 1 194 ? -10.445 -4.496 19.531 1 95.06 194 GLN A N 1
ATOM 1519 C CA . GLN A 1 194 ? -10.125 -5.555 18.578 1 95.06 194 GLN A CA 1
ATOM 1520 C C . GLN A 1 194 ? -9.938 -4.996 17.172 1 95.06 194 GLN A C 1
ATOM 1522 O O . GLN A 1 194 ? -9.055 -5.441 16.438 1 95.06 194 GLN A O 1
ATOM 1527 N N . ARG A 1 195 ? -10.664 -4.043 16.75 1 95.88 195 ARG A N 1
ATOM 1528 C CA . ARG A 1 195 ? -10.539 -3.418 15.43 1 95.88 195 ARG A CA 1
ATOM 1529 C C . ARG A 1 195 ? -9.211 -2.689 15.289 1 95.88 195 ARG A C 1
ATOM 1531 O O . ARG A 1 195 ? -8.555 -2.785 14.25 1 95.88 195 ARG A O 1
ATOM 1538 N N . MET A 1 196 ? -8.805 -2.008 16.344 1 95.69 196 MET A N 1
ATOM 1539 C CA . MET A 1 196 ? -7.551 -1.26 16.312 1 95.69 196 MET A CA 1
ATOM 1540 C C . MET A 1 196 ? -6.355 -2.201 16.188 1 95.69 196 MET A C 1
ATOM 1542 O O . MET A 1 196 ? -5.32 -1.826 15.633 1 95.69 196 MET A O 1
ATOM 1546 N N . LEU A 1 197 ? -6.559 -3.416 16.625 1 94.56 197 LEU A N 1
ATOM 1547 C CA . LEU A 1 197 ? -5.465 -4.383 16.625 1 94.56 197 LEU A CA 1
ATOM 1548 C C . LEU A 1 197 ? -5.645 -5.414 15.523 1 94.56 197 LEU A C 1
ATOM 1550 O O . LEU A 1 197 ? -4.945 -6.43 15.492 1 94.56 197 LEU A O 1
ATOM 1554 N N . SER A 1 198 ? -6.504 -5.184 14.609 1 94.62 198 SER A N 1
ATOM 1555 C CA . SER A 1 198 ? -6.93 -6.184 13.633 1 94.62 198 SER A CA 1
ATOM 1556 C C . SER A 1 198 ? -5.965 -6.246 12.453 1 94.62 198 SER A C 1
ATOM 1558 O O . SER A 1 198 ? -6.004 -7.191 11.664 1 94.62 198 SER A O 1
ATOM 1560 N N . HIS A 1 199 ? -5.102 -5.191 12.25 1 96.44 199 HIS A N 1
ATOM 1561 C CA . HIS A 1 199 ? -4.18 -5.082 11.125 1 96.44 199 HIS A CA 1
ATOM 1562 C C . HIS A 1 199 ? -4.938 -5.023 9.805 1 96.44 199 HIS A C 1
ATOM 1564 O O . HIS A 1 199 ? -4.547 -5.672 8.828 1 96.44 199 HIS A O 1
ATOM 1570 N N . LEU A 1 200 ? -6.027 -4.262 9.82 1 97.44 200 LEU A N 1
ATOM 1571 C CA . LEU A 1 200 ? -6.859 -4.129 8.625 1 97.44 200 LEU A CA 1
ATOM 1572 C C . LEU A 1 200 ? -6.758 -2.723 8.047 1 97.44 200 LEU A C 1
ATOM 1574 O O . LEU A 1 200 ? -7.285 -2.451 6.969 1 97.44 200 LEU A O 1
ATOM 1578 N N . ALA A 1 201 ? -6.027 -1.813 8.781 1 98.5 201 ALA A N 1
ATOM 1579 C CA . ALA A 1 201 ? -5.887 -0.448 8.281 1 98.5 201 ALA A CA 1
ATOM 1580 C C . ALA A 1 201 ? -4.98 -0.403 7.059 1 98.5 201 ALA A C 1
ATOM 1582 O O . ALA A 1 201 ? -3.938 -1.062 7.023 1 98.5 201 ALA A O 1
ATOM 1583 N N . PHE A 1 202 ? -5.371 0.262 6.039 1 98.75 202 PHE A N 1
ATOM 1584 C CA . PHE A 1 202 ? -4.531 0.42 4.855 1 98.75 202 PHE A CA 1
ATOM 1585 C C . PHE A 1 202 ? -4.777 1.771 4.195 1 98.75 202 PHE A C 1
ATOM 1587 O O . PHE A 1 202 ? -5.648 2.529 4.625 1 98.75 202 PHE A O 1
ATOM 1594 N N . PHE A 1 203 ? -3.945 2.15 3.229 1 98.88 203 PHE A N 1
ATOM 1595 C CA . PHE A 1 203 ? -3.896 3.506 2.693 1 98.88 203 PHE A CA 1
ATOM 1596 C C . PHE A 1 203 ? -3.984 3.49 1.173 1 98.88 203 PHE A C 1
ATOM 1598 O O . PHE A 1 203 ? -3.68 2.479 0.538 1 98.88 203 PHE A O 1
ATOM 1605 N N . ASP A 1 204 ? -4.449 4.516 0.603 1 98.25 204 ASP A N 1
ATOM 1606 C CA . ASP A 1 204 ? -4.23 4.801 -0.812 1 98.25 204 ASP A CA 1
ATOM 1607 C C . ASP A 1 204 ? -3.207 5.918 -0.995 1 98.25 204 ASP A C 1
ATOM 1609 O O . ASP A 1 204 ? -2.857 6.609 -0.036 1 98.25 204 ASP A O 1
ATOM 1613 N N . ALA A 1 205 ? -2.666 6.016 -2.172 1 98.31 205 ALA A N 1
ATOM 1614 C CA . ALA A 1 205 ? -1.688 7.066 -2.451 1 98.31 205 ALA A CA 1
ATOM 1615 C C . ALA A 1 205 ? -1.837 7.59 -3.877 1 98.31 205 ALA A C 1
ATOM 1617 O O . ALA A 1 205 ? -2.316 6.875 -4.762 1 98.31 205 ALA A O 1
ATOM 1618 N N . ARG A 1 206 ? -1.431 8.805 -4.062 1 96.31 206 ARG A N 1
ATOM 1619 C CA . ARG A 1 206 ? -1.391 9.438 -5.379 1 96.31 206 ARG A CA 1
ATOM 1620 C C . ARG A 1 206 ? -0.121 10.266 -5.551 1 96.31 206 ARG A C 1
ATOM 1622 O O . ARG A 1 206 ? 0.279 11 -4.641 1 96.31 206 ARG A O 1
ATOM 1629 N N . VAL A 1 207 ? 0.458 10.062 -6.699 1 97.12 207 VAL A N 1
ATOM 1630 C CA . VAL A 1 207 ? 1.635 10.844 -7.066 1 97.12 207 VAL A CA 1
ATOM 1631 C C . VAL A 1 207 ? 1.214 12.055 -7.902 1 97.12 207 VAL A C 1
ATOM 1633 O O . VAL A 1 207 ? 0.455 11.914 -8.867 1 97.12 207 VAL A O 1
ATOM 1636 N N . ILE A 1 208 ? 1.72 13.203 -7.547 1 95.81 208 ILE A N 1
ATOM 1637 C CA . ILE A 1 208 ? 1.403 14.461 -8.227 1 95.81 208 ILE A CA 1
ATOM 1638 C C . ILE A 1 208 ? 2.684 15.094 -8.758 1 95.81 208 ILE A C 1
ATOM 1640 O O . ILE A 1 208 ? 3.441 15.711 -8.008 1 95.81 208 ILE A O 1
ATOM 1644 N N . PRO A 1 209 ? 2.951 14.945 -10.008 1 94.62 209 PRO A N 1
ATOM 1645 C CA . PRO A 1 209 ? 4.078 15.688 -10.586 1 94.62 209 PRO A CA 1
ATOM 1646 C C . PRO A 1 209 ? 3.916 17.203 -10.453 1 94.62 209 PRO A C 1
ATOM 1648 O O . PRO A 1 209 ? 2.809 17.719 -10.609 1 94.62 209 PRO A O 1
ATOM 1651 N N . LEU A 1 210 ? 4.996 17.828 -10.133 1 93.88 210 LEU A N 1
ATOM 1652 C CA . LEU A 1 210 ? 4.977 19.281 -9.898 1 93.88 210 LEU A CA 1
ATOM 1653 C C . LEU A 1 210 ? 5.988 19.984 -10.797 1 93.88 210 LEU A C 1
ATOM 1655 O O . LEU A 1 210 ? 7.121 19.516 -10.945 1 93.88 210 LEU A O 1
ATOM 1659 N N . THR A 1 211 ? 5.578 21.062 -11.398 1 84.25 211 THR A N 1
ATOM 1660 C CA . THR A 1 211 ? 6.527 21.828 -12.18 1 84.25 211 THR A CA 1
ATOM 1661 C C . THR A 1 211 ? 7.375 22.719 -11.273 1 84.25 211 THR A C 1
ATOM 1663 O O . THR A 1 211 ? 8.5 23.094 -11.633 1 84.25 211 THR A O 1
ATOM 1666 N N . ASP A 1 212 ? 6.77 22.984 -10.141 1 93.19 212 ASP A N 1
ATOM 1667 C CA . ASP A 1 212 ? 7.465 23.859 -9.195 1 93.19 212 ASP A CA 1
ATOM 1668 C C . ASP A 1 212 ? 7.164 23.453 -7.754 1 93.19 212 ASP A C 1
ATOM 1670 O O . ASP A 1 212 ? 6.047 23.047 -7.438 1 93.19 212 ASP A O 1
ATOM 1674 N N . LEU A 1 213 ? 8.148 23.656 -6.875 1 96.38 213 LEU A N 1
ATOM 1675 C CA . LEU A 1 213 ? 7.969 23.312 -5.465 1 96.38 213 LEU A CA 1
ATOM 1676 C C . LEU A 1 213 ? 7 24.281 -4.793 1 96.38 213 LEU A C 1
ATOM 1678 O O . LEU A 1 213 ? 6.484 24 -3.711 1 96.38 213 LEU A O 1
ATOM 1682 N N . GLN A 1 214 ? 6.742 25.344 -5.395 1 95.31 214 GLN A N 1
ATOM 1683 C CA . GLN A 1 214 ? 5.727 26.266 -4.906 1 95.31 214 GLN A CA 1
ATOM 1684 C C . GLN A 1 214 ? 4.363 25.594 -4.816 1 95.31 214 GLN A C 1
ATOM 1686 O O . GLN A 1 214 ? 3.584 25.875 -3.902 1 95.31 214 GLN A O 1
ATOM 1691 N N . ASP A 1 215 ? 4.109 24.766 -5.758 1 93.56 215 ASP A N 1
ATOM 1692 C CA . ASP A 1 215 ? 2.846 24.031 -5.75 1 93.56 215 ASP A CA 1
ATOM 1693 C C . ASP A 1 215 ? 2.754 23.109 -4.535 1 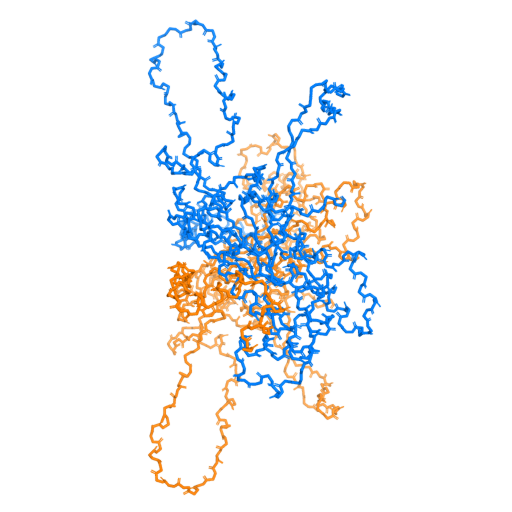93.56 215 ASP A C 1
ATOM 1695 O O . ASP A 1 215 ? 1.685 22.953 -3.941 1 93.56 215 ASP A O 1
ATOM 1699 N N . ALA A 1 216 ? 3.832 22.5 -4.207 1 95.75 216 ALA A N 1
ATOM 1700 C CA . ALA A 1 216 ? 3.857 21.641 -3.025 1 95.75 216 ALA A CA 1
ATOM 1701 C C . ALA A 1 216 ? 3.613 22.453 -1.756 1 95.75 216 ALA A C 1
ATOM 1703 O O . ALA A 1 216 ? 2.814 22.062 -0.903 1 95.75 216 ALA A O 1
ATOM 1704 N N . SER A 1 217 ? 4.32 23.547 -1.65 1 96.44 217 SER A N 1
ATOM 1705 C CA . SER A 1 217 ? 4.18 24.438 -0.497 1 96.44 217 SER A CA 1
ATOM 1706 C C . SER A 1 217 ? 2.738 24.906 -0.335 1 96.44 217 SER A C 1
ATOM 1708 O O . SER A 1 217 ? 2.188 24.875 0.768 1 96.44 217 SER A O 1
ATOM 1710 N N . GLU A 1 218 ? 2.152 25.266 -1.393 1 93.38 218 GLU A N 1
ATOM 1711 C CA . GLU A 1 218 ? 0.776 25.75 -1.367 1 93.38 218 GLU A CA 1
ATOM 1712 C C . GLU A 1 218 ? -0.201 24.641 -1.017 1 93.38 218 GLU A C 1
ATOM 1714 O O . GLU A 1 218 ? -1.183 24.859 -0.305 1 93.38 218 GLU A O 1
ATOM 1719 N N . THR A 1 219 ? 0.062 23.516 -1.548 1 93.56 219 THR A N 1
ATOM 1720 C CA . THR A 1 219 ? -0.8 22.375 -1.256 1 93.56 219 THR A CA 1
ATOM 1721 C C . THR A 1 219 ? -0.76 22.031 0.231 1 93.56 219 THR A C 1
ATOM 1723 O O . THR A 1 219 ? -1.804 21.828 0.854 1 93.56 219 THR A O 1
ATOM 1726 N N . ILE A 1 220 ? 0.399 21.984 0.784 1 96.19 220 ILE A N 1
ATOM 1727 C CA . ILE A 1 220 ? 0.532 21.656 2.199 1 96.19 220 ILE A CA 1
ATOM 1728 C C . ILE A 1 220 ? -0.091 22.75 3.047 1 96.19 220 ILE A C 1
ATOM 1730 O O . ILE A 1 220 ? -0.749 22.484 4.055 1 96.19 220 ILE A O 1
ATOM 1734 N N . PHE A 1 221 ? 0.117 23.969 2.627 1 95.25 221 PHE A N 1
ATOM 1735 C CA . PHE A 1 221 ? -0.493 25.094 3.342 1 95.25 221 PHE A CA 1
ATOM 1736 C C . PHE A 1 221 ? -2.014 24.984 3.324 1 95.25 221 PHE A C 1
ATOM 1738 O O . PHE A 1 221 ? -2.668 25.188 4.344 1 95.25 221 PHE A O 1
ATOM 1745 N N . TRP A 1 222 ? -2.506 24.672 2.201 1 92.31 222 TRP A N 1
ATOM 1746 C CA . TRP A 1 222 ? -3.947 24.469 2.078 1 92.31 222 TRP A CA 1
ATOM 1747 C C . TRP A 1 222 ? -4.426 23.344 2.99 1 92.31 222 TRP A C 1
ATOM 1749 O O . TRP A 1 222 ? -5.469 23.469 3.641 1 92.31 222 TRP A O 1
ATOM 1759 N N . ARG A 1 223 ? -3.736 22.297 3.041 1 93.5 223 ARG A N 1
ATOM 1760 C CA . ARG A 1 223 ? -4.105 21.156 3.881 1 93.5 223 ARG A CA 1
ATOM 1761 C C . ARG A 1 223 ? -4.02 21.531 5.359 1 93.5 223 ARG A C 1
ATOM 1763 O O . ARG A 1 223 ? -4.902 21.156 6.145 1 93.5 223 ARG A O 1
ATOM 1770 N N . SER A 1 224 ? -2.99 22.219 5.723 1 95.69 224 SER A N 1
ATOM 1771 C CA . SER A 1 224 ? -2.744 22.547 7.125 1 95.69 224 SER A CA 1
ATOM 1772 C C . SER A 1 224 ? -3.701 23.641 7.613 1 95.69 224 SER A C 1
ATOM 1774 O O . SER A 1 224 ? -4.426 23.438 8.594 1 95.69 224 SER A O 1
ATOM 1776 N N . ASN A 1 225 ? -3.791 24.75 6.879 1 92.94 225 ASN A N 1
ATOM 1777 C CA . ASN A 1 225 ? -4.438 25.938 7.418 1 92.94 225 ASN A CA 1
ATOM 1778 C C . ASN A 1 225 ? -5.848 26.109 6.863 1 92.94 225 ASN A C 1
ATOM 1780 O O . ASN A 1 225 ? -6.527 27.094 7.176 1 92.94 225 ASN A O 1
ATOM 1784 N N . PHE A 1 226 ? -6.289 25.078 6.105 1 90.38 226 PHE A N 1
ATOM 1785 C CA . PHE A 1 226 ? -7.656 25.188 5.613 1 90.38 226 PHE A CA 1
ATOM 1786 C C . PHE A 1 226 ? -8.398 23.859 5.785 1 90.38 226 PHE A C 1
ATOM 1788 O O . PHE A 1 226 ? -9.031 23.625 6.816 1 90.38 226 PHE A O 1
ATOM 1795 N N . ASP A 1 227 ? -8.07 22.906 4.875 1 89.81 227 ASP A N 1
ATOM 1796 C CA . ASP A 1 227 ? -8.812 21.656 4.879 1 89.81 227 ASP A CA 1
ATOM 1797 C C . ASP A 1 227 ? -8.664 20.938 6.211 1 89.81 227 ASP A C 1
ATOM 1799 O O . ASP A 1 227 ? -9.664 20.531 6.816 1 89.81 227 ASP A O 1
ATOM 1803 N N . GLY A 1 228 ? -7.449 20.766 6.633 1 92.12 228 GLY A N 1
ATOM 1804 C CA . GLY A 1 228 ? -7.191 20.094 7.895 1 92.12 228 GLY A CA 1
ATOM 1805 C C . GLY A 1 228 ? -7.746 20.844 9.094 1 92.12 228 GLY A C 1
ATOM 1806 O O . GLY A 1 228 ? -8.328 20.234 9.992 1 92.12 228 GLY A O 1
ATOM 1807 N N . MET A 1 229 ? -7.531 22.109 9.133 1 92.69 229 MET A N 1
ATOM 1808 C CA . MET A 1 229 ? -8.039 22.922 10.234 1 92.69 229 MET A CA 1
ATOM 1809 C C . MET A 1 229 ? -9.555 22.875 10.297 1 92.69 229 MET A C 1
ATOM 1811 O O . MET A 1 229 ? -10.141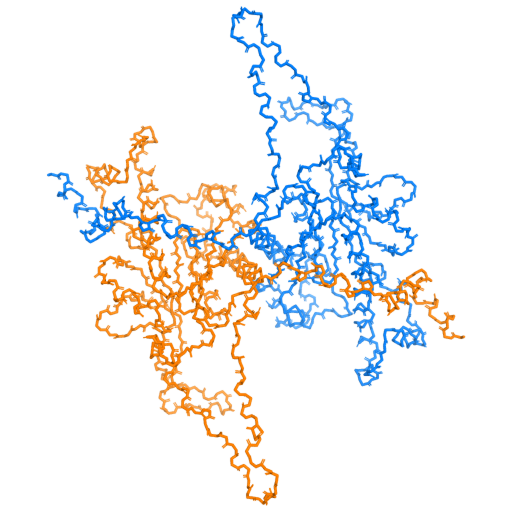 22.75 11.375 1 92.69 229 MET A O 1
ATOM 1815 N N . ARG A 1 230 ? -10.172 22.969 9.164 1 91 230 ARG A N 1
ATOM 1816 C CA . ARG A 1 230 ? -11.633 22.891 9.094 1 91 230 ARG A CA 1
ATOM 1817 C C . ARG A 1 230 ? -12.133 21.562 9.656 1 91 230 ARG A C 1
ATOM 1819 O O . ARG A 1 230 ? -13.078 21.531 10.445 1 91 230 ARG A O 1
ATOM 1826 N N . ASN A 1 231 ? -11.492 20.516 9.25 1 92.69 231 ASN A N 1
ATOM 1827 C CA . ASN A 1 231 ? -11.875 19.188 9.734 1 92.69 231 ASN A CA 1
ATOM 1828 C C . ASN A 1 231 ? -11.672 19.062 11.242 1 92.69 231 ASN A C 1
ATOM 1830 O O . ASN A 1 231 ? -12.492 18.469 11.938 1 92.69 231 ASN A O 1
ATOM 1834 N N . ALA A 1 232 ? -10.594 19.594 11.719 1 94.69 232 ALA A N 1
ATOM 1835 C CA . ALA A 1 232 ? -10.32 19.562 13.148 1 94.69 232 ALA A CA 1
ATOM 1836 C C . ALA A 1 232 ? -11.398 20.328 13.93 1 94.69 232 ALA A C 1
ATOM 1838 O O . ALA A 1 232 ? -11.906 19.828 14.938 1 94.69 232 ALA A O 1
ATOM 1839 N N . ILE A 1 233 ? -11.742 21.5 13.438 1 93.25 233 ILE A N 1
ATOM 1840 C CA . ILE A 1 233 ? -12.758 22.312 14.094 1 93.25 233 ILE A CA 1
ATOM 1841 C C . ILE A 1 233 ? -14.094 21.594 14.078 1 93.25 233 ILE A C 1
ATOM 1843 O O . ILE A 1 233 ? -14.828 21.594 15.07 1 93.25 233 ILE A O 1
ATOM 1847 N N . SER A 1 234 ? -14.352 21 12.984 1 93.88 234 SER A N 1
ATOM 1848 C CA . SER A 1 234 ? -15.586 20.219 12.891 1 93.88 234 SER A CA 1
ATOM 1849 C C . SER A 1 234 ? -15.609 19.094 13.922 1 93.88 234 SER A C 1
ATOM 1851 O O . SER A 1 234 ? -16.641 18.859 14.562 1 93.88 234 SER A O 1
ATOM 1853 N N . HIS A 1 235 ? -14.555 18.422 14.055 1 94.5 235 HIS A N 1
ATOM 1854 C CA . HIS A 1 235 ? -14.453 17.344 15.047 1 94.5 235 HIS A CA 1
ATOM 1855 C C . HIS A 1 235 ? -14.641 17.891 16.453 1 94.5 235 HIS A C 1
ATOM 1857 O O . HIS A 1 235 ? -15.344 17.281 17.281 1 94.5 235 HIS A O 1
ATOM 1863 N N . ILE A 1 236 ? -14.016 18.969 16.75 1 95.44 236 ILE A N 1
ATOM 1864 C CA . ILE A 1 236 ? -14.141 19.609 18.062 1 95.44 236 ILE A CA 1
ATOM 1865 C C . ILE A 1 236 ? -15.594 20 18.297 1 95.44 236 ILE A C 1
ATOM 1867 O O . ILE A 1 236 ? -16.141 19.766 19.375 1 95.44 236 ILE A O 1
ATOM 1871 N N . SER A 1 237 ? -16.172 20.562 17.281 1 96.12 237 SER A N 1
ATOM 1872 C CA . SER A 1 237 ? -17.562 21 17.391 1 96.12 237 SER A CA 1
ATOM 1873 C C . SER A 1 237 ? -18.5 19.812 17.656 1 96.12 237 SER A C 1
ATOM 1875 O O . SER A 1 237 ? -19.406 19.906 18.484 1 96.12 237 SER A O 1
ATOM 1877 N N . GLN A 1 238 ? -18.219 18.766 17 1 94.69 238 GLN A N 1
ATOM 1878 C CA . GLN A 1 238 ? -19.062 17.578 17.141 1 94.69 238 GLN A CA 1
ATOM 1879 C C . GLN A 1 238 ? -18.938 16.984 18.531 1 94.69 238 GLN A C 1
ATOM 1881 O O . GLN A 1 238 ? -19.844 16.281 19 1 94.69 238 GLN A O 1
ATOM 1886 N N . SER A 1 239 ? -17.891 17.25 19.141 1 93.06 239 SER A N 1
ATOM 1887 C CA . SER A 1 239 ? -17.672 16.75 20.5 1 93.06 239 SER A CA 1
ATOM 1888 C C . SER A 1 239 ? -18.297 17.688 21.531 1 93.06 239 SER A C 1
ATOM 1890 O O . SER A 1 239 ? -18.438 17.328 22.703 1 93.06 239 SER A O 1
ATOM 1892 N N . ASN A 1 240 ? -18.656 18.891 21.156 1 93.81 240 ASN A N 1
ATOM 1893 C CA . ASN A 1 240 ? -19.141 19.906 22.094 1 93.81 240 ASN A CA 1
ATOM 1894 C C . ASN A 1 240 ? -20.625 20.203 21.875 1 93.81 240 ASN A C 1
ATOM 1896 O O . ASN A 1 240 ? -21.297 20.75 22.766 1 93.81 240 ASN A O 1
ATOM 1900 N N . PHE A 1 241 ? -21.078 19.859 20.688 1 95.62 241 PHE A N 1
ATOM 1901 C CA . PHE A 1 241 ? -22.453 20.219 20.359 1 95.62 241 PHE A CA 1
ATOM 1902 C C . PHE A 1 241 ? -23.188 19.031 19.75 1 95.62 241 PHE A C 1
ATOM 1904 O O . PHE A 1 241 ? -22.562 18.141 19.172 1 95.62 241 PHE A O 1
ATOM 1911 N N . LYS A 1 242 ? -24.5 19.016 19.844 1 94.19 242 LYS A N 1
ATOM 1912 C CA . LYS A 1 242 ? -25.328 18.047 19.172 1 94.19 242 LYS A CA 1
ATOM 1913 C C . LYS A 1 242 ? -25.297 18.234 17.656 1 94.19 242 LYS A C 1
ATOM 1915 O O . LYS A 1 242 ? -25.203 19.375 17.172 1 94.19 242 LYS A O 1
ATOM 1920 N N . LYS A 1 243 ? -25.359 17.203 16.969 1 90.69 243 LYS A N 1
ATOM 1921 C CA . LYS A 1 243 ? -25.297 17.219 15.508 1 90.69 243 LYS A CA 1
ATOM 1922 C C . LYS A 1 243 ? -26.344 18.156 14.922 1 90.69 243 LYS A C 1
ATOM 1924 O O . LYS A 1 243 ? -26.078 18.828 13.93 1 90.69 243 LYS A O 1
ATOM 1929 N N . SER A 1 244 ? -27.5 18.203 15.5 1 93.44 244 SER A N 1
ATOM 1930 C CA . SER A 1 244 ? -28.594 19.016 14.992 1 93.44 244 SER A CA 1
ATOM 1931 C C . SER A 1 244 ? -28.234 20.5 15.008 1 93.44 244 SER A C 1
ATOM 1933 O O . SER A 1 244 ? -28.688 21.25 14.141 1 93.44 244 SER A O 1
ATOM 1935 N N . LEU A 1 245 ? -27.453 20.891 15.945 1 93.81 245 LEU A N 1
ATOM 1936 C CA . LEU A 1 245 ? -27.047 22.297 16.078 1 93.81 245 LEU A CA 1
ATOM 1937 C C . LEU A 1 245 ? -25.984 22.656 15.047 1 93.81 245 LEU A C 1
ATOM 1939 O O . LEU A 1 245 ? -25.797 23.828 14.742 1 93.81 245 LEU A O 1
ATOM 1943 N N . LEU A 1 246 ? -25.312 21.672 14.594 1 94.25 246 LEU A N 1
ATOM 1944 C CA . LEU A 1 246 ? -24.172 21.922 13.711 1 94.25 246 LEU A CA 1
ATOM 1945 C C . LEU A 1 246 ? -24.594 21.859 12.25 1 94.25 246 LEU A C 1
ATOM 1947 O O . LEU A 1 246 ? -23.828 22.25 11.359 1 94.25 246 LEU A O 1
ATOM 1951 N N . HIS A 1 247 ? -25.781 21.406 11.992 1 92.44 247 HIS A N 1
ATOM 1952 C CA . HIS A 1 247 ? -26.25 21.266 10.625 1 92.44 247 HIS A CA 1
ATOM 1953 C C . HIS A 1 247 ? -26.234 22.609 9.891 1 92.44 247 HIS A C 1
ATOM 1955 O O . HIS A 1 247 ? -26.828 23.578 10.359 1 92.44 247 HIS A O 1
ATOM 1961 N N . GLY A 1 248 ? -25.578 22.641 8.734 1 91.44 248 GLY A N 1
ATOM 1962 C CA . GLY A 1 248 ? -25.547 23.812 7.887 1 91.44 248 GLY A CA 1
ATOM 1963 C C . GLY A 1 248 ? -24.594 24.875 8.391 1 91.44 248 GLY A C 1
ATOM 1964 O O . GLY A 1 248 ? -24.531 25.984 7.848 1 91.44 248 GLY A O 1
ATOM 1965 N N . LYS A 1 249 ? -23.922 24.672 9.43 1 91.94 249 LYS A N 1
ATOM 1966 C CA . LYS A 1 249 ? -23 25.641 9.992 1 91.94 249 LYS A CA 1
ATOM 1967 C C . LYS A 1 249 ? -21.641 25.594 9.289 1 91.94 249 LYS A C 1
ATOM 1969 O O . LYS A 1 249 ? -21.125 24.5 9.031 1 91.94 249 LYS A O 1
ATOM 1974 N N . SER A 1 250 ? -21.141 26.75 8.891 1 88.25 250 SER A N 1
ATOM 1975 C CA . SER A 1 250 ? -19.797 26.859 8.328 1 88.25 250 SER A CA 1
ATOM 1976 C C . SER A 1 250 ? -18.734 26.719 9.414 1 88.25 250 SER A C 1
ATOM 1978 O O . SER A 1 250 ? -19.062 26.703 10.609 1 88.25 250 SER A O 1
ATOM 1980 N N . VAL A 1 251 ? -17.484 26.641 9.039 1 87.44 251 VAL A N 1
ATOM 1981 C CA . VAL A 1 251 ? -16.391 26.562 9.992 1 87.44 251 VAL A CA 1
ATOM 1982 C C . VAL A 1 251 ? -16.344 27.844 10.836 1 87.44 251 VAL A C 1
ATOM 1984 O O . VAL A 1 251 ? -16.047 27.781 12.031 1 87.44 251 VAL A O 1
ATOM 1987 N N . ARG A 1 252 ? -16.609 28.953 10.227 1 83.94 252 ARG A N 1
ATOM 1988 C CA . ARG A 1 252 ? -16.656 30.219 10.945 1 83.94 252 ARG A CA 1
ATOM 1989 C C . ARG A 1 252 ? -17.75 30.203 12.016 1 83.94 252 ARG A C 1
ATOM 1991 O O . ARG A 1 252 ? -17.531 30.672 13.133 1 83.94 252 ARG A O 1
ATOM 1998 N N . ASP A 1 253 ? -18.844 29.688 11.586 1 89.38 253 ASP A N 1
ATOM 1999 C CA . ASP A 1 253 ? -19.953 29.562 12.523 1 89.38 253 ASP A CA 1
ATOM 2000 C C . ASP A 1 253 ? -19.578 28.656 13.695 1 89.38 253 ASP A C 1
ATOM 2002 O O . ASP A 1 253 ? -19.891 28.953 14.852 1 89.38 253 ASP A O 1
ATOM 2006 N N . GLN A 1 254 ? -18.984 27.609 13.383 1 92 254 GLN A N 1
ATOM 2007 C CA . GLN A 1 254 ? -18.594 26.656 14.406 1 92 254 GLN A CA 1
ATOM 2008 C C . GLN A 1 254 ? -17.578 27.25 15.375 1 92 254 GLN A C 1
ATOM 2010 O O . GLN A 1 254 ? -17.656 27.031 16.578 1 92 254 GLN A O 1
ATOM 2015 N N . CYS A 1 255 ? -16.656 28.016 14.891 1 89.06 255 CYS A N 1
ATOM 2016 C CA . CYS A 1 255 ? -15.688 28.703 15.734 1 89.06 255 CYS A CA 1
ATOM 2017 C C . CYS A 1 255 ? -16.375 29.672 16.688 1 89.06 255 CYS A C 1
ATOM 2019 O O . CYS A 1 255 ? -16.031 29.734 17.875 1 89.06 255 CYS A O 1
ATOM 2021 N N . ALA A 1 256 ? -17.312 30.375 16.156 1 88.56 256 ALA A N 1
ATOM 2022 C CA . ALA A 1 256 ? -18.062 31.312 16.984 1 88.56 256 ALA A CA 1
ATOM 2023 C C . ALA A 1 256 ? -18.844 30.578 18.078 1 88.56 256 ALA A C 1
ATOM 2025 O O . ALA A 1 256 ? -18.906 31.031 19.219 1 88.56 256 ALA A O 1
ATOM 2026 N N . MET A 1 257 ? -19.438 29.484 17.672 1 92.94 257 MET A N 1
ATOM 2027 C CA . MET A 1 257 ? -20.203 28.688 18.625 1 92.94 257 MET A CA 1
ATOM 2028 C C . MET A 1 257 ? -19.297 28.156 19.734 1 92.94 257 MET A C 1
ATOM 2030 O O . MET A 1 257 ? -19.656 28.203 20.906 1 92.94 257 MET A O 1
ATOM 2034 N N . LEU A 1 258 ? -18.188 27.703 19.375 1 93.69 258 LEU A N 1
ATOM 2035 C CA . LEU A 1 258 ? -17.234 27.203 20.359 1 93.69 258 LEU A CA 1
ATOM 2036 C C . LEU A 1 258 ? -16.75 28.312 21.281 1 93.69 258 LEU A C 1
ATOM 2038 O O . LEU A 1 258 ? -16.625 28.109 22.5 1 93.69 258 LEU A O 1
ATOM 2042 N N . ALA A 1 259 ? -16.516 29.484 20.734 1 89.31 259 ALA A N 1
ATOM 2043 C CA . ALA A 1 259 ? -16.125 30.641 21.547 1 89.31 259 ALA A CA 1
ATOM 2044 C C . ALA A 1 259 ? -17.219 31.016 22.547 1 89.31 259 ALA A C 1
ATOM 2046 O O . ALA A 1 259 ? -16.922 31.297 23.703 1 89.31 259 ALA A O 1
ATOM 2047 N N . GLU A 1 260 ? -18.359 31.016 22.047 1 92.12 260 GLU A N 1
ATOM 2048 C CA . GLU A 1 260 ? -19.5 31.328 22.906 1 92.12 260 GLU A CA 1
ATOM 2049 C C . GLU A 1 260 ? -19.641 30.312 24.047 1 92.12 260 GLU A C 1
ATOM 2051 O O . GLU A 1 260 ? -20.047 30.672 25.156 1 92.12 260 GLU A O 1
ATOM 2056 N N . ALA A 1 261 ? -19.312 29.156 23.75 1 92.81 261 ALA A N 1
ATOM 2057 C CA . ALA A 1 261 ? -19.391 28.094 24.734 1 92.81 261 ALA A CA 1
ATOM 2058 C C . ALA A 1 261 ? -18.188 28.109 25.656 1 92.81 261 ALA A C 1
ATOM 2060 O O . ALA A 1 261 ? -18.062 27.266 26.562 1 92.81 261 ALA A O 1
ATOM 2061 N N . GLY A 1 262 ? -17.188 28.984 25.359 1 91 262 GLY A N 1
ATOM 2062 C CA . GLY A 1 262 ? -16.031 29.141 26.219 1 91 262 GLY A CA 1
ATOM 2063 C C . GLY A 1 262 ? -14.922 28.156 25.922 1 91 262 GLY A C 1
ATOM 2064 O O . GLY A 1 262 ? -14.086 27.875 26.781 1 91 262 GLY A O 1
ATOM 2065 N N . VAL A 1 263 ? -15.016 27.594 24.797 1 91.44 263 VAL A N 1
ATOM 2066 C CA . VAL A 1 263 ? -13.992 26.625 24.422 1 91.44 263 VAL A CA 1
ATOM 2067 C C . VAL A 1 263 ? -12.797 27.359 23.812 1 91.44 263 VAL A C 1
ATOM 2069 O O . VAL A 1 263 ? -12.93 28.016 22.766 1 91.44 263 VAL A O 1
ATOM 2072 N N . ASP A 1 264 ? -11.625 27.281 24.438 1 90 264 ASP A N 1
ATOM 2073 C CA . ASP A 1 264 ? -10.367 27.75 23.875 1 90 264 ASP A CA 1
ATOM 2074 C C . ASP A 1 264 ? -9.719 26.688 23.016 1 90 264 ASP A C 1
ATOM 2076 O O . ASP A 1 264 ? -8.969 25.844 23.516 1 90 264 ASP A O 1
ATOM 2080 N N . ILE A 1 265 ? -9.922 26.844 21.734 1 91.56 265 ILE A N 1
ATOM 2081 C CA . ILE A 1 265 ? -9.547 25.781 20.812 1 91.56 265 ILE A CA 1
ATOM 2082 C C . ILE A 1 265 ? -8.031 25.562 20.875 1 91.56 265 ILE A C 1
ATOM 2084 O O . ILE A 1 265 ? -7.57 24.438 21.094 1 91.56 265 ILE A O 1
ATOM 2088 N N . MET A 1 266 ? -7.297 26.625 20.641 1 89.5 266 MET A N 1
ATOM 2089 C CA . MET A 1 266 ? -5.844 26.516 20.594 1 89.5 266 MET A CA 1
ATOM 2090 C C . MET A 1 266 ? -5.273 26.109 21.938 1 89.5 266 MET A C 1
ATOM 2092 O O . MET A 1 266 ? -4.359 25.281 22.016 1 89.5 266 MET A O 1
ATOM 2096 N N . GLY A 1 267 ? -5.738 26.719 22.906 1 90.06 267 GLY A N 1
ATOM 2097 C CA . GLY A 1 267 ? -5.27 26.406 24.25 1 90.06 267 GLY A CA 1
ATOM 2098 C C . GLY A 1 267 ? -5.578 24.984 24.672 1 90.06 267 GLY A C 1
ATOM 2099 O O . GLY A 1 267 ? -4.781 24.359 25.375 1 90.06 267 GLY A O 1
ATOM 2100 N N . THR A 1 268 ? -6.68 24.484 24.281 1 92.19 268 THR A N 1
ATOM 2101 C CA . THR A 1 268 ? -7.148 23.172 24.734 1 92.19 268 THR A CA 1
ATOM 2102 C C . THR A 1 268 ? -6.531 22.062 23.891 1 92.19 268 THR A C 1
ATOM 2104 O O . THR A 1 268 ? -6.129 21.031 24.422 1 92.19 268 THR A O 1
ATOM 2107 N N . TYR A 1 269 ? -6.414 22.25 22.609 1 93.56 269 TYR A N 1
ATOM 2108 C CA . TYR A 1 269 ? -6.086 21.141 21.734 1 93.56 269 TYR A CA 1
ATOM 2109 C C . TYR A 1 269 ? -4.688 21.297 21.141 1 93.56 269 TYR A C 1
ATOM 2111 O O . TYR A 1 269 ? -4.07 20.312 20.719 1 93.56 269 TYR A O 1
ATOM 2119 N N . GLY A 1 270 ? -4.215 22.531 21.078 1 93.06 270 GLY A N 1
ATOM 2120 C CA . GLY A 1 270 ? -2.863 22.766 20.594 1 93.06 270 GLY A CA 1
ATOM 2121 C C . GLY A 1 270 ? -2.758 22.75 19.078 1 93.06 270 GLY A C 1
ATOM 2122 O O . GLY A 1 270 ? -3.766 22.594 18.375 1 93.06 270 GLY A O 1
ATOM 2123 N N . CYS A 1 271 ? -1.529 22.812 18.547 1 95.31 271 CYS A N 1
ATOM 2124 C CA . CYS A 1 271 ? -1.262 23 17.125 1 95.31 271 CYS A CA 1
ATOM 2125 C C . CYS A 1 271 ? -1.384 21.672 16.375 1 95.31 271 CYS A C 1
ATOM 2127 O O . CYS A 1 271 ? -1.802 21.656 15.211 1 95.31 271 CYS A O 1
ATOM 2129 N N . LYS A 1 272 ? -1.066 20.609 17 1 95.56 272 LYS A N 1
ATOM 2130 C CA . LYS A 1 272 ? -0.928 19.328 16.328 1 95.56 272 LYS A CA 1
ATOM 2131 C C . LYS A 1 272 ? -2.244 18.906 15.688 1 95.56 272 LYS A C 1
ATOM 2133 O O . LYS A 1 272 ? -2.301 18.641 14.484 1 95.56 272 LYS A O 1
ATOM 2138 N N . PRO A 1 273 ? -3.316 18.859 16.438 1 95.38 273 PRO A N 1
ATOM 2139 C CA . PRO A 1 273 ? -4.57 18.469 15.789 1 95.38 273 PRO A CA 1
ATOM 2140 C C . PRO A 1 273 ? -5.09 19.531 14.82 1 95.38 273 PRO A C 1
ATOM 2142 O O . PRO A 1 273 ? -5.773 19.203 13.844 1 95.38 273 PRO A O 1
ATOM 2145 N N . LEU A 1 274 ? -4.793 20.781 15.039 1 94.69 274 LEU A N 1
ATOM 2146 C CA . LEU A 1 274 ? -5.367 21.875 14.273 1 94.69 274 LEU A CA 1
ATOM 2147 C C . LEU A 1 274 ? -4.621 22.062 12.953 1 94.69 274 LEU A C 1
ATOM 2149 O O . LEU A 1 274 ? -5.242 22.312 11.914 1 94.69 274 LEU A O 1
ATOM 2153 N N . PHE A 1 275 ? -3.293 21.969 13.039 1 96.88 275 PHE A N 1
ATOM 2154 C CA . PHE A 1 275 ? -2.527 22.391 11.875 1 96.88 275 PHE A CA 1
ATOM 2155 C C . PHE A 1 275 ? -1.708 21.234 11.32 1 96.88 275 PHE A C 1
ATOM 2157 O O . PHE A 1 275 ? -1.103 21.359 10.25 1 96.88 275 PHE A O 1
ATOM 2164 N N . GLY A 1 276 ? -1.651 20.094 11.969 1 97.75 276 GLY A N 1
ATOM 2165 C CA . GLY A 1 276 ? -0.851 18.969 11.539 1 97.75 276 GLY A CA 1
ATOM 2166 C C . GLY A 1 276 ? 0.597 19.047 11.984 1 97.75 276 GLY A C 1
ATOM 2167 O O . GLY A 1 276 ? 0.941 19.875 12.836 1 97.75 276 GLY A O 1
ATOM 2168 N N . THR A 1 277 ? 1.343 18.156 11.539 1 98.5 277 THR A N 1
ATOM 2169 C CA . THR A 1 277 ? 2.736 18.047 11.953 1 98.5 277 THR A CA 1
ATOM 2170 C C . THR A 1 277 ? 3.65 17.875 10.742 1 98.5 277 THR A C 1
ATOM 2172 O O . THR A 1 277 ? 3.357 17.094 9.836 1 98.5 277 THR A O 1
ATOM 2175 N N . TRP A 1 278 ? 4.703 18.656 10.711 1 98.69 278 TRP A N 1
ATOM 2176 C CA . TRP A 1 278 ? 5.754 18.531 9.703 1 98.69 278 TRP A CA 1
ATOM 2177 C C . TRP A 1 278 ? 6.871 17.609 10.203 1 98.69 278 TRP A C 1
ATOM 2179 O O . TRP A 1 278 ? 7.164 17.578 11.398 1 98.69 278 TRP A O 1
ATOM 2189 N N . VAL A 1 279 ? 7.461 16.875 9.344 1 98.56 279 VAL A N 1
ATOM 2190 C CA . VAL A 1 279 ? 8.594 16.016 9.625 1 98.56 279 VAL A CA 1
ATOM 2191 C C . VAL A 1 279 ? 9.719 16.297 8.633 1 98.56 279 VAL A C 1
ATOM 2193 O O . VAL A 1 279 ? 9.5 16.328 7.422 1 98.56 279 VAL A O 1
ATOM 2196 N N . LYS A 1 280 ? 10.906 16.5 9.109 1 97.38 280 LYS A N 1
ATOM 2197 C CA . LYS A 1 280 ? 12.086 16.812 8.305 1 97.38 280 LYS A CA 1
ATOM 2198 C C . LYS A 1 280 ? 13.359 16.344 9 1 97.38 280 LYS A C 1
ATOM 2200 O O . LYS A 1 280 ? 13.383 16.188 10.227 1 97.38 280 LYS A O 1
ATOM 2205 N N . LYS A 1 281 ? 14.383 16.156 8.211 1 96.31 281 LYS A N 1
ATOM 2206 C CA . LYS A 1 281 ? 15.688 15.852 8.797 1 96.31 281 LYS A CA 1
ATOM 2207 C C . LYS A 1 281 ? 16.375 17.125 9.281 1 96.31 281 LYS A C 1
ATOM 2209 O O . LYS A 1 281 ? 16.203 18.188 8.695 1 96.31 281 LYS A O 1
ATOM 2214 N N . GLU A 1 282 ? 17.078 16.953 10.297 1 94.75 282 GLU A N 1
ATOM 2215 C CA . GLU A 1 282 ? 17.969 18.016 10.773 1 94.75 282 GLU A CA 1
ATOM 2216 C C . GLU A 1 282 ? 19.422 17.531 10.82 1 94.75 282 GLU A C 1
ATOM 2218 O O . GLU A 1 282 ? 19.688 16.359 11.102 1 94.75 282 GLU A O 1
ATOM 2223 N N . LYS A 1 283 ? 20.328 18.453 10.523 1 91.31 283 LYS A N 1
ATOM 2224 C CA . LYS A 1 283 ? 21.75 18.203 10.75 1 91.31 283 LYS A CA 1
ATOM 2225 C C . LYS A 1 283 ? 22.172 18.625 12.156 1 91.31 283 LYS A C 1
ATOM 2227 O O . LYS A 1 283 ? 21.734 19.656 12.648 1 91.31 283 LYS A O 1
ATOM 2232 N N . TYR A 1 284 ? 22.922 17.703 12.758 1 88.94 284 TYR A N 1
ATOM 2233 C CA . TYR A 1 284 ? 23.422 18.047 14.086 1 88.94 284 TYR A CA 1
ATOM 2234 C C . TYR A 1 284 ? 24.812 17.469 14.312 1 88.94 284 TYR A C 1
ATOM 2236 O O . TYR A 1 284 ? 25.188 16.484 13.672 1 88.94 284 TYR A O 1
ATOM 2244 N N . PHE A 1 285 ? 25.516 18.156 15.156 1 88.31 285 PHE A N 1
ATOM 2245 C CA . PHE A 1 285 ? 26.859 17.703 15.492 1 88.31 285 PHE A CA 1
ATOM 2246 C C . PHE A 1 285 ? 26.812 16.75 16.688 1 88.31 285 PHE A C 1
ATOM 2248 O O . PHE A 1 285 ? 26.297 17.094 17.75 1 88.31 285 PHE A O 1
ATOM 2255 N N . MET A 1 286 ? 27.219 15.539 16.438 1 86.69 286 MET A N 1
ATOM 2256 C CA . MET A 1 286 ? 27.312 14.555 17.5 1 86.69 286 MET A CA 1
ATOM 2257 C C . MET A 1 286 ? 28.703 14.531 18.109 1 86.69 286 MET A C 1
ATOM 2259 O O . MET A 1 286 ? 29.703 14.383 17.391 1 86.69 286 MET A O 1
ATOM 2263 N N . LYS A 1 287 ? 28.594 14.688 19.406 1 81.25 287 LYS A N 1
ATOM 2264 C CA . LYS A 1 287 ? 29.859 14.602 20.141 1 81.25 287 LYS A CA 1
ATOM 2265 C C . LYS A 1 287 ? 30.172 13.164 20.516 1 81.25 287 LYS A C 1
ATOM 2267 O O . LYS A 1 287 ? 29.266 12.336 20.641 1 81.25 287 LYS A O 1
ATOM 2272 N N . ASP A 1 288 ? 31.391 12.781 20.531 1 78.81 288 ASP A N 1
ATOM 2273 C CA . ASP A 1 288 ? 31.891 11.492 21.016 1 78.81 288 ASP A CA 1
ATOM 2274 C C . ASP A 1 288 ? 31.5 10.359 20.078 1 78.81 288 ASP A C 1
ATOM 2276 O O . ASP A 1 288 ? 31.109 9.281 20.531 1 78.81 288 ASP A O 1
ATOM 2280 N N . ALA A 1 289 ? 31.5 10.758 18.859 1 76.94 289 ALA A N 1
ATOM 2281 C CA . ALA A 1 289 ? 31.203 9.711 17.875 1 76.94 289 ALA A CA 1
ATOM 2282 C C . ALA A 1 289 ? 32.312 8.68 17.844 1 76.94 289 ALA A C 1
ATOM 2284 O O . ALA A 1 289 ? 33.469 8.992 18.109 1 76.94 289 ALA A O 1
ATOM 2285 N N . ILE A 1 290 ? 31.938 7.398 17.797 1 79.69 290 ILE A N 1
ATOM 2286 C CA . ILE A 1 290 ? 32.875 6.301 17.719 1 79.69 290 ILE A CA 1
ATOM 2287 C C . ILE A 1 290 ? 33.062 5.871 16.266 1 79.69 290 ILE A C 1
ATOM 2289 O O . ILE A 1 290 ? 32.094 5.688 15.539 1 79.69 290 ILE A O 1
ATOM 2293 N N . ASN A 1 291 ? 34.281 5.848 15.82 1 75.75 291 ASN A N 1
ATOM 2294 C CA . ASN A 1 291 ? 34.562 5.316 14.492 1 75.75 291 ASN A CA 1
ATOM 2295 C C . ASN A 1 291 ? 34.188 3.84 14.391 1 75.75 291 ASN A C 1
ATOM 2297 O O . ASN A 1 291 ? 34.75 3.006 15.102 1 75.75 291 ASN A O 1
ATOM 2301 N N . PRO A 1 292 ? 33.219 3.539 13.531 1 76.81 292 PRO A N 1
ATOM 2302 C CA . PRO A 1 292 ? 32.75 2.148 13.484 1 76.81 292 PRO A CA 1
ATOM 2303 C C . PRO A 1 292 ? 33.844 1.184 13.031 1 76.81 292 PRO A C 1
ATOM 2305 O O . PRO A 1 292 ? 33.812 -0.002 13.367 1 76.81 292 PRO A O 1
ATOM 2308 N N . LYS A 1 293 ? 34.812 1.695 12.32 1 77.88 293 LYS A N 1
ATOM 2309 C CA . LYS A 1 293 ? 35.875 0.84 11.805 1 77.88 293 LYS A CA 1
ATOM 2310 C C . LYS A 1 293 ? 36.969 0.61 12.859 1 77.88 293 LYS A C 1
ATOM 2312 O O . LYS A 1 293 ? 37.469 -0.506 13.016 1 77.88 293 LYS A O 1
ATOM 2317 N N . THR A 1 294 ? 37.188 1.65 13.594 1 80.31 294 THR A N 1
ATOM 2318 C CA . THR A 1 294 ? 38.344 1.559 14.516 1 80.31 294 THR A CA 1
ATOM 2319 C C . THR A 1 294 ? 37.844 1.398 15.953 1 80.31 294 THR A C 1
ATOM 2321 O O . THR A 1 294 ? 38.625 0.984 16.828 1 80.31 294 THR A O 1
ATOM 2324 N N . GLY A 1 295 ? 36.594 1.713 16.109 1 80.19 295 GLY A N 1
ATOM 2325 C CA . GLY A 1 295 ? 36.062 1.667 17.453 1 80.19 295 GLY A CA 1
ATOM 2326 C C . GLY A 1 295 ? 36.531 2.814 18.328 1 80.19 295 GLY A C 1
ATOM 2327 O O . GLY A 1 295 ? 36.25 2.84 19.531 1 80.19 295 GLY A O 1
ATOM 2328 N N . GLU A 1 296 ? 37.375 3.684 17.766 1 79.31 296 GLU A N 1
ATOM 2329 C CA . GLU A 1 296 ? 37.938 4.801 18.531 1 79.31 296 GLU A CA 1
ATOM 2330 C C . GLU A 1 296 ? 37 6.023 18.453 1 79.31 296 GLU A C 1
ATOM 2332 O O . GLU A 1 296 ? 36.344 6.242 17.453 1 79.31 296 GLU A O 1
ATOM 2337 N N . PRO A 1 297 ? 37 6.77 19.578 1 80 297 PRO A N 1
ATOM 2338 C CA . PRO A 1 297 ? 36.219 8.008 19.562 1 80 297 PRO A CA 1
ATOM 2339 C C . PRO A 1 297 ? 36.781 9.031 18.562 1 80 297 PRO A C 1
ATOM 2341 O O . PRO A 1 297 ? 38 9.148 18.391 1 80 297 PRO A O 1
ATOM 2344 N N . VAL A 1 298 ? 35.875 9.5 17.828 1 79.06 298 VAL A N 1
ATOM 2345 C CA . VAL A 1 298 ? 36.219 10.578 16.906 1 79.06 298 VAL A CA 1
ATOM 2346 C C . VAL A 1 298 ? 36.312 11.898 17.672 1 79.06 298 VAL A C 1
ATOM 2348 O O . VAL A 1 298 ? 35.406 12.258 18.406 1 79.06 298 VAL A O 1
ATOM 2351 N N . LEU A 1 299 ? 37.469 12.469 17.672 1 75.94 299 LEU A N 1
ATOM 2352 C CA . LEU A 1 299 ? 37.719 13.672 18.453 1 75.94 299 LEU A CA 1
ATOM 2353 C C . LEU A 1 299 ? 36.875 14.828 17.984 1 75.94 299 LEU A C 1
ATOM 2355 O O . LEU A 1 299 ? 36.375 15.625 18.797 1 75.94 299 LEU A O 1
ATOM 2359 N N . GLU A 1 300 ? 36.688 14.93 16.656 1 82.44 300 GLU A N 1
ATOM 2360 C CA . GLU A 1 300 ? 35.875 16.047 16.141 1 82.44 300 GLU A CA 1
ATOM 2361 C C . GLU A 1 300 ? 34.406 15.664 16.016 1 82.44 300 GLU A C 1
ATOM 2363 O O . GLU A 1 300 ? 34.094 14.508 15.742 1 82.44 300 GLU A O 1
ATOM 2368 N N . PRO A 1 301 ? 33.594 16.656 16.438 1 84.69 301 PRO A N 1
ATOM 2369 C CA . PRO A 1 301 ? 32.156 16.391 16.266 1 84.69 301 PRO A CA 1
ATOM 2370 C C . PRO A 1 301 ? 31.812 15.953 14.844 1 84.69 301 PRO A C 1
ATOM 2372 O O . PRO A 1 301 ? 32.375 16.453 13.875 1 84.69 301 PRO A O 1
ATOM 2375 N N . VAL A 1 302 ? 31.047 14.859 14.859 1 87.75 302 VAL A N 1
ATOM 2376 C CA . VAL A 1 302 ? 30.656 14.328 13.555 1 87.75 302 VAL A CA 1
ATOM 2377 C C . VAL A 1 302 ? 29.25 14.812 13.211 1 87.75 302 VAL A C 1
ATOM 2379 O O . VAL A 1 302 ? 28.375 14.844 14.07 1 87.75 302 VAL A O 1
ATOM 2382 N N . LEU A 1 303 ? 29.094 15.258 11.953 1 88.25 303 LEU A N 1
ATOM 2383 C CA . LEU A 1 303 ? 27.812 15.727 11.461 1 88.25 303 LEU A CA 1
ATOM 2384 C C . LEU A 1 303 ? 26.875 14.555 11.172 1 88.25 303 LEU A C 1
ATOM 2386 O O . LEU A 1 303 ? 27.25 13.633 10.438 1 88.25 303 LEU A O 1
ATOM 2390 N N . ARG A 1 304 ? 25.734 14.539 11.914 1 90.44 304 ARG A N 1
ATOM 2391 C CA . ARG A 1 304 ? 24.734 13.5 11.727 1 90.44 304 ARG A CA 1
ATOM 2392 C C . ARG A 1 304 ? 23.375 14.102 11.406 1 90.44 304 ARG A C 1
ATOM 2394 O O . ARG A 1 304 ? 23.188 15.32 11.5 1 90.44 304 ARG A O 1
ATOM 2401 N N . THR A 1 305 ? 22.578 13.234 10.883 1 92.56 305 THR A N 1
ATOM 2402 C CA . THR A 1 305 ? 21.219 13.664 10.602 1 92.56 305 THR A CA 1
ATOM 2403 C C . THR A 1 305 ? 20.219 12.898 11.469 1 92.56 305 THR A C 1
ATOM 2405 O O . THR A 1 305 ? 20.484 11.766 11.875 1 92.56 305 THR A O 1
ATOM 2408 N N . ARG A 1 306 ? 19.125 13.562 11.828 1 94.81 306 ARG A N 1
ATOM 2409 C CA . ARG A 1 306 ? 18.031 12.922 12.539 1 94.81 306 ARG A CA 1
ATOM 2410 C C . ARG A 1 306 ? 16.688 13.523 12.125 1 94.81 306 ARG A C 1
ATOM 2412 O O . ARG A 1 306 ? 16.625 14.633 11.594 1 94.81 306 ARG A O 1
ATOM 2419 N N . LEU A 1 307 ? 15.641 12.805 12.359 1 96.94 307 LEU A N 1
ATOM 2420 C CA . LEU A 1 307 ? 14.305 13.281 12.039 1 96.94 307 LEU A CA 1
ATOM 2421 C C . LEU A 1 307 ? 13.773 14.195 13.141 1 96.94 307 LEU A C 1
ATOM 2423 O O . LEU A 1 307 ? 13.961 13.906 14.328 1 96.94 307 LEU A O 1
ATOM 2427 N N . ARG A 1 308 ? 13.195 15.273 12.766 1 96.94 308 ARG A N 1
ATOM 2428 C CA . ARG A 1 308 ? 12.523 16.203 13.664 1 96.94 308 ARG A CA 1
ATOM 2429 C C . ARG A 1 308 ? 11.078 16.438 13.234 1 96.94 308 ARG A C 1
ATOM 2431 O O . ARG A 1 308 ? 10.742 16.266 12.055 1 96.94 308 ARG A O 1
ATOM 2438 N N . CYS A 1 309 ? 10.273 16.75 14.195 1 97.75 309 CYS A N 1
ATOM 2439 C CA . CYS A 1 309 ? 8.883 17.094 13.914 1 97.75 309 CYS A CA 1
ATOM 2440 C C . CYS A 1 309 ? 8.492 18.406 14.555 1 97.75 309 CYS A C 1
ATOM 2442 O O . CYS A 1 309 ? 9.148 18.875 15.492 1 97.75 309 CYS A O 1
ATOM 2444 N N . GLY A 1 310 ? 7.531 19.047 14.016 1 97.94 310 GLY A N 1
ATOM 2445 C CA . GLY A 1 310 ? 6.996 20.281 14.555 1 97.94 310 GLY A CA 1
ATOM 2446 C C . GLY A 1 310 ? 5.586 20.578 14.086 1 97.94 310 GLY A C 1
ATOM 2447 O O . GLY A 1 310 ? 5.234 20.281 12.938 1 97.94 310 GLY A O 1
ATOM 2448 N N . SER A 1 311 ? 4.812 21.109 14.969 1 97.56 311 SER A N 1
ATOM 2449 C CA . SER A 1 311 ? 3.451 21.531 14.68 1 97.56 311 SER A CA 1
ATOM 2450 C C . SER A 1 311 ? 3.275 23.031 14.938 1 97.56 311 SER A C 1
ATOM 2452 O O . SER A 1 311 ? 3.596 23.516 16.016 1 97.56 311 SER A O 1
ATOM 2454 N N . PHE A 1 312 ? 2.801 23.766 13.984 1 97 312 PHE A N 1
ATOM 2455 C CA . PHE A 1 312 ? 2.697 25.219 14.094 1 97 312 PHE A CA 1
ATOM 2456 C C . PHE A 1 312 ? 1.684 25.766 13.094 1 97 312 PHE A C 1
ATOM 2458 O O . PHE A 1 312 ? 1.346 25.094 12.117 1 97 312 PHE A O 1
ATOM 2465 N N . ASN A 1 313 ? 1.125 26.922 13.398 1 96.25 313 ASN A N 1
ATOM 2466 C CA . ASN A 1 313 ? 0.302 27.672 12.453 1 96.25 313 ASN A CA 1
ATOM 2467 C C . ASN A 1 313 ? 1.142 28.266 11.328 1 96.25 313 ASN A C 1
ATOM 2469 O O . ASN A 1 313 ? 1.716 29.344 11.477 1 96.25 313 ASN A O 1
ATOM 2473 N N . TRP A 1 314 ? 1.041 27.625 10.203 1 95.88 314 TRP A N 1
ATOM 2474 C CA . TRP A 1 314 ? 1.952 27.953 9.117 1 95.88 314 TRP A CA 1
ATOM 2475 C C . TRP A 1 314 ? 1.588 29.312 8.5 1 95.88 314 TRP A C 1
ATOM 2477 O O . TRP A 1 314 ? 2.371 29.875 7.734 1 95.88 314 TRP A O 1
ATOM 2487 N N . ALA A 1 315 ? 0.469 29.844 8.797 1 95.06 315 ALA A N 1
ATOM 2488 C CA . ALA A 1 315 ? 0.04 31.156 8.32 1 95.06 315 ALA A CA 1
ATOM 2489 C C . ALA A 1 315 ? 0.882 32.25 8.945 1 95.06 315 ALA A C 1
ATOM 2491 O O . ALA A 1 315 ? 0.842 33.406 8.492 1 95.06 315 ALA A O 1
ATOM 2492 N N . ASP A 1 316 ? 1.604 31.969 10 1 95.81 316 ASP A N 1
ATOM 2493 C CA . ASP A 1 316 ? 2.475 32.938 10.641 1 95.81 316 ASP A CA 1
ATOM 2494 C C . ASP A 1 316 ? 3.691 33.25 9.766 1 95.81 316 ASP A C 1
ATOM 2496 O O . ASP A 1 316 ? 4.418 34.219 10.016 1 95.81 316 ASP A O 1
ATOM 2500 N N . TRP A 1 317 ? 3.961 32.5 8.773 1 96.62 317 TRP A N 1
ATOM 2501 C CA . TRP A 1 317 ? 5.086 32.688 7.859 1 96.62 317 TRP A CA 1
ATOM 2502 C C . TRP A 1 317 ? 4.609 33.156 6.496 1 96.62 317 TRP A C 1
ATOM 2504 O O . TRP A 1 317 ? 3.502 32.812 6.062 1 96.62 317 TRP A O 1
ATOM 2514 N N . SER A 1 318 ? 5.484 33.906 5.832 1 94.94 318 SER A N 1
ATOM 2515 C CA . SER A 1 318 ? 5.172 34.375 4.488 1 94.94 318 SER A CA 1
ATOM 2516 C C . SER A 1 318 ? 5.207 33.25 3.48 1 94.94 318 SER A C 1
ATOM 2518 O O . SER A 1 318 ? 5.711 32.156 3.781 1 94.94 318 SER A O 1
ATOM 2520 N N . GLU A 1 319 ? 4.629 33.5 2.33 1 93.38 319 GLU A N 1
ATOM 2521 C CA . GLU A 1 319 ? 4.645 32.5 1.261 1 93.38 319 GLU A CA 1
ATOM 2522 C C . GLU A 1 319 ? 6.074 32.094 0.916 1 93.38 319 GLU A C 1
ATOM 2524 O O . GLU A 1 319 ? 6.348 30.891 0.724 1 93.38 319 GLU A O 1
ATOM 2529 N N . ASP A 1 320 ? 6.973 33.031 0.851 1 95.44 320 ASP A N 1
ATOM 2530 C CA . ASP A 1 320 ? 8.367 32.781 0.522 1 95.44 320 ASP A CA 1
ATOM 2531 C C . ASP A 1 320 ? 9.031 31.922 1.605 1 95.44 320 ASP A C 1
ATOM 2533 O O . ASP A 1 320 ? 9.844 31.047 1.305 1 95.44 320 ASP A O 1
ATOM 2537 N N . GLU A 1 321 ? 8.727 32.219 2.814 1 96.31 321 GLU A N 1
ATOM 2538 C CA . GLU A 1 321 ? 9.281 31.453 3.928 1 96.31 321 GLU A CA 1
ATOM 2539 C C . GLU A 1 321 ? 8.773 30.016 3.914 1 96.31 321 GLU A C 1
ATOM 2541 O O . GLU A 1 321 ? 9.531 29.094 4.184 1 96.31 321 GLU A O 1
ATOM 2546 N N . ARG A 1 322 ? 7.508 29.859 3.637 1 97 322 ARG A N 1
ATOM 2547 C CA . ARG A 1 322 ? 6.922 28.531 3.547 1 97 322 ARG A CA 1
ATOM 2548 C C . ARG A 1 322 ? 7.555 27.734 2.412 1 97 322 ARG A C 1
ATOM 2550 O O . ARG A 1 322 ? 7.836 26.547 2.566 1 97 322 ARG A O 1
ATOM 2557 N N . LEU A 1 323 ? 7.746 28.406 1.289 1 96.62 323 LEU A N 1
ATOM 2558 C CA . LEU A 1 323 ? 8.398 27.766 0.151 1 96.62 323 LEU A CA 1
ATOM 2559 C C . LEU A 1 323 ? 9.82 27.344 0.503 1 96.62 323 LEU A C 1
ATOM 2561 O O . LEU A 1 323 ? 10.242 26.234 0.179 1 96.62 323 LEU A O 1
ATOM 2565 N N . THR A 1 324 ? 10.547 28.234 1.131 1 95.81 324 THR A N 1
ATOM 2566 C CA . THR A 1 324 ? 11.914 27.938 1.543 1 95.81 324 THR A CA 1
ATOM 2567 C C . THR A 1 324 ? 11.953 26.734 2.482 1 95.81 324 THR A C 1
ATOM 2569 O O . THR A 1 324 ? 12.789 25.844 2.332 1 95.81 324 THR A O 1
ATOM 2572 N N . PHE A 1 325 ? 11.062 26.719 3.418 1 97.25 325 PHE A N 1
ATOM 2573 C CA . PHE A 1 325 ? 10.977 25.594 4.348 1 97.25 325 PHE A CA 1
ATOM 2574 C C . PHE A 1 325 ? 10.695 24.297 3.6 1 97.25 325 PHE A C 1
ATOM 2576 O O . PHE A 1 325 ? 11.328 23.266 3.859 1 97.25 325 PHE A O 1
ATOM 2583 N N . THR A 1 326 ? 9.758 24.328 2.684 1 97.62 326 THR A N 1
ATOM 2584 C CA . THR A 1 326 ? 9.352 23.141 1.929 1 97.62 326 THR A CA 1
ATOM 2585 C C . THR A 1 326 ? 10.5 22.625 1.073 1 97.62 326 THR A C 1
ATOM 2587 O O . THR A 1 326 ? 10.734 21.406 1.016 1 97.62 326 THR A O 1
ATOM 2590 N N . ALA A 1 327 ? 11.242 23.531 0.474 1 96.19 327 ALA A N 1
ATOM 2591 C CA . ALA A 1 327 ? 12.273 23.188 -0.506 1 96.19 327 ALA A CA 1
ATOM 2592 C C . ALA A 1 327 ? 13.578 22.797 0.18 1 96.19 327 ALA A C 1
ATOM 2594 O O . ALA A 1 327 ? 14.445 22.172 -0.432 1 96.19 327 ALA A O 1
ATOM 2595 N N . SER A 1 328 ? 13.734 23.188 1.432 1 95.25 328 SER A N 1
ATOM 2596 C CA . SER A 1 328 ? 14.984 22.891 2.135 1 95.25 328 SER A CA 1
ATOM 2597 C C . SER A 1 328 ? 15.094 21.422 2.479 1 95.25 328 SER A C 1
ATOM 2599 O O . SER A 1 328 ? 14.172 20.828 3.055 1 95.25 328 SER A O 1
ATOM 2601 N N . LYS A 1 329 ? 16.203 20.859 2.213 1 92.38 329 LYS A N 1
ATOM 2602 C CA . LYS A 1 329 ? 16.438 19.453 2.49 1 92.38 329 LYS A CA 1
ATOM 2603 C C . LYS A 1 329 ? 16.438 19.172 3.992 1 92.38 329 LYS A C 1
ATOM 2605 O O . LYS A 1 329 ? 15.992 18.109 4.43 1 92.38 329 LYS A O 1
ATOM 2610 N N . TYR A 1 330 ? 16.938 20.109 4.715 1 94.69 330 TYR A N 1
ATOM 2611 C CA . TYR A 1 330 ? 17.016 19.969 6.168 1 94.69 330 TYR A CA 1
ATOM 2612 C C . TYR A 1 330 ? 16.203 21.062 6.859 1 94.69 330 TYR A C 1
ATOM 2614 O O . TYR A 1 330 ? 15.953 22.125 6.285 1 94.69 330 TYR A O 1
ATOM 2622 N N . TRP A 1 331 ? 15.797 20.766 8.078 1 96.38 331 TRP A N 1
ATOM 2623 C CA . TRP A 1 331 ? 15.094 21.766 8.875 1 96.38 331 TRP A CA 1
ATOM 2624 C C . TRP A 1 331 ? 15.961 23 9.078 1 96.38 331 TRP A C 1
ATOM 2626 O O . TRP A 1 331 ? 17.062 22.922 9.641 1 96.38 331 TRP A O 1
ATOM 2636 N N . PRO A 1 332 ? 15.477 24.125 8.594 1 92.44 332 PRO A N 1
ATOM 2637 C CA . PRO A 1 332 ? 16.297 25.344 8.734 1 92.44 332 PRO A CA 1
ATOM 2638 C C . PRO A 1 332 ? 16.578 25.703 10.188 1 92.44 332 PRO A C 1
ATOM 2640 O O . PRO A 1 332 ? 15.82 25.312 11.086 1 92.44 332 PRO A O 1
ATOM 2643 N N . THR A 1 333 ? 17.688 26.406 10.383 1 87.56 333 THR A N 1
ATOM 2644 C CA . THR A 1 333 ? 18.094 26.766 11.742 1 87.56 333 THR A CA 1
ATOM 2645 C C . THR A 1 333 ? 18.109 28.281 11.922 1 87.56 333 THR A C 1
ATOM 2647 O O . THR A 1 333 ? 18.562 28.781 12.953 1 87.56 333 THR A O 1
ATOM 2650 N N . ASP A 1 334 ? 17.609 28.984 11.055 1 87.88 334 ASP A N 1
ATOM 2651 C CA . ASP A 1 334 ? 17.594 30.438 11.156 1 87.88 334 ASP A CA 1
ATOM 2652 C C . ASP A 1 334 ? 16.516 30.922 12.117 1 87.88 334 ASP A C 1
ATOM 2654 O O . ASP A 1 334 ? 15.727 30.109 12.633 1 87.88 334 ASP A O 1
ATOM 2658 N N . GLU A 1 335 ? 16.484 32.156 12.422 1 89.06 335 GLU A N 1
ATOM 2659 C CA . GLU A 1 335 ? 15.609 32.75 13.43 1 89.06 335 GLU A CA 1
ATOM 2660 C C . GLU A 1 335 ? 14.141 32.594 13.047 1 89.06 335 GLU A C 1
ATOM 2662 O O . GLU A 1 335 ? 13.273 32.531 13.922 1 89.06 335 GLU A O 1
ATOM 2667 N N . ARG A 1 336 ? 13.852 32.469 11.828 1 90.5 336 ARG A N 1
ATOM 2668 C CA . ARG A 1 336 ? 12.469 32.438 11.375 1 90.5 336 ARG A CA 1
ATOM 2669 C C . ARG A 1 336 ? 12.016 31.016 11.086 1 90.5 336 ARG A C 1
ATOM 2671 O O . ARG A 1 336 ? 10.922 30.797 10.57 1 90.5 336 ARG A O 1
ATOM 2678 N N . ALA A 1 337 ? 12.883 30.125 11.422 1 93 337 ALA A N 1
ATOM 2679 C CA . ALA A 1 337 ? 12.516 28.719 11.188 1 93 337 ALA A CA 1
ATOM 2680 C C . ALA A 1 337 ? 11.367 28.297 12.094 1 93 337 ALA A C 1
ATOM 2682 O O . ALA A 1 337 ? 11.312 28.688 13.266 1 93 337 ALA A O 1
ATOM 2683 N N . PRO A 1 338 ? 10.453 27.5 11.523 1 95.69 338 PRO A N 1
ATOM 2684 C CA . PRO A 1 338 ? 9.398 26.984 12.398 1 95.69 338 PRO A CA 1
ATOM 2685 C C . PRO A 1 338 ? 9.945 26.172 13.578 1 95.69 338 PRO A C 1
ATOM 2687 O O . PRO A 1 338 ? 11.023 25.578 13.477 1 95.69 338 PRO A O 1
ATOM 2690 N N . PRO A 1 339 ? 9.203 26.203 14.672 1 94.44 339 PRO A N 1
ATOM 2691 C CA . PRO A 1 339 ? 9.688 25.516 15.875 1 94.44 339 PRO A CA 1
ATOM 2692 C C . PRO A 1 339 ? 9.633 23.984 15.742 1 94.44 339 PRO A C 1
ATOM 2694 O O . PRO A 1 339 ? 8.734 23.453 15.094 1 94.44 339 PRO A O 1
ATOM 2697 N N . MET A 1 340 ? 10.602 23.312 16.406 1 94.25 340 MET A N 1
ATOM 2698 C CA . MET A 1 340 ? 10.664 21.859 16.484 1 94.25 340 MET A CA 1
ATOM 2699 C C . MET A 1 340 ? 10.102 21.375 17.828 1 94.25 340 MET A C 1
ATOM 2701 O O . MET A 1 340 ? 10.305 22.016 18.859 1 94.25 340 MET A O 1
ATOM 2705 N N . ASP A 1 341 ? 9.43 20.266 17.719 1 93.31 341 ASP A N 1
ATOM 2706 C CA . ASP A 1 341 ? 9.055 19.609 18.953 1 93.31 341 ASP A CA 1
ATOM 2707 C C . ASP A 1 341 ? 10.297 19.172 19.75 1 93.31 341 ASP A C 1
ATOM 2709 O O . ASP A 1 341 ? 11.367 18.984 19.172 1 93.31 341 ASP A O 1
ATOM 2713 N N . SER A 1 342 ? 10.086 19.078 21.031 1 88.25 342 SER A N 1
ATOM 2714 C CA . SER A 1 342 ? 11.18 18.578 21.859 1 88.25 342 SER A CA 1
ATOM 2715 C C . SER A 1 342 ? 11.555 17.156 21.484 1 88.25 342 SER A C 1
ATOM 2717 O O . SER A 1 342 ? 10.695 16.359 21.062 1 88.25 342 SER A O 1
ATOM 2719 N N . LEU A 1 343 ? 12.898 16.938 21.547 1 78.75 343 LEU A N 1
ATOM 2720 C CA . LEU A 1 343 ? 13.383 15.578 21.297 1 78.75 343 LEU A CA 1
ATOM 2721 C C . LEU A 1 343 ? 13.047 14.656 22.453 1 78.75 343 LEU A C 1
ATOM 2723 O O . LEU A 1 343 ? 13.164 15.047 23.625 1 78.75 343 LEU A O 1
ATOM 2727 N N . ASP A 1 344 ? 12.039 13.672 22.391 1 59.03 344 ASP A N 1
ATOM 2728 C CA . ASP A 1 344 ? 11.82 12.75 23.5 1 59.03 344 ASP A CA 1
ATOM 2729 C C . ASP A 1 344 ? 13.039 11.867 23.734 1 59.03 344 ASP A C 1
ATOM 2731 O O . ASP A 1 344 ? 13.789 11.57 22.797 1 59.03 344 ASP A O 1
ATOM 2735 N N . MET B 1 1 ? -18 42.188 17.359 1 38.09 1 MET B N 1
ATOM 2736 C CA . MET B 1 1 ? -18.172 41.25 18.453 1 38.09 1 MET B CA 1
ATOM 2737 C C . MET B 1 1 ? -17.75 39.844 18 1 38.09 1 MET B C 1
ATOM 2739 O O . MET B 1 1 ? -17.031 39.156 18.719 1 38.09 1 MET B O 1
ATOM 2743 N N . VAL B 1 2 ? -18.266 39.469 16.828 1 41.94 2 VAL B N 1
ATOM 2744 C CA . VAL B 1 2 ? -17.984 38.156 16.25 1 41.94 2 VAL B CA 1
ATOM 2745 C C . VAL B 1 2 ? -16.5 38.031 15.961 1 41.94 2 VAL B C 1
ATOM 2747 O O . VAL B 1 2 ? -15.898 37 16.219 1 41.94 2 VAL B O 1
ATOM 2750 N N . THR B 1 3 ? -15.945 39.094 15.469 1 47.41 3 THR B N 1
ATOM 2751 C CA . THR B 1 3 ? -14.516 39.094 15.164 1 47.41 3 THR B CA 1
ATOM 2752 C C . THR B 1 3 ? -13.688 38.906 16.438 1 47.41 3 THR B C 1
ATOM 2754 O O . THR B 1 3 ? -12.68 38.188 16.422 1 47.41 3 THR B O 1
ATOM 2757 N N . LYS B 1 4 ? -14.055 39.656 17.469 1 51.72 4 LYS B N 1
ATOM 2758 C CA . LYS B 1 4 ? -13.352 39.562 18.75 1 51.72 4 LYS B CA 1
ATOM 2759 C C . LYS B 1 4 ? -13.445 38.156 19.312 1 51.72 4 LYS B C 1
ATOM 2761 O O . LYS B 1 4 ? -12.477 37.625 19.891 1 51.72 4 LYS B O 1
ATOM 2766 N N . LEU B 1 5 ? -14.578 37.562 19.188 1 46.97 5 LEU B N 1
ATOM 2767 C CA . LEU B 1 5 ? -14.828 36.219 19.703 1 46.97 5 LEU B CA 1
ATOM 2768 C C . LEU B 1 5 ? -14.016 35.188 18.938 1 46.97 5 LEU B C 1
ATOM 2770 O O . LEU B 1 5 ? -13.531 34.219 19.531 1 46.97 5 LEU B O 1
ATOM 2774 N N . LEU B 1 6 ? -13.859 35.469 17.656 1 54.94 6 LEU B N 1
ATOM 2775 C CA . LEU B 1 6 ? -13.078 34.531 16.844 1 54.94 6 LEU B CA 1
ATOM 2776 C C . LEU B 1 6 ? -11.609 34.562 17.25 1 54.94 6 LEU B C 1
ATOM 2778 O O . LEU B 1 6 ? -10.922 33.531 17.156 1 54.94 6 LEU B O 1
ATOM 2782 N N . ASN B 1 7 ? -11.211 35.844 17.719 1 56.47 7 ASN B N 1
ATOM 2783 C CA . ASN B 1 7 ? -9.82 36 18.109 1 56.47 7 ASN B CA 1
ATOM 2784 C C . ASN B 1 7 ? -9.469 35.125 19.312 1 56.47 7 ASN B C 1
ATOM 2786 O O . ASN B 1 7 ? -8.297 34.844 19.562 1 56.47 7 ASN B O 1
ATOM 2790 N N . MET B 1 8 ? -10.523 34.688 20.016 1 56.62 8 MET B N 1
ATOM 2791 C CA . MET B 1 8 ? -10.289 33.906 21.219 1 56.62 8 MET B CA 1
ATOM 2792 C C . MET B 1 8 ? -10.062 32.438 20.875 1 56.62 8 MET B C 1
ATOM 2794 O O . MET B 1 8 ? -9.539 31.672 21.688 1 56.62 8 MET B O 1
ATOM 2798 N N . THR B 1 9 ? -10.297 32.062 19.688 1 76 9 THR B N 1
ATOM 2799 C CA . THR B 1 9 ? -10.273 30.609 19.484 1 76 9 THR B CA 1
ATOM 2800 C C . THR B 1 9 ? -9.133 30.219 18.562 1 76 9 THR B C 1
ATOM 2802 O O . THR B 1 9 ? -8.453 29.219 18.797 1 76 9 THR B O 1
ATOM 2805 N N . LEU B 1 10 ? -8.875 31.125 17.625 1 82.88 10 LEU B N 1
ATOM 2806 C CA . LEU B 1 10 ? -7.805 30.875 16.656 1 82.88 10 LEU B CA 1
ATOM 2807 C C . LEU B 1 10 ? -6.934 32.125 16.484 1 82.88 10 LEU B C 1
ATOM 2809 O O . LEU B 1 10 ? -7.418 33.25 16.609 1 82.88 10 LEU B O 1
ATOM 2813 N N . PRO B 1 11 ? -5.602 31.906 16.25 1 86.12 11 PRO B N 1
ATOM 2814 C CA . PRO B 1 11 ? -4.773 33.062 15.914 1 86.12 11 PRO B CA 1
ATOM 2815 C C . PRO B 1 11 ? -5.316 33.844 14.719 1 86.12 11 PRO B C 1
ATOM 2817 O O . PRO B 1 11 ? -5.914 33.281 13.812 1 86.12 11 PRO B O 1
ATOM 2820 N N . LYS B 1 12 ? -5.074 35.125 14.789 1 86.75 12 LYS B N 1
ATOM 2821 C CA . LYS B 1 12 ? -5.562 36 13.734 1 86.75 12 LYS B CA 1
ATOM 2822 C C . LYS B 1 12 ? -5.059 35.562 12.367 1 86.75 12 LYS B C 1
ATOM 2824 O O . LYS B 1 12 ? -5.809 35.594 11.383 1 86.75 12 LYS B O 1
ATOM 2829 N N . SER B 1 13 ? -3.844 35.156 12.32 1 89.56 13 SER B N 1
ATOM 2830 C CA . SER B 1 13 ? -3.27 34.75 11.047 1 89.56 13 SER B CA 1
ATOM 2831 C C . SER B 1 13 ? -3.971 33.5 10.516 1 89.56 13 SER B C 1
ATOM 2833 O O . SER B 1 13 ? -4.152 33.344 9.305 1 89.56 13 SER B O 1
ATOM 2835 N N . ALA B 1 14 ? -4.332 32.625 11.359 1 87.81 14 ALA B N 1
ATOM 2836 C CA . ALA B 1 14 ? -5.066 31.438 10.953 1 87.81 14 ALA B CA 1
ATOM 2837 C C . ALA B 1 14 ? -6.449 31.797 10.422 1 87.81 14 ALA B C 1
ATOM 2839 O O . ALA B 1 14 ? -6.914 31.219 9.438 1 87.81 14 ALA B O 1
ATOM 2840 N N . GLN B 1 15 ? -7.105 32.719 11.055 1 83.69 15 GLN B N 1
ATOM 2841 C CA . GLN B 1 15 ? -8.414 33.156 10.617 1 83.69 15 GLN B CA 1
ATOM 2842 C C . GLN B 1 15 ? -8.336 33.844 9.242 1 83.69 15 GLN B C 1
ATOM 2844 O O . GLN B 1 15 ? -9.18 33.594 8.383 1 83.69 15 GLN B O 1
ATOM 2849 N N . ASP B 1 16 ? -7.32 34.625 9.156 1 85 16 ASP B N 1
ATOM 2850 C CA . ASP B 1 16 ? -7.117 35.312 7.883 1 85 16 ASP B CA 1
ATOM 2851 C C . ASP B 1 16 ? -6.875 34.312 6.75 1 85 16 ASP B C 1
ATOM 2853 O O . ASP B 1 16 ? -7.352 34.531 5.629 1 85 16 ASP B O 1
ATOM 2857 N N . ALA B 1 17 ? -6.129 33.375 7.059 1 83 17 ALA B N 1
ATOM 2858 C CA . ALA B 1 17 ? -5.852 32.312 6.07 1 83 17 ALA B CA 1
ATOM 2859 C C . ALA B 1 17 ? -7.137 31.625 5.637 1 83 17 ALA B C 1
ATOM 2861 O O . ALA B 1 17 ? -7.32 31.312 4.457 1 83 17 ALA B O 1
ATOM 2862 N N . LEU B 1 18 ? -7.98 31.359 6.547 1 80.5 18 LEU B N 1
ATOM 2863 C CA . LEU B 1 18 ? -9.266 30.734 6.262 1 80.5 18 LEU B CA 1
ATOM 2864 C C . LEU B 1 18 ? -10.086 31.594 5.301 1 80.5 18 LEU B C 1
ATOM 2866 O O . LEU B 1 18 ? -10.648 31.078 4.332 1 80.5 18 LEU B O 1
ATOM 2870 N N . VAL B 1 19 ? -10.141 32.812 5.617 1 76.69 19 VAL B N 1
ATOM 2871 C CA . VAL B 1 19 ? -10.906 33.719 4.793 1 76.69 19 VAL B CA 1
ATOM 2872 C C . VAL B 1 19 ? -10.305 33.812 3.391 1 76.69 19 VAL B C 1
ATOM 2874 O O . VAL B 1 19 ? -11.031 33.75 2.395 1 76.69 19 VAL B O 1
ATOM 2877 N N . TYR B 1 20 ? -9.023 33.875 3.363 1 78.06 20 TYR B N 1
ATOM 2878 C CA . TYR B 1 20 ? -8.32 33.969 2.092 1 78.06 20 TYR B CA 1
ATOM 2879 C C . TYR B 1 20 ? -8.602 32.75 1.228 1 78.06 20 TYR B C 1
ATOM 2881 O O . TYR B 1 20 ? -8.836 32.875 0.023 1 78.06 20 TYR B O 1
ATOM 2889 N N . MET B 1 21 ? -8.602 31.625 1.862 1 76.75 21 MET B N 1
ATOM 2890 C CA . MET B 1 21 ? -8.734 30.391 1.094 1 76.75 21 MET B CA 1
ATOM 2891 C C . MET B 1 21 ? -10.148 30.234 0.559 1 76.75 21 MET B C 1
ATOM 2893 O O . MET B 1 21 ? -10.352 29.688 -0.529 1 76.75 21 MET B O 1
ATOM 2897 N N . TYR B 1 22 ? -11.109 30.719 1.243 1 73.44 22 TYR B N 1
ATOM 2898 C CA . TYR B 1 22 ? -12.484 30.672 0.772 1 73.44 22 TYR B CA 1
ATOM 2899 C C . TYR B 1 22 ? -12.688 31.594 -0.422 1 73.44 22 TYR B C 1
ATOM 2901 O O . TYR B 1 22 ? -13.5 31.312 -1.309 1 73.44 22 TYR B O 1
ATOM 2909 N N . GLU B 1 23 ? -11.922 32.594 -0.399 1 78.25 23 GLU B N 1
ATOM 2910 C CA . GLU B 1 23 ? -12.125 33.625 -1.422 1 78.25 23 GLU B CA 1
ATOM 2911 C C . GLU B 1 23 ? -11.234 33.375 -2.637 1 78.25 23 GLU B C 1
ATOM 2913 O O . GLU B 1 23 ? -11.523 33.844 -3.732 1 78.25 23 GLU B O 1
ATOM 2918 N N . SER B 1 24 ? -10.211 32.656 -2.365 1 78.12 24 SER B N 1
ATOM 2919 C CA . SER B 1 24 ? -9.242 32.469 -3.443 1 78.12 24 SER B CA 1
ATOM 2920 C C . SER B 1 24 ? -9.578 31.25 -4.293 1 78.12 24 SER B C 1
ATOM 2922 O O . SER B 1 24 ? -10.383 30.406 -3.889 1 78.12 24 SER B O 1
ATOM 2924 N N . LYS B 1 25 ? -9.164 31.25 -5.543 1 78.69 25 LYS B N 1
ATOM 2925 C CA . LYS B 1 25 ? -9.32 30.125 -6.473 1 78.69 25 LYS B CA 1
ATOM 2926 C C . LYS B 1 25 ? -8.203 29.109 -6.301 1 78.69 25 LYS B C 1
ATOM 2928 O O . LYS B 1 25 ? -8.023 28.234 -7.145 1 78.69 25 LYS B O 1
ATOM 2933 N N . VAL B 1 26 ? -7.531 29.219 -5.219 1 79.62 26 VAL B N 1
ATOM 2934 C CA . VAL B 1 26 ? -6.352 28.375 -5 1 79.62 26 VAL B CA 1
ATOM 2935 C C . VAL B 1 26 ? -6.777 26.922 -4.793 1 79.62 26 VAL B C 1
ATOM 2937 O O . VAL B 1 26 ? -6.133 26 -5.301 1 79.62 26 VAL B O 1
ATOM 2940 N N . GLN B 1 27 ? -7.855 26.797 -4.145 1 78.88 27 GLN B N 1
ATOM 2941 C CA . GLN B 1 27 ? -8.359 25.453 -3.877 1 78.88 27 GLN B CA 1
ATOM 2942 C C . GLN B 1 27 ? -8.617 24.703 -5.176 1 78.88 27 GLN B C 1
ATOM 2944 O O . GLN B 1 27 ? -8.219 23.547 -5.312 1 78.88 27 GLN B O 1
ATOM 2949 N N . LYS B 1 28 ? -9.281 25.344 -6.012 1 82.62 28 LYS B N 1
ATOM 2950 C CA . LYS B 1 28 ? -9.609 24.719 -7.285 1 82.62 28 LYS B CA 1
ATOM 2951 C C . LYS B 1 28 ? -8.344 24.344 -8.062 1 82.62 28 LYS B C 1
ATOM 2953 O O . LYS B 1 28 ? -8.266 23.266 -8.641 1 82.62 28 LYS B O 1
ATOM 2958 N N . ARG B 1 29 ? -7.449 25.219 -8.102 1 84.75 29 ARG B N 1
ATOM 2959 C CA . ARG B 1 29 ? -6.199 24.984 -8.812 1 84.75 29 ARG B CA 1
ATOM 2960 C C . ARG B 1 29 ? -5.445 23.797 -8.211 1 84.75 29 ARG B C 1
ATOM 2962 O O . ARG B 1 29 ? -4.945 22.938 -8.938 1 84.75 29 ARG B O 1
ATOM 2969 N N . LEU B 1 30 ? -5.414 23.75 -6.93 1 83.38 30 LEU B N 1
ATOM 2970 C CA . LEU B 1 30 ? -4.684 22.688 -6.246 1 83.38 30 LEU B CA 1
ATOM 2971 C C . LEU B 1 30 ? -5.359 21.344 -6.461 1 83.38 30 LEU B C 1
ATOM 2973 O O . LEU B 1 30 ? -4.688 20.328 -6.645 1 83.38 30 LEU B O 1
ATOM 2977 N N . LYS B 1 31 ? -6.617 21.359 -6.512 1 82.25 31 LYS B N 1
ATOM 2978 C CA . LYS B 1 31 ? -7.363 20.125 -6.758 1 82.25 31 LYS B CA 1
ATOM 2979 C C . LYS B 1 31 ? -7.156 19.641 -8.188 1 82.25 31 LYS B C 1
ATOM 2981 O O . LYS B 1 31 ? -7.059 18.438 -8.438 1 82.25 31 LYS B O 1
ATOM 2986 N N . GLU B 1 32 ? -7.062 20.562 -9.039 1 84.94 32 GLU B N 1
ATOM 2987 C CA . GLU B 1 32 ? -6.801 20.219 -10.438 1 84.94 32 GLU B CA 1
ATOM 2988 C C . GLU B 1 32 ? -5.406 19.625 -10.609 1 84.94 32 GLU B C 1
ATOM 2990 O O . GLU B 1 32 ? -5.211 18.703 -11.398 1 84.94 32 GLU B O 1
ATOM 2995 N N . LEU B 1 33 ? -4.527 20.188 -9.883 1 84 33 LEU B N 1
ATOM 2996 C CA . LEU B 1 33 ? -3.166 19.656 -9.906 1 84 33 LEU B CA 1
ATOM 2997 C C . LEU B 1 33 ? -3.133 18.203 -9.453 1 84 33 LEU B C 1
ATOM 2999 O O . LEU B 1 33 ? -2.398 17.391 -10.016 1 84 33 LEU B O 1
ATOM 3003 N N . GLU B 1 34 ? -3.93 17.875 -8.594 1 81.06 34 GLU B N 1
ATOM 3004 C CA . GLU B 1 34 ? -3.943 16.547 -7.988 1 81.06 34 GLU B CA 1
ATOM 3005 C C . GLU B 1 34 ? -4.527 15.508 -8.938 1 81.06 34 GLU B C 1
ATOM 3007 O O . GLU B 1 34 ? -4.152 14.328 -8.891 1 81.06 34 GLU B O 1
ATOM 3012 N N . VAL B 1 35 ? -5.367 15.875 -9.867 1 80.38 35 VAL B N 1
ATOM 3013 C CA . VAL B 1 35 ? -6.082 14.883 -10.664 1 80.38 35 VAL B CA 1
ATOM 3014 C C . VAL B 1 35 ? -5.551 14.891 -12.094 1 80.38 35 VAL B C 1
ATOM 3016 O O . VAL B 1 35 ? -5.93 14.039 -12.906 1 80.38 35 VAL B O 1
ATOM 3019 N N . ARG B 1 36 ? -4.641 15.711 -12.359 1 78.44 36 ARG B N 1
ATOM 3020 C CA . ARG B 1 36 ? -4.148 15.914 -13.719 1 78.44 36 ARG B CA 1
ATOM 3021 C C . ARG B 1 36 ? -3.584 14.617 -14.297 1 78.44 36 ARG B C 1
ATOM 3023 O O . ARG B 1 36 ? -3.732 14.344 -15.484 1 78.44 36 ARG B O 1
ATOM 3030 N N . HIS B 1 37 ? -3.055 13.789 -13.547 1 78.06 37 HIS B N 1
ATOM 3031 C CA . HIS B 1 37 ? -2.418 12.578 -14.039 1 78.06 37 HIS B CA 1
ATOM 3032 C C . HIS B 1 37 ? -3.109 11.328 -13.492 1 78.06 37 HIS B C 1
ATOM 3034 O O . HIS B 1 37 ? -2.486 10.273 -13.375 1 78.06 37 HIS B O 1
ATOM 3040 N N . ASP B 1 38 ? -4.332 11.609 -13.273 1 82.38 38 ASP B N 1
ATOM 3041 C CA . ASP B 1 38 ? -5.078 10.477 -12.742 1 82.38 38 ASP B CA 1
ATOM 3042 C C . ASP B 1 38 ? -5.738 9.68 -13.859 1 82.38 38 ASP B C 1
ATOM 3044 O O . ASP B 1 38 ? -6.852 10 -14.289 1 82.38 38 ASP B O 1
ATOM 3048 N N . ILE B 1 39 ? -5.121 8.672 -14.359 1 89.69 39 ILE B N 1
ATOM 3049 C CA . ILE B 1 39 ? -5.625 7.805 -15.422 1 89.69 39 ILE B CA 1
ATOM 3050 C C . ILE B 1 39 ? -6.484 6.695 -14.82 1 89.69 39 ILE B C 1
ATOM 3052 O O . ILE B 1 39 ? -6.266 6.285 -13.68 1 89.69 39 ILE B O 1
ATOM 3056 N N . ALA B 1 40 ? -7.465 6.281 -15.633 1 93.44 40 ALA B N 1
ATOM 3057 C CA . ALA B 1 40 ? -8.383 5.266 -15.125 1 93.44 40 ALA B CA 1
ATOM 3058 C C . ALA B 1 40 ? -8.602 4.164 -16.156 1 93.44 40 ALA B C 1
ATOM 3060 O O . ALA B 1 40 ? -8.547 4.418 -17.359 1 93.44 40 ALA B O 1
ATOM 3061 N N . VAL B 1 41 ? -8.82 2.965 -15.719 1 95.19 41 VAL B N 1
ATOM 3062 C CA . VAL B 1 41 ? -9.289 1.875 -16.562 1 95.19 41 VAL B CA 1
ATOM 3063 C C . VAL B 1 41 ? -10.742 2.113 -16.969 1 95.19 41 VAL B C 1
ATOM 3065 O O . VAL B 1 41 ? -11.594 2.369 -16.109 1 95.19 41 VAL B O 1
ATOM 3068 N N . ALA B 1 42 ? -10.984 2.016 -18.234 1 94.5 42 ALA B N 1
ATOM 3069 C CA . ALA B 1 42 ? -12.352 2.215 -18.703 1 94.5 42 ALA B CA 1
ATOM 3070 C C . ALA B 1 42 ? -13.281 1.125 -18.172 1 94.5 42 ALA B C 1
ATOM 3072 O O . ALA B 1 42 ? -12.875 -0.034 -18.047 1 94.5 42 ALA B O 1
ATOM 3073 N N . PRO B 1 43 ? -14.547 1.481 -17.891 1 94.56 43 PRO B N 1
ATOM 3074 C CA . PRO B 1 43 ? -15.484 0.495 -17.344 1 94.56 43 PRO B CA 1
ATOM 3075 C C . PRO B 1 43 ? -15.688 -0.698 -18.281 1 94.56 43 PRO B C 1
ATOM 3077 O O . PRO B 1 43 ? -16.109 -1.77 -17.828 1 94.56 43 PRO B O 1
ATOM 3080 N N . THR B 1 44 ? -15.375 -0.555 -19.578 1 93.88 44 THR B N 1
ATOM 3081 C CA . THR B 1 44 ? -15.586 -1.61 -20.562 1 93.88 44 THR B CA 1
ATOM 3082 C C . THR B 1 44 ? -14.344 -2.494 -20.672 1 93.88 44 THR B C 1
ATOM 3084 O O . THR B 1 44 ? -14.352 -3.477 -21.422 1 93.88 44 THR B O 1
ATOM 3087 N N . GLU B 1 45 ? -13.336 -2.143 -19.969 1 94.75 45 GLU B N 1
ATOM 3088 C CA . GLU B 1 45 ? -12.086 -2.895 -20.062 1 94.75 45 GLU B CA 1
ATOM 3089 C C . GLU B 1 45 ? -11.906 -3.803 -18.844 1 94.75 45 GLU B C 1
ATOM 3091 O O . GLU B 1 45 ? -12.312 -3.451 -17.734 1 94.75 45 GLU B O 1
ATOM 3096 N N . HIS B 1 46 ? -11.344 -5.016 -19.109 1 96.38 46 HIS B N 1
ATOM 3097 C CA . HIS B 1 46 ? -10.82 -5.84 -18.031 1 96.38 46 HIS B CA 1
ATOM 3098 C C . HIS B 1 46 ? -9.484 -5.312 -17.531 1 96.38 46 HIS B C 1
ATOM 3100 O O . HIS B 1 46 ? -8.875 -4.445 -18.172 1 96.38 46 HIS B O 1
ATOM 3106 N N . TYR B 1 47 ? -9.062 -5.773 -16.375 1 97.12 47 TYR B N 1
ATOM 3107 C CA . TYR B 1 47 ? -7.719 -5.414 -15.945 1 97.12 47 TYR B CA 1
ATOM 3108 C C . TYR B 1 47 ? -7.168 -6.434 -14.953 1 97.12 47 TYR B C 1
ATOM 3110 O O . TYR B 1 47 ? -7.918 -7.258 -14.422 1 97.12 47 TYR B O 1
ATOM 3118 N N . MET B 1 48 ? -5.91 -6.445 -14.781 1 97.5 48 MET B N 1
ATOM 3119 C CA . MET B 1 48 ? -5.184 -7.25 -13.805 1 97.5 48 MET B CA 1
ATOM 3120 C C . MET B 1 48 ? -4.316 -6.367 -12.914 1 97.5 48 MET B C 1
ATOM 3122 O O . MET B 1 48 ? -3.885 -5.289 -13.328 1 97.5 48 MET B O 1
ATOM 3126 N N . ILE B 1 49 ? -4.207 -6.73 -11.711 1 98.38 49 ILE B N 1
ATOM 3127 C CA . ILE B 1 49 ? -3.273 -6.086 -10.797 1 98.38 49 ILE B CA 1
ATOM 3128 C C . ILE B 1 49 ? -2.205 -7.086 -10.359 1 98.38 49 ILE B C 1
ATOM 3130 O O . ILE B 1 49 ? -2.523 -8.156 -9.836 1 98.38 49 ILE B O 1
ATOM 3134 N N . ARG B 1 50 ? -0.982 -6.781 -10.609 1 97.56 50 ARG B N 1
ATOM 3135 C CA . ARG B 1 50 ? 0.141 -7.582 -10.133 1 97.56 50 ARG B CA 1
ATOM 3136 C C . ARG B 1 50 ? 0.789 -6.941 -8.914 1 97.56 50 ARG B C 1
ATOM 3138 O O . ARG B 1 50 ? 1.117 -5.754 -8.93 1 97.56 50 ARG B O 1
ATOM 3145 N N . ILE B 1 51 ? 0.87 -7.672 -7.895 1 98.69 51 ILE B N 1
ATOM 3146 C CA . ILE B 1 51 ? 1.465 -7.25 -6.633 1 98.69 51 ILE B CA 1
ATOM 3147 C C . ILE B 1 51 ? 2.736 -8.055 -6.371 1 98.69 51 ILE B C 1
ATOM 3149 O O . ILE B 1 51 ? 2.74 -9.281 -6.492 1 98.69 51 ILE B O 1
ATOM 3153 N N . ASP B 1 52 ? 3.855 -7.387 -6.027 1 98.12 52 ASP B N 1
ATOM 3154 C CA . ASP B 1 52 ? 5.148 -8.047 -5.871 1 98.12 52 ASP B CA 1
ATOM 3155 C C . ASP B 1 52 ? 5.895 -7.52 -4.648 1 98.12 52 ASP B C 1
ATOM 3157 O O . ASP B 1 52 ? 5.906 -6.312 -4.395 1 98.12 52 ASP B O 1
ATOM 3161 N N . GLY B 1 53 ? 6.441 -8.414 -3.887 1 98.56 53 GLY B N 1
ATOM 3162 C CA . GLY B 1 53 ? 7.207 -8.008 -2.721 1 98.56 53 GLY B CA 1
ATOM 3163 C C . GLY B 1 53 ? 8.398 -7.133 -3.066 1 98.56 53 GLY B C 1
ATOM 3164 O O . GLY B 1 53 ? 9.102 -7.395 -4.047 1 98.56 53 GLY B O 1
ATOM 3165 N N . VAL B 1 54 ? 8.625 -6.094 -2.262 1 98.44 54 VAL B N 1
ATOM 3166 C CA . VAL B 1 54 ? 9.766 -5.207 -2.49 1 98.44 54 VAL B CA 1
ATOM 3167 C C . VAL B 1 54 ? 10.977 -5.707 -1.711 1 98.44 54 VAL B C 1
ATOM 3169 O O . VAL B 1 54 ? 10.945 -5.766 -0.479 1 98.44 54 VAL B O 1
ATOM 3172 N N . ALA B 1 55 ? 12.031 -6.074 -2.355 1 96.94 55 ALA B N 1
ATOM 3173 C CA . ALA B 1 55 ? 13.297 -6.539 -1.781 1 96.94 55 ALA B CA 1
ATOM 3174 C C . ALA B 1 55 ? 13.078 -7.777 -0.917 1 96.94 55 ALA B C 1
ATOM 3176 O O . ALA B 1 55 ? 13.609 -7.867 0.194 1 96.94 55 ALA B O 1
ATOM 3177 N N . PHE B 1 56 ? 12.281 -8.703 -1.362 1 97 56 PHE B N 1
ATOM 3178 C CA . PHE B 1 56 ? 11.984 -9.906 -0.597 1 97 56 PHE B CA 1
ATOM 3179 C C . PHE B 1 56 ? 13.18 -10.844 -0.583 1 97 56 PHE B C 1
ATOM 3181 O O . PHE B 1 56 ? 13.312 -11.68 0.313 1 97 56 PHE B O 1
ATOM 3188 N N . HIS B 1 57 ? 14.055 -10.711 -1.639 1 92.88 57 HIS B N 1
ATOM 3189 C CA . HIS B 1 57 ? 15.281 -11.5 -1.607 1 92.88 57 HIS B CA 1
ATOM 3190 C C . HIS B 1 57 ? 16.109 -11.18 -0.366 1 92.88 57 HIS B C 1
ATOM 3192 O O . HIS B 1 57 ? 16.75 -12.07 0.21 1 92.88 57 HIS B O 1
ATOM 3198 N N . THR B 1 58 ? 16.109 -9.922 0.075 1 95.12 58 THR B N 1
ATOM 3199 C CA . THR B 1 58 ? 16.797 -9.477 1.276 1 95.12 58 THR B CA 1
ATOM 3200 C C . THR B 1 58 ? 15.969 -9.766 2.521 1 95.12 58 THR B C 1
ATOM 3202 O O . THR B 1 58 ? 16.5 -10.234 3.533 1 95.12 58 THR B O 1
ATOM 3205 N N . PHE B 1 59 ? 14.719 -9.594 2.438 1 96.81 59 PHE B N 1
ATOM 3206 C CA . PHE B 1 59 ? 13.805 -9.766 3.562 1 96.81 59 PHE B CA 1
ATOM 3207 C C . PHE B 1 59 ? 13.773 -11.219 4.012 1 96.81 59 PHE B C 1
ATOM 3209 O O . PHE B 1 59 ? 13.727 -11.508 5.207 1 96.81 59 PHE B O 1
ATOM 3216 N N . THR B 1 60 ? 13.812 -12.18 3.066 1 95.12 60 THR B N 1
ATOM 3217 C CA . THR B 1 60 ? 13.633 -13.586 3.393 1 95.12 60 THR B CA 1
ATOM 3218 C C . THR B 1 60 ? 14.977 -14.297 3.506 1 95.12 60 THR B C 1
ATOM 3220 O O . THR B 1 60 ? 15.039 -15.523 3.539 1 95.12 60 THR B O 1
ATOM 3223 N N . LYS B 1 61 ? 16.031 -13.547 3.525 1 94.75 61 LYS B N 1
ATOM 3224 C CA . LYS B 1 61 ? 17.359 -14.148 3.676 1 94.75 61 LYS B CA 1
ATOM 3225 C C . LYS B 1 61 ? 17.469 -14.898 5.004 1 94.75 61 LYS B C 1
ATOM 3227 O O . LYS B 1 61 ? 17.125 -14.359 6.055 1 94.75 61 LYS B O 1
ATOM 3232 N N . GLY B 1 62 ? 17.859 -16.125 4.914 1 94.25 62 GLY B N 1
ATOM 3233 C CA . GLY B 1 62 ? 18.141 -16.891 6.125 1 94.25 62 GLY B CA 1
ATOM 3234 C C . GLY B 1 62 ? 16.984 -17.75 6.566 1 94.25 62 GLY B C 1
ATOM 3235 O O . GLY B 1 62 ? 17.109 -18.547 7.504 1 94.25 62 GLY B O 1
ATOM 3236 N N . VAL B 1 63 ? 15.859 -17.641 5.922 1 95.12 63 VAL B N 1
ATOM 3237 C CA . VAL B 1 63 ? 14.758 -18.531 6.262 1 95.12 63 VAL B CA 1
ATOM 3238 C C . VAL B 1 63 ? 14.992 -19.906 5.629 1 95.12 63 VAL B C 1
ATOM 3240 O O . VAL B 1 63 ? 16.016 -20.125 4.973 1 95.12 63 VAL B O 1
ATOM 3243 N N . GLU B 1 64 ? 14.078 -20.797 5.828 1 93.75 64 GLU B N 1
ATOM 3244 C CA . GLU B 1 64 ? 14.234 -22.156 5.324 1 93.75 64 GLU B CA 1
ATOM 3245 C C . GLU B 1 64 ? 14.305 -22.172 3.801 1 93.75 64 GLU B C 1
ATOM 3247 O O . GLU B 1 64 ? 13.531 -21.484 3.131 1 93.75 64 GLU B O 1
ATOM 3252 N N . GLN B 1 65 ? 15.219 -22.906 3.254 1 91.81 65 GLN B N 1
ATOM 3253 C CA . GLN B 1 65 ? 15.414 -23.078 1.817 1 91.81 65 GLN B CA 1
ATOM 3254 C C . GLN B 1 65 ? 15.078 -24.5 1.382 1 91.81 65 GLN B C 1
ATOM 3256 O O . GLN B 1 65 ? 15.195 -25.438 2.17 1 91.81 65 GLN B O 1
ATOM 3261 N N . PRO B 1 66 ? 14.633 -24.766 0.174 1 95.31 66 PRO B N 1
ATOM 3262 C CA . PRO B 1 66 ? 14.453 -23.781 -0.906 1 95.31 66 PRO B CA 1
ATOM 3263 C C . PRO B 1 66 ? 13.156 -23 -0.786 1 95.31 66 PRO B C 1
ATOM 3265 O O . PRO B 1 66 ? 13 -21.953 -1.416 1 95.31 66 PRO B O 1
ATOM 3268 N N . PHE B 1 67 ? 12.18 -23.531 0.001 1 95.62 67 PHE B N 1
ATOM 3269 C CA . PHE B 1 67 ? 10.906 -22.859 0.218 1 95.62 67 PHE B CA 1
ATOM 3270 C C . PHE B 1 67 ? 10.547 -22.844 1.699 1 95.62 67 PHE B C 1
ATOM 3272 O O . PHE B 1 67 ? 10.703 -23.859 2.391 1 95.62 67 PHE B O 1
ATOM 3279 N N . ASP B 1 68 ? 10.203 -21.766 2.227 1 95.06 68 ASP B N 1
ATOM 3280 C CA . ASP B 1 68 ? 9.719 -21.672 3.604 1 95.06 68 ASP B CA 1
ATOM 3281 C C . ASP B 1 68 ? 8.195 -21.672 3.654 1 95.06 68 ASP B C 1
ATOM 3283 O O . ASP B 1 68 ? 7.555 -20.719 3.197 1 95.06 68 ASP B O 1
ATOM 3287 N N . SER B 1 69 ? 7.617 -22.672 4.211 1 93.75 69 SER B N 1
ATOM 3288 C CA . SER B 1 69 ? 6.176 -22.875 4.199 1 93.75 69 SER B CA 1
ATOM 3289 C C . SER B 1 69 ? 5.445 -21.766 4.945 1 93.75 69 SER B C 1
ATOM 3291 O O . SER B 1 69 ? 4.289 -21.469 4.645 1 93.75 69 SER B O 1
ATOM 3293 N N . ARG B 1 70 ? 6.074 -21.141 5.918 1 95.06 70 ARG B N 1
ATOM 3294 C CA . ARG B 1 70 ? 5.469 -20.047 6.668 1 95.06 70 ARG B CA 1
ATOM 3295 C C . ARG B 1 70 ? 5.227 -18.844 5.773 1 95.06 70 ARG B C 1
ATOM 3297 O O . ARG B 1 70 ? 4.168 -18.219 5.84 1 95.06 70 ARG B O 1
ATOM 3304 N N . ILE B 1 71 ? 6.184 -18.562 4.914 1 96.5 71 ILE B N 1
ATOM 3305 C CA . ILE B 1 71 ? 6.066 -17.438 3.986 1 96.5 71 ILE B CA 1
ATOM 3306 C C . ILE B 1 71 ? 5.031 -17.766 2.91 1 96.5 71 ILE B C 1
ATOM 3308 O O . ILE B 1 71 ? 4.195 -16.922 2.572 1 96.5 71 ILE B O 1
ATOM 3312 N N . THR B 1 72 ? 5.086 -18.984 2.398 1 96.06 72 THR B N 1
ATOM 3313 C CA . THR B 1 72 ? 4.121 -19.422 1.398 1 96.06 72 THR B CA 1
ATOM 3314 C C . THR B 1 72 ? 2.697 -19.328 1.939 1 96.06 72 THR B C 1
ATOM 3316 O O . THR B 1 72 ? 1.795 -18.859 1.245 1 96.06 72 THR B O 1
ATOM 3319 N N . ARG B 1 73 ? 2.535 -19.766 3.129 1 96.06 73 ARG B N 1
ATOM 3320 C CA . ARG B 1 73 ? 1.223 -19.703 3.762 1 96.06 73 ARG B CA 1
ATOM 3321 C C . ARG B 1 73 ? 0.771 -18.25 3.934 1 96.06 73 ARG B C 1
ATOM 3323 O O . ARG B 1 73 ? -0.39 -17.922 3.68 1 96.06 73 ARG B O 1
ATOM 3330 N N . ALA B 1 74 ? 1.657 -17.422 4.422 1 97.62 74 ALA B N 1
ATOM 3331 C CA . ALA B 1 74 ? 1.323 -16.016 4.617 1 97.62 74 ALA B CA 1
ATOM 3332 C C . ALA B 1 74 ? 0.915 -15.359 3.303 1 97.62 74 ALA B C 1
ATOM 3334 O O . ALA B 1 74 ? -0.036 -14.578 3.262 1 97.62 74 ALA B O 1
ATOM 3335 N N . MET B 1 75 ? 1.62 -15.672 2.217 1 98.25 75 MET B N 1
ATOM 3336 C CA . MET B 1 75 ? 1.289 -15.133 0.898 1 98.25 75 MET B CA 1
ATOM 3337 C C . MET B 1 75 ? -0.087 -15.617 0.447 1 98.25 75 MET B C 1
ATOM 3339 O O . MET B 1 75 ? -0.87 -14.836 -0.102 1 98.25 75 MET B O 1
ATOM 3343 N N . LEU B 1 76 ? -0.364 -16.859 0.683 1 97.88 76 LEU B N 1
ATOM 3344 C CA . LEU B 1 76 ? -1.649 -17.438 0.29 1 97.88 76 LEU B CA 1
ATOM 3345 C C . LEU B 1 76 ? -2.789 -16.781 1.072 1 97.88 76 LEU B C 1
ATOM 3347 O O . LEU B 1 76 ? -3.797 -16.391 0.488 1 97.88 76 LEU B O 1
ATOM 3351 N N . GLU B 1 77 ? -2.629 -16.688 2.371 1 97.94 77 GLU B N 1
ATOM 3352 C CA . GLU B 1 77 ? -3.654 -16.062 3.199 1 97.94 77 GLU B CA 1
ATOM 3353 C C . GLU B 1 77 ? -3.852 -14.602 2.82 1 97.94 77 GLU B C 1
ATOM 3355 O O . GLU B 1 77 ? -4.977 -14.102 2.818 1 97.94 77 GLU B O 1
ATOM 3360 N N . THR B 1 78 ? -2.789 -13.922 2.537 1 98.75 78 THR B N 1
ATOM 3361 C CA . THR B 1 78 ? -2.867 -12.547 2.057 1 98.75 78 THR B CA 1
ATOM 3362 C C . THR B 1 78 ? -3.676 -12.469 0.766 1 98.75 78 THR B C 1
ATOM 3364 O O . THR B 1 78 ? -4.523 -11.586 0.609 1 98.75 78 THR B O 1
ATOM 3367 N N . THR B 1 79 ? -3.424 -13.383 -0.163 1 98.88 79 THR B N 1
ATOM 3368 C CA . THR B 1 79 ? -4.148 -13.43 -1.429 1 98.88 79 THR B CA 1
ATOM 3369 C C . THR B 1 79 ? -5.641 -13.633 -1.189 1 98.88 79 THR B C 1
ATOM 3371 O O . THR B 1 79 ? -6.469 -12.969 -1.813 1 98.88 79 THR B O 1
ATOM 3374 N N . LYS B 1 80 ? -5.941 -14.516 -0.272 1 98.5 80 LYS B N 1
ATOM 3375 C CA . LYS B 1 80 ? -7.344 -14.734 0.074 1 98.5 80 LYS B CA 1
ATOM 3376 C C . LYS B 1 80 ? -7.988 -13.453 0.602 1 98.5 80 LYS B C 1
ATOM 3378 O O . LYS B 1 80 ? -9.109 -13.117 0.216 1 98.5 80 LYS B O 1
ATOM 3383 N N . ASP B 1 81 ? -7.293 -12.781 1.498 1 98.56 81 ASP B N 1
ATOM 3384 C CA . ASP B 1 81 ? -7.793 -11.516 2.029 1 98.56 81 ASP B CA 1
ATOM 3385 C C . ASP B 1 81 ? -8.047 -10.508 0.909 1 98.56 81 ASP B C 1
ATOM 3387 O O . ASP B 1 81 ? -9.031 -9.773 0.942 1 98.56 81 ASP B O 1
ATOM 3391 N N . LEU B 1 82 ? -7.152 -10.438 -0.062 1 98.81 82 LEU B N 1
ATOM 3392 C CA . LEU B 1 82 ? -7.289 -9.508 -1.183 1 98.81 82 LEU B CA 1
ATOM 3393 C C . LEU B 1 82 ? -8.516 -9.844 -2.02 1 98.81 82 LEU B C 1
ATOM 3395 O O . LEU B 1 82 ? -9.258 -8.953 -2.428 1 98.81 82 LEU B O 1
ATOM 3399 N N . VAL B 1 83 ? -8.734 -11.133 -2.301 1 98.44 83 VAL B N 1
ATOM 3400 C CA . VAL B 1 83 ? -9.891 -11.555 -3.076 1 98.44 83 VAL B CA 1
ATOM 3401 C C . VAL B 1 83 ? -11.172 -11.172 -2.342 1 98.44 83 VAL B C 1
ATOM 3403 O O . VAL B 1 83 ? -12.109 -10.648 -2.949 1 98.44 83 VAL B O 1
ATOM 3406 N N . ASP B 1 84 ? -11.18 -11.391 -1.09 1 97.12 84 ASP B N 1
ATOM 3407 C CA . ASP B 1 84 ? -12.352 -11.078 -0.282 1 97.12 84 ASP B CA 1
ATOM 3408 C C . ASP B 1 84 ? -12.633 -9.578 -0.267 1 97.12 84 ASP B C 1
ATOM 3410 O O . ASP B 1 84 ? -13.789 -9.156 -0.362 1 97.12 84 ASP B O 1
ATOM 3414 N N . ARG B 1 85 ? -11.633 -8.82 -0.198 1 96.88 85 ARG B N 1
ATOM 3415 C CA . ARG B 1 85 ? -11.773 -7.379 -0.04 1 96.88 85 ARG B CA 1
ATOM 3416 C C . ARG B 1 85 ? -12.086 -6.711 -1.376 1 96.88 85 ARG B C 1
ATOM 3418 O O . ARG B 1 85 ? -12.914 -5.801 -1.443 1 96.88 85 ARG B O 1
ATOM 3425 N N . PHE B 1 86 ? -11.438 -7.121 -2.449 1 97.69 86 PHE B N 1
ATOM 3426 C CA . PHE B 1 86 ? -11.484 -6.34 -3.68 1 97.69 86 PHE B CA 1
ATOM 3427 C C . PHE B 1 86 ? -12.312 -7.055 -4.742 1 97.69 86 PHE B C 1
ATOM 3429 O O . PHE B 1 86 ? -12.664 -6.465 -5.766 1 97.69 86 PHE B O 1
ATOM 3436 N N . GLY B 1 87 ? -12.539 -8.328 -4.586 1 95.88 87 GLY B N 1
ATOM 3437 C CA . GLY B 1 87 ? -13.516 -9.016 -5.414 1 95.88 87 GLY B CA 1
ATOM 3438 C C . GLY B 1 87 ? -12.969 -9.438 -6.762 1 95.88 87 GLY B C 1
ATOM 3439 O O . GLY B 1 87 ? -13.656 -9.336 -7.777 1 95.88 87 GLY B O 1
ATOM 3440 N N . SER B 1 88 ? -11.695 -9.836 -6.863 1 97.56 88 SER B N 1
ATOM 3441 C CA . SER B 1 88 ? -11.172 -10.375 -8.117 1 97.56 88 SER B CA 1
ATOM 3442 C C . SER B 1 88 ? -11.852 -11.68 -8.492 1 97.56 88 SER B C 1
ATOM 3444 O O . SER B 1 88 ? -12.234 -12.461 -7.617 1 97.56 88 SER B O 1
ATOM 3446 N N . ILE B 1 89 ? -11.992 -11.938 -9.766 1 97 89 ILE B N 1
ATOM 3447 C CA . ILE B 1 89 ? -12.648 -13.156 -10.219 1 97 89 ILE B CA 1
ATOM 3448 C C . ILE B 1 89 ? -11.664 -14.328 -10.18 1 97 89 ILE B C 1
ATOM 3450 O O . ILE B 1 89 ? -12.07 -15.477 -10.023 1 97 89 ILE B O 1
ATOM 3454 N N . THR B 1 90 ? -10.438 -14.078 -10.375 1 98.06 90 THR B N 1
ATOM 3455 C CA . THR B 1 90 ? -9.352 -15.055 -10.266 1 98.06 90 THR B CA 1
ATOM 3456 C C . THR B 1 90 ? -8.117 -14.422 -9.641 1 98.06 90 THR B C 1
ATOM 3458 O O . THR B 1 90 ? -7.762 -13.289 -9.953 1 98.06 90 THR B O 1
ATOM 3461 N N . ALA B 1 91 ? -7.527 -15.133 -8.75 1 98.81 91 ALA B N 1
ATOM 3462 C CA . ALA B 1 91 ? -6.262 -14.711 -8.164 1 98.81 91 ALA B CA 1
ATOM 3463 C C . ALA B 1 91 ? -5.223 -15.828 -8.234 1 98.81 91 ALA B C 1
ATOM 3465 O O . ALA B 1 91 ? -5.574 -17.016 -8.266 1 98.81 91 ALA B O 1
ATOM 3466 N N . TYR B 1 92 ? -3.996 -15.477 -8.375 1 98.75 92 TYR B N 1
ATOM 3467 C CA . TYR B 1 92 ? -2.852 -16.375 -8.461 1 98.75 92 TYR B CA 1
ATOM 3468 C C . TYR B 1 92 ? -1.677 -15.844 -7.648 1 98.75 92 TYR B C 1
ATOM 3470 O O . TYR B 1 92 ? -1.413 -14.641 -7.645 1 98.75 92 TYR B O 1
ATOM 3478 N N . THR B 1 93 ? -1.012 -16.719 -6.898 1 98.69 93 THR B N 1
ATOM 3479 C CA . THR B 1 93 ? 0.169 -16.281 -6.16 1 98.69 93 THR B CA 1
ATOM 3480 C C . THR B 1 93 ? 1.273 -17.344 -6.242 1 98.69 93 THR B C 1
ATOM 3482 O O . THR B 1 93 ? 0.997 -18.547 -6.219 1 98.69 93 THR B O 1
ATOM 3485 N N . GLN B 1 94 ? 2.441 -16.891 -6.336 1 97.94 94 GLN B N 1
ATOM 3486 C CA . GLN B 1 94 ? 3.656 -17.703 -6.254 1 97.94 94 GLN B CA 1
ATOM 3487 C C . GLN B 1 94 ? 4.832 -16.875 -5.746 1 97.94 94 GLN B C 1
ATOM 3489 O O . GLN B 1 94 ? 5 -15.711 -6.141 1 97.94 94 GLN B O 1
ATOM 3494 N N . SER B 1 95 ? 5.645 -17.484 -4.887 1 96 95 SER B N 1
ATOM 3495 C CA . SER B 1 95 ? 6.766 -16.781 -4.273 1 96 95 SER B CA 1
ATOM 3496 C C . SER B 1 95 ? 6.309 -15.5 -3.584 1 96 95 SER B C 1
ATOM 3498 O O . SER B 1 95 ? 5.449 -15.539 -2.699 1 96 95 SER B O 1
ATOM 3500 N N . ASP B 1 96 ? 6.777 -14.359 -4.035 1 97.19 96 ASP B N 1
ATOM 3501 C CA . ASP B 1 96 ? 6.367 -13.102 -3.424 1 97.19 96 ASP B CA 1
ATOM 3502 C C . ASP B 1 96 ? 5.492 -12.289 -4.379 1 97.19 96 ASP B C 1
ATOM 3504 O O . ASP B 1 96 ? 5.367 -11.07 -4.23 1 97.19 96 ASP B O 1
ATOM 3508 N N . GLU B 1 97 ? 4.852 -12.938 -5.363 1 97.75 97 GLU B N 1
ATOM 3509 C CA . GLU B 1 97 ? 4.035 -12.266 -6.371 1 97.75 97 GLU B CA 1
ATOM 3510 C C . GLU B 1 97 ? 2.574 -12.695 -6.27 1 97.75 97 GLU B C 1
ATOM 3512 O O . GLU B 1 97 ? 2.281 -13.867 -6.031 1 97.75 97 GLU B O 1
ATOM 3517 N N . ILE B 1 98 ? 1.668 -11.758 -6.418 1 98.81 98 ILE B N 1
ATOM 3518 C CA . ILE B 1 98 ? 0.229 -11.992 -6.477 1 98.81 98 ILE B CA 1
ATOM 3519 C C . ILE B 1 98 ? -0.348 -11.336 -7.727 1 98.81 98 ILE B C 1
ATOM 3521 O O . ILE B 1 98 ? 0.015 -10.203 -8.062 1 98.81 98 ILE B O 1
ATOM 3525 N N . SER B 1 99 ? -1.207 -12.031 -8.453 1 98.56 99 SER B N 1
ATOM 3526 C CA . SER B 1 99 ? -1.954 -11.484 -9.586 1 98.56 99 SER B CA 1
ATOM 3527 C C . SER B 1 99 ? -3.457 -11.555 -9.336 1 98.56 99 SER B C 1
ATOM 3529 O O . SER B 1 99 ? -3.986 -12.609 -8.984 1 98.56 99 SER B O 1
ATOM 3531 N N . LEU B 1 100 ? -4.129 -10.469 -9.461 1 98.81 100 LEU B N 1
ATOM 3532 C CA . LEU B 1 100 ? -5.578 -10.367 -9.336 1 98.81 100 LEU B CA 1
ATOM 3533 C C . LEU B 1 100 ? -6.223 -10.008 -10.672 1 98.81 100 LEU B C 1
ATOM 3535 O O . LEU B 1 100 ? -5.809 -9.047 -11.32 1 98.81 100 LEU B O 1
ATOM 3539 N N . VAL B 1 101 ? -7.262 -10.734 -11.094 1 98.56 101 VAL B N 1
ATOM 3540 C CA . VAL B 1 101 ? -7.941 -10.484 -12.359 1 98.56 101 VAL B CA 1
ATOM 3541 C C . VAL B 1 101 ? -9.328 -9.906 -12.094 1 98.56 101 VAL B C 1
ATOM 3543 O O . VAL B 1 101 ? -10.094 -10.453 -11.297 1 98.56 101 VAL B O 1
ATOM 3546 N N . PHE B 1 102 ? -9.672 -8.797 -12.789 1 97.94 102 PHE B N 1
ATOM 3547 C CA . PHE B 1 102 ? -10.961 -8.141 -12.672 1 97.94 102 PHE B CA 1
ATOM 3548 C C . PHE B 1 102 ? -11.641 -8.023 -14.023 1 97.94 102 PHE B C 1
ATOM 3550 O O . PHE B 1 102 ? -11.008 -7.664 -15.016 1 97.94 102 PHE B O 1
ATOM 3557 N N . SER B 1 103 ? -12.898 -8.336 -14.039 1 96.25 103 SER B N 1
ATOM 3558 C CA . SER B 1 103 ? -13.664 -8.195 -15.273 1 96.25 103 SER B CA 1
ATOM 3559 C C . SER B 1 103 ? -14.133 -6.754 -15.469 1 96.25 103 SER B C 1
ATOM 3561 O O . SER B 1 103 ? -14.172 -5.973 -14.516 1 96.25 103 SER B O 1
ATOM 3563 N N . ALA B 1 104 ? -14.484 -6.473 -16.703 1 95.38 104 ALA B N 1
ATOM 3564 C CA . ALA B 1 104 ? -15.078 -5.172 -17.016 1 95.38 104 ALA B CA 1
ATOM 3565 C C . ALA B 1 104 ? -16.344 -4.934 -16.188 1 95.38 104 ALA B C 1
ATOM 3567 O O . ALA B 1 104 ? -17.125 -5.855 -15.961 1 95.38 104 ALA B O 1
ATOM 3568 N N . ALA B 1 105 ? -16.438 -3.688 -15.758 1 92.88 105 ALA B N 1
ATOM 3569 C CA . ALA B 1 105 ? -17.641 -3.324 -15.016 1 92.88 105 ALA B CA 1
ATOM 3570 C C . ALA B 1 105 ? -18.859 -3.277 -15.938 1 92.88 105 ALA B C 1
ATOM 3572 O O . ALA B 1 105 ? -19.969 -3.605 -15.516 1 92.88 105 ALA B O 1
ATOM 3573 N N . GLU B 1 106 ? -18.656 -2.832 -17.141 1 91.12 106 GLU B N 1
ATOM 3574 C CA . GLU B 1 106 ? -19.688 -2.799 -18.188 1 91.12 106 GLU B CA 1
ATOM 3575 C C . GLU B 1 106 ? -19.422 -3.85 -19.25 1 91.12 106 GLU B C 1
ATOM 3577 O O . GLU B 1 106 ? -18.641 -3.615 -20.172 1 91.12 106 GLU B O 1
ATOM 3582 N N . LEU B 1 107 ? -20.094 -4.902 -19.125 1 88.75 107 LEU B N 1
ATOM 3583 C CA . LEU B 1 107 ? -19.906 -5.992 -20.078 1 88.75 107 LEU B CA 1
ATOM 3584 C C . LEU B 1 107 ? -20.906 -5.883 -21.234 1 88.75 107 LEU B C 1
ATOM 3586 O O . LEU B 1 107 ? -22.094 -5.695 -21.016 1 88.75 107 LEU B O 1
ATOM 3590 N N . SER B 1 108 ? -20.281 -5.973 -22.359 1 85.75 108 SER B N 1
ATOM 3591 C CA . SER B 1 108 ? -21.156 -5.973 -23.531 1 85.75 108 SER B CA 1
ATOM 3592 C C . SER B 1 108 ? -22 -7.23 -23.594 1 85.75 108 SER B C 1
ATOM 3594 O O . SER B 1 108 ? -21.562 -8.305 -23.172 1 85.75 108 SER B O 1
ATOM 3596 N N . GLU B 1 109 ? -23.109 -7.102 -24.188 1 86.62 109 GLU B N 1
ATOM 3597 C CA . GLU B 1 109 ? -23.984 -8.25 -24.375 1 86.62 109 GLU B CA 1
ATOM 3598 C C . GLU B 1 109 ? -23.359 -9.281 -25.312 1 86.62 109 GLU B C 1
ATOM 3600 O O . GLU B 1 109 ? -23.656 -10.469 -25.234 1 86.62 109 GLU B O 1
ATOM 3605 N N . SER B 1 110 ? -22.469 -8.805 -26.109 1 88.31 110 SER B N 1
ATOM 3606 C CA . SER B 1 110 ? -21.828 -9.688 -27.078 1 88.31 110 SER B CA 1
ATOM 3607 C C . SER B 1 110 ? -20.531 -10.273 -26.516 1 88.31 110 SER B C 1
ATOM 3609 O O . SER B 1 110 ? -19.812 -11 -27.219 1 88.31 110 SER B O 1
ATOM 3611 N N . SER B 1 111 ? -20.297 -9.992 -25.328 1 89.5 111 SER B N 1
ATOM 3612 C CA . SER B 1 111 ? -19.062 -10.508 -24.734 1 89.5 111 SER B CA 1
ATOM 3613 C C . SER B 1 111 ? -19.078 -12.031 -24.688 1 89.5 111 SER B C 1
ATOM 3615 O O . SER B 1 111 ? -20.047 -12.641 -24.25 1 89.5 111 SER B O 1
ATOM 3617 N N . PRO B 1 112 ? -17.969 -12.641 -25.062 1 90.5 112 PRO B N 1
ATOM 3618 C CA . PRO B 1 112 ? -17.891 -14.102 -25 1 90.5 112 PRO B CA 1
ATOM 3619 C C . PRO B 1 112 ? -17.828 -14.625 -23.562 1 90.5 112 PRO B C 1
ATOM 3621 O O . PRO B 1 112 ? -17.953 -15.828 -23.328 1 90.5 112 PRO B O 1
ATOM 3624 N N . TYR B 1 113 ? -17.703 -13.68 -22.609 1 92 113 TYR B N 1
ATOM 3625 C CA . TYR B 1 113 ? -17.531 -14.094 -21.234 1 92 113 TYR B CA 1
ATOM 3626 C C . TYR B 1 113 ? -18.828 -13.883 -20.438 1 92 113 TYR B C 1
ATOM 3628 O O . TYR B 1 113 ? -18.859 -14.133 -19.234 1 92 113 TYR B O 1
ATOM 3636 N N . LEU B 1 114 ? -19.797 -13.43 -21.016 1 90.06 114 LEU B N 1
ATOM 3637 C CA . LEU B 1 114 ? -21.016 -13.023 -20.328 1 90.06 114 LEU B CA 1
ATOM 3638 C C . LEU B 1 114 ? -21.547 -14.156 -19.453 1 90.06 114 LEU B C 1
ATOM 3640 O O . LEU B 1 114 ? -21.859 -13.945 -18.281 1 90.06 114 LEU B O 1
ATOM 3644 N N . SER B 1 115 ? -21.656 -15.32 -19.906 1 87.62 115 SER B N 1
ATOM 3645 C CA . SER B 1 115 ? -22.219 -16.453 -19.188 1 87.62 115 SER B CA 1
ATOM 3646 C C . SER B 1 115 ? -21.328 -16.875 -18.016 1 87.62 115 SER B C 1
ATOM 3648 O O . SER B 1 115 ? -21.812 -17.375 -17.016 1 87.62 115 SER B O 1
ATOM 3650 N N . LEU B 1 116 ? -20.031 -16.641 -18.172 1 88.06 116 LEU B N 1
ATOM 3651 C CA . LEU B 1 116 ? -19.047 -17.047 -17.172 1 88.06 116 LEU B CA 1
ATOM 3652 C C . LEU B 1 116 ? -19.047 -16.047 -16 1 88.06 116 LEU B C 1
ATOM 3654 O O . LEU B 1 116 ? -18.75 -16.422 -14.867 1 88.06 116 LEU B O 1
ATOM 3658 N N . LEU B 1 117 ? -19.422 -14.766 -16.344 1 86.69 117 LEU B N 1
ATOM 3659 C CA . LEU B 1 117 ? -19.297 -13.688 -15.367 1 86.69 117 LEU B CA 1
ATOM 3660 C C . LEU B 1 117 ? -20.656 -13.391 -14.719 1 86.69 117 LEU B C 1
ATOM 3662 O O . LEU B 1 117 ? -20.719 -12.758 -13.664 1 86.69 117 LEU B O 1
ATOM 3666 N N . GLN B 1 118 ? -21.75 -13.5 -15.367 1 71.94 118 GLN B N 1
ATOM 3667 C CA . GLN B 1 118 ? -23.078 -13.227 -14.844 1 71.94 118 GLN B CA 1
ATOM 3668 C C . GLN B 1 118 ? -23.484 -14.273 -13.812 1 71.94 118 GLN B C 1
ATOM 3670 O O . GLN B 1 118 ? -23.094 -15.438 -13.914 1 71.94 118 GLN B O 1
ATOM 3675 N N . SER B 1 119 ? -23.531 -13.703 -12.586 1 54.97 119 SER B N 1
ATOM 3676 C CA . SER B 1 119 ? -24.109 -14.586 -11.578 1 54.97 119 SER B CA 1
ATOM 3677 C C . SER B 1 119 ? -25.438 -15.172 -12.055 1 54.97 119 SER B C 1
ATOM 3679 O O . SER B 1 119 ? -26.172 -14.531 -12.82 1 54.97 119 SER B O 1
ATOM 3681 N N . ALA B 1 120 ? -25.594 -16.391 -12.117 1 41.81 120 ALA B N 1
ATOM 3682 C CA . ALA B 1 120 ? -26.922 -16.953 -12.383 1 41.81 120 ALA B CA 1
ATOM 3683 C C . ALA B 1 120 ? -28.016 -16.094 -11.766 1 41.81 120 ALA B C 1
ATOM 3685 O O . ALA B 1 120 ? -29.188 -16.219 -12.133 1 41.81 120 ALA B O 1
ATOM 3686 N N . THR B 1 121 ? -27.828 -15.336 -10.68 1 38.97 121 THR B N 1
ATOM 3687 C CA . THR B 1 121 ? -28.938 -14.797 -9.898 1 38.97 121 THR B CA 1
ATOM 3688 C C . THR B 1 121 ? -29.344 -13.422 -10.43 1 38.97 121 THR B C 1
ATOM 3690 O O . THR B 1 121 ? -30.156 -12.734 -9.812 1 38.97 121 THR B O 1
ATOM 3693 N N . SER B 1 122 ? -28.844 -12.844 -11.344 1 38.12 122 SER B N 1
ATOM 3694 C CA . SER B 1 122 ? -29.312 -11.5 -11.641 1 38.12 122 SER B CA 1
ATOM 3695 C C . SER B 1 122 ? -30.812 -11.5 -11.977 1 38.12 122 SER B C 1
ATOM 3697 O O . SER B 1 122 ? -31.359 -10.461 -12.328 1 38.12 122 SER B O 1
ATOM 3699 N N . ASP B 1 123 ? -31.5 -12.578 -11.977 1 35.5 123 ASP B N 1
ATOM 3700 C CA . ASP B 1 123 ? -32.906 -12.477 -12.352 1 35.5 123 ASP B CA 1
ATOM 3701 C C . ASP B 1 123 ? -33.688 -11.664 -11.328 1 35.5 123 ASP B C 1
ATOM 3703 O O . ASP B 1 123 ? -34.875 -11.359 -11.539 1 35.5 123 ASP B O 1
ATOM 3707 N N . LYS B 1 124 ? -33.281 -11.492 -10.016 1 33.25 124 LYS B N 1
ATOM 3708 C CA . LYS B 1 124 ? -34.312 -11.016 -9.094 1 33.25 124 LYS B CA 1
ATOM 3709 C C . LYS B 1 124 ? -34.438 -9.492 -9.148 1 33.25 124 LYS B C 1
ATOM 3711 O O . LYS B 1 124 ? -35.312 -8.914 -8.508 1 33.25 124 LYS B O 1
ATOM 3716 N N . ARG B 1 125 ? -33.594 -8.68 -9.531 1 33.19 125 ARG B N 1
ATOM 3717 C CA . ARG B 1 125 ? -33.969 -7.289 -9.32 1 33.19 125 ARG B CA 1
ATOM 3718 C C . ARG B 1 125 ? -35.094 -6.879 -10.273 1 33.19 125 ARG B C 1
ATOM 3720 O O . ARG B 1 125 ? -35.438 -5.699 -10.375 1 33.19 125 ARG B O 1
ATOM 3727 N N . LYS B 1 126 ? -35.5 -7.707 -11.031 1 33.53 126 LYS B N 1
ATOM 3728 C CA . LYS B 1 126 ? -36.656 -7.191 -11.742 1 33.53 126 LYS B CA 1
ATOM 3729 C C . LYS B 1 126 ? -37.875 -7.121 -10.828 1 33.53 126 LYS B C 1
ATOM 3731 O O . LYS B 1 126 ? -39 -6.883 -11.281 1 33.53 126 LYS B O 1
ATOM 3736 N N . VAL B 1 127 ? -37.875 -7.59 -9.57 1 30.06 127 VAL B N 1
ATOM 3737 C CA . VAL B 1 127 ? -39.156 -7.441 -8.883 1 30.06 127 VAL B CA 1
ATOM 3738 C C . VAL B 1 127 ? -39.344 -5.988 -8.453 1 30.06 127 VAL B C 1
ATOM 3740 O O . VAL B 1 127 ? -38.75 -5.555 -7.457 1 30.06 127 VAL B O 1
ATOM 3743 N N . LYS B 1 128 ? -39.125 -4.918 -9.156 1 28.83 128 LYS B N 1
ATOM 3744 C CA . LYS B 1 128 ? -39.594 -3.629 -8.664 1 28.83 128 LYS B CA 1
ATOM 3745 C C . LYS B 1 128 ? -41 -3.752 -8.078 1 28.83 128 LYS B C 1
ATOM 3747 O O . LYS B 1 128 ? -41.781 -4.613 -8.492 1 28.83 128 LYS B O 1
ATOM 3752 N N . ARG B 1 129 ? -41.312 -2.934 -7.043 1 28.58 129 ARG B N 1
ATOM 3753 C CA . ARG B 1 129 ? -42.469 -2.395 -6.367 1 28.58 129 ARG B CA 1
ATOM 3754 C C . ARG B 1 129 ? -43.531 -1.925 -7.371 1 28.58 129 ARG B C 1
ATOM 3756 O O . ARG B 1 129 ? -43.25 -1.027 -8.18 1 28.58 129 ARG B O 1
ATOM 3763 N N . GLN B 1 130 ? -44.219 -2.756 -7.941 1 28.72 130 GLN B N 1
ATOM 3764 C CA . GLN B 1 130 ? -45.469 -2.354 -8.594 1 28.72 130 GLN B CA 1
ATOM 3765 C C . GLN B 1 130 ? -46.219 -1.331 -7.746 1 28.72 130 GLN B C 1
ATOM 3767 O O . GLN B 1 130 ? -46.781 -1.671 -6.699 1 28.72 130 GLN B O 1
ATOM 3772 N N . ARG B 1 131 ? -45.625 -0.114 -7.352 1 28.62 131 ARG B N 1
ATOM 3773 C CA . ARG B 1 131 ? -46.562 0.896 -6.844 1 28.62 131 ARG B CA 1
ATOM 3774 C C . ARG B 1 131 ? -47.844 0.919 -7.66 1 28.62 131 ARG B C 1
ATOM 3776 O O . ARG B 1 131 ? -47.844 0.553 -8.836 1 28.62 131 ARG B O 1
ATOM 3783 N N . GLY B 1 132 ? -48.906 0.917 -6.996 1 28.77 132 GLY B N 1
ATOM 3784 C CA . GLY B 1 132 ? -50.312 0.962 -7.445 1 28.77 132 GLY B CA 1
ATOM 3785 C C . GLY B 1 132 ? -50.531 1.933 -8.594 1 28.77 132 GLY B C 1
ATOM 3786 O O . GLY B 1 132 ? -49.656 2.777 -8.867 1 28.77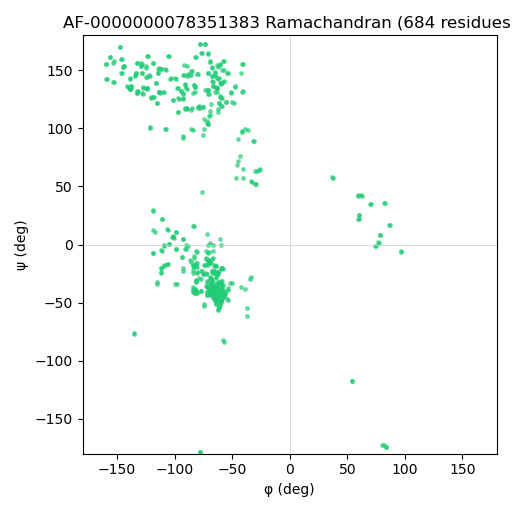 132 GLY B O 1
ATOM 3787 N N . PRO B 1 133 ? -51.562 1.747 -9.406 1 30.72 133 PRO B N 1
ATOM 3788 C CA . PRO B 1 133 ? -52.125 2.307 -10.648 1 30.72 133 PRO B CA 1
ATOM 3789 C C . PRO B 1 133 ? -52.25 3.826 -10.594 1 30.72 133 PRO B C 1
ATOM 3791 O O . PRO B 1 133 ? -52.625 4.449 -11.602 1 30.72 133 PRO B O 1
ATOM 3794 N N . SER B 1 134 ? -52.531 4.418 -9.352 1 30.19 134 SER B N 1
ATOM 3795 C CA . SER B 1 134 ? -53.375 5.582 -9.555 1 30.19 134 SER B CA 1
ATOM 3796 C C . SER B 1 134 ? -52.719 6.598 -10.484 1 30.19 134 SER B C 1
ATOM 3798 O O . SER B 1 134 ? -53.375 7.184 -11.336 1 30.19 134 SER B O 1
ATOM 3800 N N . ASP B 1 135 ? -51.781 7.492 -9.992 1 29.95 135 ASP B N 1
ATOM 3801 C CA . ASP B 1 135 ? -51.781 8.773 -10.688 1 29.95 135 ASP B CA 1
ATOM 3802 C C . ASP B 1 135 ? -51.125 8.656 -12.062 1 29.95 135 ASP B C 1
ATOM 3804 O O . ASP B 1 135 ? -49.969 8.266 -12.172 1 29.95 135 ASP B O 1
ATOM 3808 N N . SER B 1 136 ? -51.875 8.422 -13.227 1 31.8 136 SER B N 1
ATOM 3809 C CA . SER B 1 136 ? -51.844 8.25 -14.672 1 31.8 136 SER B CA 1
ATOM 3810 C C . SER B 1 136 ? -50.812 9.172 -15.328 1 31.8 136 SER B C 1
ATOM 3812 O O . SER B 1 136 ? -50.281 8.859 -16.391 1 31.8 136 SER B O 1
ATOM 3814 N N . SER B 1 137 ? -50.938 10.453 -15.039 1 31.67 137 SER B N 1
ATOM 3815 C CA . SER B 1 137 ? -50.562 11.414 -16.078 1 31.67 137 SER B CA 1
ATOM 3816 C C . SER B 1 137 ? -49.062 11.406 -16.328 1 31.67 137 SER B C 1
ATOM 3818 O O . SER B 1 137 ? -48.562 12.164 -17.172 1 31.67 137 SER B O 1
ATOM 3820 N N . LEU B 1 138 ? -48.281 11.188 -15.227 1 29.16 138 LEU B N 1
ATOM 3821 C CA . LEU B 1 138 ? -46.906 11.531 -15.5 1 29.16 138 LEU B CA 1
ATOM 3822 C C . LEU B 1 138 ? -46.281 10.547 -16.484 1 29.16 138 LEU B C 1
ATOM 3824 O O . LEU B 1 138 ? -46.594 9.359 -16.469 1 29.16 138 LEU B O 1
ATOM 3828 N N . ASN B 1 139 ? -45.938 11.117 -17.703 1 30.62 139 ASN B N 1
ATOM 3829 C CA . ASN B 1 139 ? -45.406 10.43 -18.891 1 30.62 139 ASN B CA 1
ATOM 3830 C C . ASN B 1 139 ? -44.469 9.289 -18.484 1 30.62 139 ASN B C 1
ATOM 3832 O O . ASN B 1 139 ? -43.5 9.5 -17.766 1 30.62 139 ASN B O 1
ATOM 3836 N N . PRO B 1 140 ? -44.969 8.031 -18.469 1 32.44 140 PRO B N 1
ATOM 3837 C CA . PRO B 1 140 ? -44.25 6.781 -18.172 1 32.44 140 PRO B CA 1
ATOM 3838 C C . PRO B 1 140 ? -42.875 6.719 -18.812 1 32.44 140 PRO B C 1
ATOM 3840 O O . PRO B 1 140 ? -42.062 5.883 -18.438 1 32.44 140 PRO B O 1
ATOM 3843 N N . ASP B 1 141 ? -42.875 7.281 -20 1 31.38 141 ASP B N 1
ATOM 3844 C CA . ASP B 1 141 ? -41.688 6.973 -20.812 1 31.38 141 ASP B CA 1
ATOM 3845 C C . ASP B 1 141 ? -40.406 7.508 -20.172 1 31.38 141 ASP B C 1
ATOM 3847 O O . ASP B 1 141 ? -39.312 7.152 -20.578 1 31.38 141 ASP B O 1
ATOM 3851 N N . ALA B 1 142 ? -40.5 8.758 -19.594 1 29.08 142 ALA B N 1
ATOM 3852 C CA . ALA B 1 142 ? -39.219 9.297 -19.141 1 29.08 142 ALA B CA 1
ATOM 3853 C C . ALA B 1 142 ? -38.656 8.469 -17.984 1 29.08 142 ALA B C 1
ATOM 3855 O O . ALA B 1 142 ? -37.875 8.961 -17.188 1 29.08 142 ALA B O 1
ATOM 3856 N N . ALA B 1 143 ? -39.438 7.547 -17.562 1 29.41 143 ALA B N 1
ATOM 3857 C CA . ALA B 1 143 ? -38.594 6.84 -16.609 1 29.41 143 ALA B CA 1
ATOM 3858 C C . ALA B 1 143 ? -37.188 6.602 -17.188 1 29.41 143 ALA B C 1
ATOM 3860 O O . ALA B 1 143 ? -37 5.793 -18.094 1 29.41 143 ALA B O 1
ATOM 3861 N N . LYS B 1 144 ? -36.438 7.785 -17.266 1 31.53 144 LYS B N 1
ATOM 3862 C CA . LYS B 1 144 ? -35 7.645 -17.438 1 31.53 144 LYS B CA 1
ATOM 3863 C C . LYS B 1 144 ? -34.5 6.344 -16.828 1 31.53 144 LYS B C 1
ATOM 3865 O O . LYS B 1 144 ? -34.531 6.172 -15.602 1 31.53 144 LYS B O 1
ATOM 3870 N N . THR B 1 145 ? -34.906 5.246 -17.297 1 31.48 145 THR B N 1
ATOM 3871 C CA . THR B 1 145 ? -34.125 4.059 -16.984 1 31.48 145 THR B CA 1
ATOM 3872 C C . THR B 1 145 ? -32.656 4.422 -16.781 1 31.48 145 THR B C 1
ATOM 3874 O O . THR B 1 145 ? -31.938 4.711 -17.734 1 31.48 145 THR B O 1
ATOM 3877 N N . GLN B 1 146 ? -32.312 5.363 -15.961 1 34 146 GLN B N 1
ATOM 3878 C CA . GLN B 1 146 ? -30.922 5.586 -15.602 1 34 146 GLN B CA 1
ATOM 3879 C C . GLN B 1 146 ? -30.141 4.273 -15.57 1 34 146 GLN B C 1
ATOM 3881 O O . GLN B 1 146 ? -30.312 3.463 -14.664 1 34 146 GLN B O 1
ATOM 3886 N N . VAL B 1 147 ? -30.125 3.486 -16.578 1 37.19 147 VAL B N 1
ATOM 3887 C CA . VAL B 1 147 ? -29.125 2.428 -16.672 1 37.19 147 VAL B CA 1
ATOM 3888 C C . VAL B 1 147 ? -27.875 2.824 -15.891 1 37.19 147 VAL B C 1
ATOM 3890 O O . VAL B 1 147 ? -27.188 3.775 -16.25 1 37.19 147 VAL B O 1
ATOM 3893 N N . GLY B 1 148 ? -27.828 3 -14.703 1 45.41 148 GLY B N 1
ATOM 3894 C CA . GLY B 1 148 ? -26.734 3.332 -13.82 1 45.41 148 GLY B CA 1
ATOM 3895 C C . GLY B 1 148 ? -25.406 2.77 -14.297 1 45.41 148 GLY B C 1
ATOM 3896 O O . GLY B 1 148 ? -25.312 1.589 -14.641 1 45.41 148 GLY B O 1
ATOM 3897 N N . THR B 1 149 ? -24.594 3.447 -15.125 1 63.22 149 THR B N 1
ATOM 3898 C CA . THR B 1 149 ? -23.281 3.117 -15.68 1 63.22 149 THR B CA 1
ATOM 3899 C C . THR B 1 149 ? -22.391 2.471 -14.625 1 63.22 149 THR B C 1
ATOM 3901 O O . THR B 1 149 ? -22.141 3.062 -13.57 1 63.22 149 THR B O 1
ATOM 3904 N N . ARG B 1 150 ? -22.328 1.099 -14.609 1 79.62 150 ARG B N 1
ATOM 3905 C CA . ARG B 1 150 ? -21.438 0.359 -13.711 1 79.62 150 ARG B CA 1
ATOM 3906 C C . ARG B 1 150 ? -20 0.807 -13.883 1 79.62 150 ARG B C 1
ATOM 3908 O O . ARG B 1 150 ? -19.547 1.085 -15 1 79.62 150 ARG B O 1
ATOM 3915 N N . VAL B 1 151 ? -19.406 1.244 -12.797 1 87.5 151 VAL B N 1
ATOM 3916 C CA . VAL B 1 151 ? -18.016 1.646 -12.836 1 87.5 151 VAL B CA 1
ATOM 3917 C C . VAL B 1 151 ? -17.172 0.694 -11.977 1 87.5 151 VAL B C 1
ATOM 3919 O O . VAL B 1 151 ? -17.719 -0.044 -11.148 1 87.5 151 VAL B O 1
ATOM 3922 N N . HIS B 1 152 ? -15.906 0.569 -12.383 1 95.25 152 HIS B N 1
ATOM 3923 C CA . HIS B 1 152 ? -14.977 -0.211 -11.562 1 95.25 152 HIS B CA 1
ATOM 3924 C C . HIS B 1 152 ? -14.898 0.334 -10.141 1 95.25 152 HIS B C 1
ATOM 3926 O O . HIS B 1 152 ? -15.305 1.471 -9.891 1 95.25 152 HIS B O 1
ATOM 3932 N N . SER B 1 153 ? -14.469 -0.535 -9.219 1 93.06 153 SER B N 1
ATOM 3933 C CA . SER B 1 153 ? -14.07 -0.045 -7.898 1 93.06 153 SER B CA 1
ATOM 3934 C C . SER B 1 153 ? -13.148 1.162 -8.008 1 93.06 153 SER B C 1
ATOM 3936 O O . SER B 1 153 ? -12.258 1.193 -8.867 1 93.06 153 SER B O 1
ATOM 3938 N N . TYR B 1 154 ? -13.391 2.184 -7.191 1 95.62 154 TYR B N 1
ATOM 3939 C CA . TYR B 1 154 ? -12.594 3.404 -7.156 1 95.62 154 TYR B CA 1
ATOM 3940 C C . TYR B 1 154 ? -12.617 4.109 -8.508 1 95.62 154 TYR B C 1
ATOM 3942 O O . TYR B 1 154 ? -11.633 4.738 -8.906 1 95.62 154 TYR B O 1
ATOM 3950 N N . ASN B 1 155 ? -13.688 3.869 -9.266 1 94.25 155 ASN B N 1
ATOM 3951 C CA . ASN B 1 155 ? -13.898 4.465 -10.586 1 94.25 155 ASN B CA 1
ATOM 3952 C C . ASN B 1 155 ? -12.773 4.105 -11.555 1 94.25 155 ASN B C 1
ATOM 3954 O O . ASN B 1 155 ? -12.422 4.902 -12.422 1 94.25 155 ASN B O 1
ATOM 3958 N N . GLY B 1 156 ? -12.07 3.014 -11.25 1 95.94 156 GLY B N 1
ATOM 3959 C CA . GLY B 1 156 ? -11.047 2.5 -12.141 1 95.94 156 GLY B CA 1
ATOM 3960 C C . GLY B 1 156 ? -9.742 3.273 -12.055 1 95.94 156 GLY B C 1
ATOM 3961 O O . GLY B 1 156 ? -8.828 3.055 -12.859 1 95.94 156 GLY B O 1
ATOM 3962 N N . ARG B 1 157 ? -9.57 4.215 -11.094 1 95.44 157 ARG B N 1
ATOM 3963 C CA . ARG B 1 157 ? -8.367 5.023 -10.984 1 95.44 157 ARG B CA 1
ATOM 3964 C C . ARG B 1 157 ? -7.141 4.152 -10.727 1 95.44 157 ARG B C 1
ATOM 3966 O O . ARG B 1 157 ? -7.047 3.504 -9.68 1 95.44 157 ARG B O 1
ATOM 3973 N N . ILE B 1 158 ? -6.176 4.23 -11.594 1 95.81 158 ILE B N 1
ATOM 3974 C CA . ILE B 1 158 ? -5.066 3.281 -11.656 1 95.81 158 ILE B CA 1
ATOM 3975 C C . ILE B 1 158 ? -4.199 3.43 -10.406 1 95.81 158 ILE B C 1
ATOM 3977 O O . ILE B 1 158 ? -3.848 2.436 -9.766 1 95.81 158 ILE B O 1
ATOM 3981 N N . GLN B 1 159 ? -3.92 4.633 -9.992 1 96.12 159 GLN B N 1
ATOM 3982 C CA . GLN B 1 159 ? -3.074 4.832 -8.82 1 96.12 159 GLN B CA 1
ATOM 3983 C C . GLN B 1 159 ? -3.752 4.316 -7.551 1 96.12 159 GLN B C 1
ATOM 3985 O O . GLN B 1 159 ? -3.1 3.732 -6.684 1 96.12 159 GLN B O 1
ATOM 3990 N N . LYS B 1 160 ? -5.031 4.598 -7.438 1 97.31 160 LYS B N 1
ATOM 3991 C CA . LYS B 1 160 ? -5.758 4.156 -6.25 1 97.31 160 LYS B CA 1
ATOM 3992 C C . LYS B 1 160 ? -5.871 2.635 -6.211 1 97.31 160 LYS B C 1
ATOM 3994 O O . LYS B 1 160 ? -5.68 2.018 -5.16 1 97.31 160 LYS B O 1
ATOM 3999 N N . LEU B 1 161 ? -6.164 2.02 -7.359 1 98.06 161 LEU B N 1
ATOM 4000 C CA . LEU B 1 161 ? -6.234 0.565 -7.441 1 98.06 161 LEU B CA 1
ATOM 4001 C C . LEU B 1 161 ? -4.898 -0.065 -7.055 1 98.06 161 LEU B C 1
ATOM 4003 O O . LEU B 1 161 ? -4.855 -0.981 -6.23 1 98.06 161 LEU B O 1
ATOM 4007 N N . ALA B 1 162 ? -3.844 0.454 -7.605 1 97.81 162 ALA B N 1
ATOM 4008 C CA . ALA B 1 162 ? -2.512 -0.09 -7.344 1 97.81 162 ALA B CA 1
ATOM 4009 C C . ALA B 1 162 ? -2.113 0.114 -5.883 1 97.81 162 ALA B C 1
ATOM 4011 O O . ALA B 1 162 ? -1.65 -0.82 -5.223 1 97.81 162 ALA B O 1
ATOM 4012 N N . SER B 1 163 ? -2.326 1.286 -5.367 1 98.62 163 SER B N 1
ATOM 4013 C CA . SER B 1 163 ? -1.857 1.625 -4.027 1 98.62 163 SER B CA 1
ATOM 4014 C C . SER B 1 163 ? -2.674 0.907 -2.957 1 98.62 163 SER B C 1
ATOM 4016 O O . SER B 1 163 ? -2.117 0.396 -1.982 1 98.62 163 SER B O 1
ATOM 4018 N N . THR B 1 164 ? -3.992 0.814 -3.129 1 98.81 164 THR B N 1
ATOM 4019 C CA . THR B 1 164 ? -4.824 0.194 -2.104 1 98.81 164 THR B CA 1
ATOM 4020 C C . THR B 1 164 ? -4.566 -1.309 -2.035 1 98.81 164 THR B C 1
ATOM 4022 O O . THR B 1 164 ? -4.516 -1.886 -0.947 1 98.81 164 THR B O 1
ATOM 4025 N N . THR B 1 165 ? -4.391 -1.955 -3.17 1 98.88 165 THR B N 1
ATOM 4026 C CA . THR B 1 165 ? -4.156 -3.395 -3.154 1 98.88 165 THR B CA 1
ATOM 4027 C C . THR B 1 165 ? -2.785 -3.711 -2.561 1 98.88 165 THR B C 1
ATOM 4029 O O . THR B 1 165 ? -2.654 -4.617 -1.735 1 98.88 165 THR B O 1
ATOM 4032 N N . ALA B 1 166 ? -1.771 -2.943 -2.943 1 98.88 166 ALA B N 1
ATOM 4033 C CA . ALA B 1 166 ? -0.446 -3.131 -2.361 1 98.88 166 ALA B CA 1
ATOM 4034 C C . ALA B 1 166 ? -0.463 -2.857 -0.86 1 98.88 166 ALA B C 1
ATOM 4036 O O . ALA B 1 166 ? 0.145 -3.596 -0.081 1 98.88 166 ALA B O 1
ATOM 4037 N N . SER B 1 167 ? -1.16 -1.803 -0.552 1 98.81 167 SER B N 1
ATOM 4038 C CA . SER B 1 167 ? -1.273 -1.379 0.84 1 98.81 167 SER B CA 1
ATOM 4039 C C . SER B 1 167 ? -1.958 -2.445 1.688 1 98.81 167 SER B C 1
ATOM 4041 O O . SER B 1 167 ? -1.465 -2.805 2.76 1 98.81 167 SER B O 1
ATOM 4043 N N . TYR B 1 168 ? -3.041 -2.943 1.25 1 98.88 168 TYR B N 1
ATOM 4044 C CA . TYR B 1 168 ? -3.77 -3.977 1.979 1 98.88 168 TYR B CA 1
ATOM 4045 C C . TYR B 1 168 ? -2.959 -5.266 2.055 1 98.88 168 TYR B C 1
ATOM 4047 O O . TYR B 1 168 ? -2.951 -5.941 3.086 1 98.88 168 TYR B O 1
ATOM 4055 N N . ALA B 1 169 ? -2.264 -5.617 0.947 1 98.94 169 ALA B N 1
ATOM 4056 C CA . ALA B 1 169 ? -1.386 -6.785 0.949 1 98.94 169 ALA B CA 1
ATOM 4057 C C . ALA B 1 169 ? -0.328 -6.676 2.043 1 98.94 169 ALA B C 1
ATOM 4059 O O . ALA B 1 169 ? -0.066 -7.641 2.762 1 98.94 169 ALA B O 1
ATOM 4060 N N . SER B 1 170 ? 0.271 -5.508 2.207 1 98.88 170 SER B N 1
ATOM 4061 C CA . SER B 1 170 ? 1.316 -5.301 3.203 1 98.88 170 SER B CA 1
ATOM 4062 C C . SER B 1 170 ? 0.767 -5.438 4.617 1 98.88 170 SER B C 1
ATOM 4064 O O . SER B 1 170 ? 1.393 -6.066 5.473 1 98.88 170 SER B O 1
ATOM 4066 N N . ALA B 1 171 ? -0.411 -4.824 4.836 1 98.75 171 ALA B N 1
ATOM 4067 C CA . ALA B 1 171 ? -1.038 -4.941 6.152 1 98.75 171 ALA B CA 1
ATOM 4068 C C . ALA B 1 171 ? -1.306 -6.398 6.508 1 98.75 171 ALA B C 1
ATOM 4070 O O . ALA B 1 171 ? -0.922 -6.863 7.582 1 98.75 171 ALA B O 1
ATOM 4071 N N . ARG B 1 172 ? -1.852 -7.117 5.57 1 98.69 172 ARG B N 1
ATOM 4072 C CA . ARG B 1 172 ? -2.301 -8.484 5.836 1 98.69 172 ARG B CA 1
ATOM 4073 C C . ARG B 1 172 ? -1.12 -9.445 5.879 1 98.69 172 ARG B C 1
ATOM 4075 O O . ARG B 1 172 ? -1.096 -10.367 6.699 1 98.69 172 ARG B O 1
ATOM 4082 N N . PHE B 1 173 ? -0.099 -9.289 4.961 1 98.75 173 PHE B N 1
ATOM 4083 C CA . PHE B 1 173 ? 1.063 -10.172 4.961 1 98.75 173 PHE B CA 1
ATOM 4084 C C . PHE B 1 173 ? 1.798 -10.094 6.293 1 98.75 173 PHE B C 1
ATOM 4086 O O . PHE B 1 173 ? 2.121 -11.125 6.887 1 98.75 173 PHE B O 1
ATOM 4093 N N . ASN B 1 174 ? 2.027 -8.844 6.781 1 98.38 174 ASN B N 1
ATOM 4094 C CA . ASN B 1 174 ? 2.717 -8.68 8.055 1 98.38 174 ASN B CA 1
ATOM 4095 C C . ASN B 1 174 ? 1.911 -9.273 9.211 1 98.38 174 ASN B C 1
ATOM 4097 O O . ASN B 1 174 ? 2.484 -9.805 10.164 1 98.38 174 ASN B O 1
ATOM 4101 N N . TYR B 1 175 ? 0.62 -9.188 9.117 1 97.62 175 TYR B N 1
ATOM 4102 C CA . TYR B 1 175 ? -0.228 -9.836 10.109 1 97.62 175 TYR B CA 1
ATOM 4103 C C . TYR B 1 175 ? -0.053 -11.352 10.07 1 97.62 175 TYR B C 1
ATOM 4105 O O . TYR B 1 175 ? 0.235 -11.977 11.094 1 97.62 175 TYR B O 1
ATOM 4113 N N . HIS B 1 176 ? -0.159 -11.984 8.883 1 97.56 176 HIS B N 1
ATOM 4114 C CA . HIS B 1 176 ? -0.161 -13.43 8.742 1 97.56 176 HIS B CA 1
ATOM 4115 C C . HIS B 1 176 ? 1.201 -14.023 9.094 1 97.56 176 HIS B C 1
ATOM 4117 O O . HIS B 1 176 ? 1.282 -15.117 9.656 1 97.56 176 HIS B O 1
ATOM 4123 N N . ILE B 1 177 ? 2.271 -13.305 8.711 1 96.81 177 ILE B N 1
ATOM 4124 C CA . ILE B 1 177 ? 3.596 -13.859 8.961 1 96.81 177 ILE B CA 1
ATOM 4125 C C . ILE B 1 177 ? 3.926 -13.758 10.445 1 96.81 177 ILE B C 1
ATOM 4127 O O . ILE B 1 177 ? 4.84 -14.422 10.938 1 96.81 177 ILE B O 1
ATOM 4131 N N . SER B 1 178 ? 3.191 -12.906 11.203 1 94.69 178 SER B N 1
ATOM 4132 C CA . SER B 1 178 ? 3.488 -12.648 12.609 1 94.69 178 SER B CA 1
ATOM 4133 C C . SER B 1 178 ? 2.584 -13.477 13.516 1 94.69 178 SER B C 1
ATOM 4135 O O . SER B 1 178 ? 2.709 -13.414 14.742 1 94.69 178 SER B O 1
ATOM 4137 N N . THR B 1 179 ? 1.622 -14.234 12.992 1 91.44 179 THR B N 1
ATOM 4138 C CA . THR B 1 179 ? 0.734 -15.055 13.812 1 91.44 179 THR B CA 1
ATOM 4139 C C . THR B 1 179 ? 1.496 -16.219 14.438 1 91.44 179 THR B C 1
ATOM 4141 O O . THR B 1 179 ? 2.535 -16.641 13.922 1 91.44 179 THR B O 1
ATOM 4144 N N . PRO B 1 180 ? 0.95 -16.719 15.508 1 82.62 180 PRO B N 1
ATOM 4145 C CA . PRO B 1 180 ? 1.608 -17.859 16.156 1 82.62 180 PRO B CA 1
ATOM 4146 C C . PRO B 1 180 ? 1.768 -19.062 15.234 1 82.62 180 PRO B C 1
ATOM 4148 O O . PRO B 1 180 ? 2.631 -19.906 15.469 1 82.62 180 PRO B O 1
ATOM 4151 N N . ALA B 1 181 ? 1.022 -19.156 14.227 1 79.56 181 ALA B N 1
ATOM 4152 C CA . ALA B 1 181 ? 1.105 -20.25 13.266 1 79.56 181 ALA B CA 1
ATOM 4153 C C . ALA B 1 181 ? 2.467 -20.266 12.578 1 79.56 181 ALA B C 1
ATOM 4155 O O . ALA B 1 181 ? 2.902 -21.312 12.086 1 79.56 181 ALA B O 1
ATOM 4156 N N . SER B 1 182 ? 3.178 -19.188 12.5 1 84.88 182 SER B N 1
ATOM 4157 C CA . SER B 1 182 ? 4.445 -19.125 11.773 1 84.88 182 SER B CA 1
ATOM 4158 C C . SER B 1 182 ? 5.59 -19.672 12.617 1 84.88 182 SER B C 1
ATOM 4160 O O . SER B 1 182 ? 6.637 -20.047 12.078 1 84.88 182 SER B O 1
ATOM 4162 N N . GLN B 1 183 ? 5.473 -19.844 13.945 1 87.69 183 GLN B N 1
ATOM 4163 C CA . GLN B 1 183 ? 6.426 -20.5 14.836 1 87.69 183 GLN B CA 1
ATOM 4164 C C . GLN B 1 183 ? 7.863 -20.188 14.43 1 87.69 183 GLN B C 1
ATOM 4166 O O . GLN B 1 183 ? 8.664 -21.094 14.219 1 87.69 183 GLN B O 1
ATOM 4171 N N . TRP B 1 184 ? 8.242 -18.938 14.367 1 91.62 184 TRP B N 1
ATOM 4172 C CA . TRP B 1 184 ? 9.562 -18.516 13.93 1 91.62 184 TRP B CA 1
ATOM 4173 C C . TRP B 1 184 ? 10.641 -18.953 14.914 1 91.62 184 TRP B C 1
ATOM 4175 O O . TRP B 1 184 ? 11.828 -18.953 14.586 1 91.62 184 TRP B O 1
ATOM 4185 N N . ASP B 1 185 ? 10.242 -19.391 16.047 1 88.94 185 ASP B N 1
ATOM 4186 C CA . ASP B 1 185 ? 11.156 -19.828 17.094 1 88.94 185 ASP B CA 1
ATOM 4187 C C . ASP B 1 185 ? 11.93 -21.062 16.656 1 88.94 185 ASP B C 1
ATOM 4189 O O . ASP B 1 185 ? 12.953 -21.406 17.25 1 88.94 185 ASP B O 1
ATOM 4193 N N . SER B 1 186 ? 11.422 -21.703 15.664 1 88.12 186 SER B N 1
ATOM 4194 C CA . SER B 1 186 ? 12.094 -22.906 15.172 1 88.12 186 SER B CA 1
ATOM 4195 C C . SER B 1 186 ? 13.383 -22.547 14.445 1 88.12 186 SER B C 1
ATOM 4197 O O . SER B 1 186 ? 14.242 -23.406 14.234 1 88.12 186 SER B O 1
ATOM 4199 N N . LEU B 1 187 ? 13.484 -21.25 14.062 1 90.06 187 LEU B N 1
ATOM 4200 C CA . LEU B 1 187 ? 14.711 -20.812 13.398 1 90.06 187 LEU B CA 1
ATOM 4201 C C . LEU B 1 187 ? 15.789 -20.484 14.43 1 90.06 187 LEU B C 1
ATOM 4203 O O . LEU B 1 187 ? 15.5 -19.906 15.477 1 90.06 187 LEU B O 1
ATOM 4207 N N . SER B 1 188 ? 16.953 -20.891 14.156 1 87.88 188 SER B N 1
ATOM 4208 C CA . SER B 1 188 ? 18.062 -20.719 15.086 1 87.88 188 SER B CA 1
ATOM 4209 C C . SER B 1 188 ? 18.516 -19.266 15.148 1 87.88 188 SER B C 1
ATOM 4211 O O . SER B 1 188 ? 18.844 -18.75 16.219 1 87.88 188 SER B O 1
ATOM 4213 N N . SER B 1 189 ? 18.469 -18.594 14.078 1 93.5 189 SER B N 1
ATOM 4214 C CA . SER B 1 189 ? 18.984 -17.234 14.016 1 93.5 189 SER B CA 1
ATOM 4215 C C . SER B 1 189 ? 18 -16.234 14.594 1 93.5 189 SER B C 1
ATOM 4217 O O . SER B 1 189 ? 16.922 -16.016 14.016 1 93.5 189 SER B O 1
ATOM 4219 N N . LEU B 1 190 ? 18.406 -15.594 15.633 1 93.88 190 LEU B N 1
ATOM 4220 C CA . LEU B 1 190 ? 17.578 -14.57 16.266 1 93.88 190 LEU B CA 1
ATOM 4221 C C . LEU B 1 190 ? 17.359 -13.383 15.344 1 93.88 190 LEU B C 1
ATOM 4223 O O . LEU B 1 190 ? 16.266 -12.812 15.312 1 93.88 190 LEU B O 1
ATOM 4227 N N . THR B 1 191 ? 18.344 -13.055 14.625 1 94.88 191 THR B N 1
ATOM 4228 C CA . THR B 1 191 ? 18.297 -11.922 13.711 1 94.88 191 THR B CA 1
ATOM 4229 C C . THR B 1 191 ? 17.234 -12.148 12.625 1 94.88 191 THR B C 1
ATOM 4231 O O . THR B 1 191 ? 16.484 -11.242 12.289 1 94.88 191 THR B O 1
ATOM 4234 N N . VAL B 1 192 ? 17.156 -13.336 12.117 1 95.31 192 VAL B N 1
ATOM 4235 C CA . VAL B 1 192 ? 16.188 -13.672 11.078 1 95.31 192 VAL B CA 1
ATOM 4236 C C . VAL B 1 192 ? 14.773 -13.664 11.672 1 95.31 192 VAL B C 1
ATOM 4238 O O . VAL B 1 192 ? 13.844 -13.133 11.055 1 95.31 192 VAL B O 1
ATOM 4241 N N . ARG B 1 193 ? 14.703 -14.195 12.867 1 95.06 193 ARG B N 1
ATOM 4242 C CA . ARG B 1 193 ? 13.406 -14.211 13.539 1 95.06 193 ARG B CA 1
ATOM 4243 C C . ARG B 1 193 ? 12.883 -12.797 13.742 1 95.06 193 ARG B C 1
ATOM 4245 O O . ARG B 1 193 ? 11.711 -12.516 13.453 1 95.06 193 ARG B O 1
ATOM 4252 N N . GLN B 1 194 ? 13.773 -11.938 14.164 1 95.06 194 GLN B N 1
ATOM 4253 C CA . GLN B 1 194 ? 13.398 -10.547 14.406 1 95.06 194 GLN B CA 1
ATOM 4254 C C . GLN B 1 194 ? 13 -9.844 13.117 1 95.06 194 GLN B C 1
ATOM 4256 O O . GLN B 1 194 ? 12.062 -9.055 13.102 1 95.06 194 GLN B O 1
ATOM 4261 N N . ARG B 1 195 ? 13.617 -10.094 12.031 1 95.88 195 ARG B N 1
ATOM 4262 C CA . ARG B 1 195 ? 13.289 -9.492 10.734 1 95.88 195 ARG B CA 1
ATOM 4263 C C . ARG B 1 195 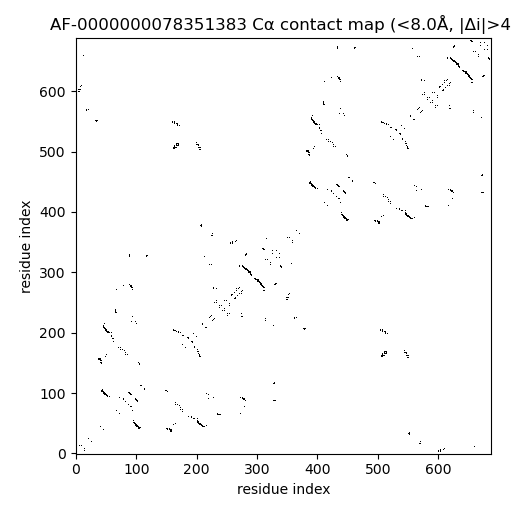? 11.914 -9.93 10.258 1 95.88 195 ARG B C 1
ATOM 4265 O O . ARG B 1 195 ? 11.133 -9.117 9.758 1 95.88 195 ARG B O 1
ATOM 4272 N N . MET B 1 196 ? 11.602 -11.195 10.461 1 95.69 196 MET B N 1
ATOM 4273 C CA . MET B 1 196 ? 10.312 -11.727 10.023 1 95.69 196 MET B CA 1
ATOM 4274 C C . MET B 1 196 ? 9.172 -11.094 10.812 1 95.69 196 MET B C 1
ATOM 4276 O O . MET B 1 196 ? 8.055 -10.977 10.305 1 95.69 196 MET B O 1
ATOM 4280 N N . LEU B 1 197 ? 9.5 -10.633 11.992 1 94.62 197 LEU B N 1
ATOM 4281 C CA . LEU B 1 197 ? 8.477 -10.086 12.875 1 94.62 197 LEU B CA 1
ATOM 4282 C C . LEU B 1 197 ? 8.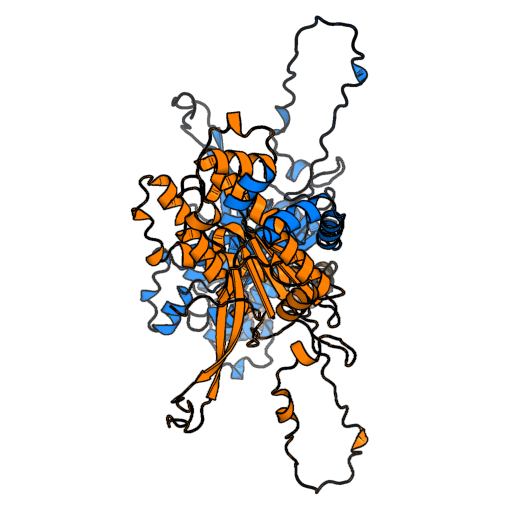57 -8.562 12.938 1 94.62 197 LEU B C 1
ATOM 4284 O O . LEU B 1 197 ? 7.934 -7.93 13.781 1 94.62 197 LEU B O 1
ATOM 4288 N N . SER B 1 198 ? 9.297 -7.961 12.078 1 94.62 198 SER B N 1
ATOM 4289 C CA . SER B 1 198 ? 9.648 -6.547 12.164 1 94.62 198 SER B CA 1
ATOM 4290 C C . SER B 1 198 ? 8.547 -5.664 11.594 1 94.62 198 SER B C 1
ATOM 4292 O O . SER B 1 198 ? 8.539 -4.449 11.805 1 94.62 198 SER B O 1
ATOM 4294 N N . HIS B 1 199 ? 7.602 -6.238 10.766 1 96.5 199 HIS B N 1
ATOM 4295 C CA . HIS B 1 199 ? 6.543 -5.5 10.086 1 96.5 199 HIS B CA 1
ATOM 4296 C C . HIS B 1 199 ? 7.121 -4.48 9.109 1 96.5 199 HIS B C 1
ATOM 4298 O O . HIS B 1 199 ? 6.656 -3.342 9.039 1 96.5 199 HIS B O 1
ATOM 4304 N N . LEU B 1 200 ? 8.148 -4.926 8.391 1 97.44 200 LEU B N 1
ATOM 4305 C CA . LEU B 1 200 ? 8.812 -4.051 7.43 1 97.44 200 LEU B CA 1
ATOM 4306 C C . LEU B 1 200 ? 8.562 -4.523 6.004 1 97.44 200 LEU B C 1
ATOM 4308 O O . LEU B 1 200 ? 8.938 -3.848 5.043 1 97.44 200 LEU B O 1
ATOM 4312 N N . ALA B 1 201 ? 7.867 -5.715 5.863 1 98.5 201 ALA B N 1
ATOM 4313 C CA . ALA B 1 201 ? 7.586 -6.219 4.523 1 98.5 201 ALA B CA 1
ATOM 4314 C C . ALA B 1 201 ? 6.527 -5.367 3.828 1 98.5 201 ALA B C 1
ATOM 4316 O O . ALA B 1 201 ? 5.531 -4.984 4.441 1 98.5 201 ALA B O 1
ATOM 4317 N N . PHE B 1 202 ? 6.75 -4.992 2.623 1 98.75 202 PHE B N 1
ATOM 4318 C CA . PHE B 1 202 ? 5.762 -4.238 1.864 1 98.75 202 PHE B CA 1
ATOM 4319 C C . PHE B 1 202 ? 5.84 -4.578 0.382 1 98.75 202 PHE B C 1
ATOM 4321 O O . PHE B 1 202 ? 6.715 -5.34 -0.039 1 98.75 202 PHE B O 1
ATOM 4328 N N . PHE B 1 203 ? 4.871 -4.137 -0.412 1 98.88 203 PHE B N 1
ATOM 4329 C CA . PHE B 1 203 ? 4.676 -4.602 -1.78 1 98.88 203 PHE B CA 1
ATOM 4330 C C . PHE B 1 203 ? 4.566 -3.422 -2.74 1 98.88 203 PHE B C 1
ATOM 4332 O O . PHE B 1 203 ? 4.238 -2.307 -2.328 1 98.88 203 PHE B O 1
ATOM 4339 N N . ASP B 1 204 ? 4.898 -3.611 -3.939 1 98.25 204 ASP B N 1
ATOM 4340 C CA . ASP B 1 204 ? 4.484 -2.727 -5.023 1 98.25 204 ASP B CA 1
ATOM 4341 C C . ASP B 1 204 ? 3.383 -3.367 -5.867 1 98.25 204 ASP B C 1
ATOM 4343 O O . ASP B 1 204 ? 3.125 -4.566 -5.75 1 98.25 204 ASP B O 1
ATOM 4347 N N . ALA B 1 205 ? 2.689 -2.557 -6.617 1 98.31 205 ALA B N 1
ATOM 4348 C CA . ALA B 1 205 ? 1.624 -3.076 -7.469 1 98.31 205 ALA B CA 1
ATOM 4349 C C . ALA B 1 205 ? 1.554 -2.312 -8.789 1 98.31 205 ALA B C 1
ATOM 4351 O O . ALA B 1 205 ? 1.951 -1.146 -8.859 1 98.31 205 ALA B O 1
ATOM 4352 N N . ARG B 1 206 ? 1.051 -2.988 -9.781 1 96.38 206 ARG B N 1
ATOM 4353 C CA . ARG B 1 206 ? 0.81 -2.395 -11.094 1 96.38 206 ARG B CA 1
ATOM 4354 C C . ARG B 1 206 ? -0.518 -2.869 -11.672 1 96.38 206 ARG B C 1
ATOM 4356 O O . ARG B 1 206 ? -0.838 -4.059 -11.617 1 96.38 206 ARG B O 1
ATOM 4363 N N . VAL B 1 207 ? -1.228 -1.887 -12.172 1 97.12 207 VAL B N 1
ATOM 4364 C CA . VAL B 1 207 ? -2.484 -2.176 -12.852 1 97.12 207 VAL B CA 1
ATOM 4365 C C . VAL B 1 207 ? -2.24 -2.293 -14.359 1 97.12 207 VAL B C 1
ATOM 4367 O O . VAL B 1 207 ? -1.6 -1.428 -14.953 1 97.12 207 VAL B O 1
ATOM 4370 N N . ILE B 1 208 ? -2.768 -3.34 -14.945 1 95.81 208 ILE B N 1
ATOM 4371 C CA . ILE B 1 208 ? -2.615 -3.607 -16.375 1 95.81 208 ILE B CA 1
ATOM 4372 C C . ILE B 1 208 ? -3.988 -3.682 -17.031 1 95.81 208 ILE B C 1
ATOM 4374 O O . ILE B 1 208 ? -4.68 -4.699 -16.938 1 95.81 208 ILE B O 1
ATOM 4378 N N . PRO B 1 209 ? -4.41 -2.65 -17.688 1 94.62 209 PRO B N 1
ATOM 4379 C CA . PRO B 1 209 ? -5.645 -2.758 -18.469 1 94.62 209 PRO B CA 1
ATOM 4380 C C . PRO B 1 209 ? -5.559 -3.814 -19.562 1 94.62 209 PRO B C 1
ATOM 4382 O O . PRO B 1 209 ? -4.512 -3.965 -20.203 1 94.62 209 PRO B O 1
ATOM 4385 N N . LEU B 1 210 ? -6.617 -4.539 -19.703 1 93.81 210 LEU B N 1
ATOM 4386 C CA . LEU B 1 210 ? -6.652 -5.637 -20.656 1 93.81 210 LEU B CA 1
ATOM 4387 C C . LEU B 1 210 ? -7.809 -5.465 -21.641 1 93.81 210 LEU B C 1
ATOM 4389 O O . LEU B 1 210 ? -8.922 -5.117 -21.234 1 93.81 210 LEU B O 1
ATOM 4393 N N . THR B 1 211 ? -7.539 -5.672 -22.891 1 84.19 211 THR B N 1
ATOM 4394 C CA . THR B 1 211 ? -8.633 -5.625 -23.859 1 84.19 211 THR B CA 1
ATOM 4395 C C . THR B 1 211 ? -9.414 -6.938 -23.859 1 84.19 211 THR B C 1
ATOM 4397 O O . THR B 1 211 ? -10.594 -6.961 -24.203 1 84.19 211 THR B O 1
ATOM 4400 N N . ASP B 1 212 ? -8.68 -7.934 -23.422 1 93.12 212 ASP B N 1
ATOM 4401 C CA . ASP B 1 212 ? -9.305 -9.25 -23.391 1 93.12 212 ASP B CA 1
ATOM 4402 C C . ASP B 1 212 ? -8.797 -10.078 -22.219 1 93.12 212 ASP B C 1
ATOM 4404 O O . ASP B 1 212 ? -7.625 -10 -21.844 1 93.12 212 ASP B O 1
ATOM 4408 N N . LEU B 1 213 ? -9.672 -10.945 -21.672 1 96.31 213 LEU B N 1
ATOM 4409 C CA . LEU B 1 213 ? -9.297 -11.797 -20.547 1 96.31 213 LEU B CA 1
ATOM 4410 C C . LEU B 1 213 ? -8.305 -12.867 -20.984 1 96.31 213 LEU B C 1
ATOM 4412 O O . LEU B 1 213 ? -7.637 -13.484 -20.156 1 96.31 213 LEU B O 1
ATOM 4416 N N . GLN B 1 214 ? -8.18 -13.078 -22.219 1 95.19 214 GLN B N 1
ATOM 4417 C CA . GLN B 1 214 ? -7.16 -13.977 -22.75 1 95.19 214 GLN B CA 1
ATOM 4418 C C . GLN B 1 214 ? -5.762 -13.531 -22.344 1 95.19 214 GLN B C 1
ATOM 4420 O O . GLN B 1 214 ? -4.887 -14.359 -22.078 1 95.19 214 GLN B O 1
ATOM 4425 N N . ASP B 1 215 ? -5.586 -12.258 -22.344 1 93.44 215 ASP B N 1
ATOM 4426 C CA . ASP B 1 215 ? -4.293 -11.719 -21.938 1 93.44 215 ASP B CA 1
ATOM 4427 C C . ASP B 1 215 ? -3.99 -12.055 -20.484 1 93.44 215 ASP B C 1
ATOM 4429 O O . ASP B 1 215 ? -2.846 -12.352 -20.141 1 93.44 215 ASP B O 1
ATOM 4433 N N . ALA B 1 216 ? -4.977 -11.984 -19.672 1 95.69 216 ALA B N 1
ATOM 4434 C CA . ALA B 1 216 ? -4.797 -12.344 -18.266 1 95.69 216 ALA B CA 1
ATOM 4435 C C . ALA B 1 216 ? -4.445 -13.82 -18.125 1 95.69 216 ALA B C 1
ATOM 4437 O O . ALA B 1 216 ? -3.521 -14.172 -17.375 1 95.69 216 ALA B O 1
ATOM 4438 N N . SER B 1 217 ? -5.195 -14.641 -18.797 1 96.38 217 SER B N 1
ATOM 4439 C CA . SER B 1 217 ? -4.965 -16.078 -18.766 1 96.38 217 SER B CA 1
ATOM 4440 C C . SER B 1 217 ? -3.545 -16.422 -19.203 1 96.38 217 SER B C 1
ATOM 4442 O O . SER B 1 217 ? -2.857 -17.219 -18.547 1 96.38 217 SER B O 1
ATOM 4444 N N . GLU B 1 218 ? -3.113 -15.812 -20.219 1 93.31 218 GLU B N 1
ATOM 4445 C CA . GLU B 1 218 ? -1.777 -16.062 -20.75 1 93.31 218 GLU B CA 1
ATOM 4446 C C . GLU B 1 218 ? -0.701 -15.555 -19.797 1 93.31 218 GLU B C 1
ATOM 4448 O O . GLU B 1 218 ? 0.348 -16.188 -19.656 1 93.31 218 GLU B O 1
ATOM 4453 N N . THR B 1 219 ? -0.967 -14.438 -19.25 1 93.5 219 THR B N 1
ATOM 4454 C CA . THR B 1 219 ? -0.01 -13.875 -18.297 1 93.5 219 THR B CA 1
ATOM 4455 C C . THR B 1 219 ? 0.162 -14.797 -17.094 1 93.5 219 THR B C 1
ATOM 4457 O O . THR B 1 219 ? 1.287 -15.078 -16.688 1 93.5 219 THR B O 1
ATOM 4460 N N . ILE B 1 220 ? -0.911 -15.258 -16.562 1 96.12 220 ILE B N 1
ATOM 4461 C CA . ILE B 1 220 ? -0.842 -16.125 -15.398 1 96.12 220 ILE B CA 1
ATOM 4462 C C . ILE B 1 220 ? -0.179 -17.453 -15.781 1 96.12 220 ILE B C 1
ATOM 4464 O O . ILE B 1 220 ? 0.617 -18 -15.016 1 96.12 220 ILE B O 1
ATOM 4468 N N . PHE B 1 221 ? -0.502 -17.922 -16.953 1 95.25 221 PHE B N 1
ATOM 4469 C CA . PHE B 1 221 ? 0.129 -19.141 -17.422 1 95.25 221 PHE B CA 1
ATOM 4470 C C . PHE B 1 221 ? 1.638 -18.969 -17.547 1 95.25 221 PHE B C 1
ATOM 4472 O O . PHE B 1 221 ? 2.406 -19.844 -17.141 1 95.25 221 PHE B O 1
ATOM 4479 N N . TRP B 1 222 ? 1.991 -17.875 -18.078 1 92.19 222 TRP B N 1
ATOM 4480 C CA . TRP B 1 222 ? 3.414 -17.578 -18.203 1 92.19 222 TRP B CA 1
ATOM 4481 C C . TRP B 1 222 ? 4.07 -17.516 -16.828 1 92.19 222 TRP B C 1
ATOM 4483 O O . TRP B 1 222 ? 5.176 -18.016 -16.625 1 92.19 222 TRP B O 1
ATOM 4493 N N . ARG B 1 223 ? 3.455 -16.922 -15.898 1 93.44 223 ARG B N 1
ATOM 4494 C CA . ARG B 1 223 ? 3.992 -16.812 -14.547 1 93.44 223 ARG B CA 1
ATOM 4495 C C . ARG B 1 223 ? 4.082 -18.172 -13.875 1 93.44 223 ARG B C 1
ATOM 4497 O O . ARG B 1 223 ? 5.074 -18.484 -13.203 1 93.44 223 ARG B O 1
ATOM 4504 N N . SER B 1 224 ? 3.074 -18.969 -14.055 1 95.69 224 SER B N 1
ATOM 4505 C CA . SER B 1 224 ? 2.994 -20.266 -13.391 1 95.69 224 SER B CA 1
ATOM 4506 C C . SER B 1 224 ? 3.947 -21.266 -14.031 1 95.69 224 SER B C 1
ATOM 4508 O O . SER B 1 224 ? 4.832 -21.812 -13.367 1 95.69 224 SER B O 1
ATOM 4510 N N . ASN B 1 225 ? 3.865 -21.438 -15.359 1 92.94 225 ASN B N 1
ATOM 4511 C CA . ASN B 1 225 ? 4.508 -22.578 -16 1 92.94 225 ASN B CA 1
ATOM 4512 C C . ASN B 1 225 ? 5.828 -22.172 -16.656 1 92.94 225 ASN B C 1
ATOM 4514 O O . ASN B 1 225 ? 6.496 -23.016 -17.266 1 92.94 225 ASN B O 1
ATOM 4518 N N . PHE B 1 226 ? 6.227 -20.906 -16.406 1 90.31 226 PHE B N 1
ATOM 4519 C CA . PHE B 1 226 ? 7.512 -20.516 -16.984 1 90.31 226 PHE B CA 1
ATOM 4520 C C . PHE B 1 226 ? 8.344 -19.75 -15.953 1 90.31 226 PHE B C 1
ATOM 4522 O O . PHE B 1 226 ? 9.133 -20.344 -15.211 1 90.31 226 PHE B O 1
ATOM 4529 N N . ASP B 1 227 ? 7.953 -18.453 -15.758 1 89.81 227 ASP B N 1
ATOM 4530 C CA . ASP B 1 227 ? 8.766 -17.609 -14.891 1 89.81 227 ASP B CA 1
ATOM 4531 C C . ASP B 1 227 ? 8.836 -18.172 -13.477 1 89.81 227 ASP B C 1
ATOM 4533 O O . ASP B 1 227 ? 9.922 -18.312 -12.906 1 89.81 227 ASP B O 1
ATOM 4537 N N . GLY B 1 228 ? 7.695 -18.484 -12.938 1 92.12 228 GLY B N 1
ATOM 4538 C CA . GLY B 1 228 ? 7.637 -19.031 -11.586 1 92.12 228 GLY B CA 1
ATOM 4539 C C . GLY B 1 228 ? 8.297 -20.391 -11.469 1 92.12 228 GLY B C 1
ATOM 4540 O O . GLY B 1 228 ? 9.031 -20.641 -10.508 1 92.12 228 GLY B O 1
ATOM 4541 N N . MET B 1 229 ? 8.023 -21.234 -12.391 1 92.56 229 MET B N 1
ATOM 4542 C CA . MET B 1 229 ? 8.617 -22.578 -12.383 1 92.56 229 MET B CA 1
ATOM 4543 C C . MET B 1 229 ? 10.133 -22.5 -12.492 1 92.56 229 MET B C 1
ATOM 4545 O O . MET B 1 229 ? 10.852 -23.188 -11.781 1 92.56 229 MET B O 1
ATOM 4549 N N . ARG B 1 230 ? 10.586 -21.656 -13.359 1 91 230 ARG B N 1
ATOM 4550 C CA . ARG B 1 230 ? 12.023 -21.453 -13.523 1 91 230 ARG B CA 1
ATOM 4551 C C . ARG B 1 230 ? 12.672 -21 -12.219 1 91 230 ARG B C 1
ATOM 4553 O O . ARG B 1 230 ? 13.711 -21.531 -11.82 1 91 230 ARG B O 1
ATOM 4560 N N . ASN B 1 231 ? 12.039 -20.047 -11.586 1 92.75 231 ASN B N 1
ATOM 4561 C CA . ASN B 1 231 ? 12.562 -19.562 -10.32 1 92.75 231 ASN B CA 1
ATOM 4562 C C . ASN B 1 231 ? 12.555 -20.641 -9.25 1 92.75 231 ASN B C 1
ATOM 4564 O O . ASN B 1 231 ? 13.492 -20.734 -8.453 1 92.75 231 ASN B O 1
ATOM 4568 N N . ALA B 1 232 ? 11.523 -21.422 -9.219 1 94.62 232 ALA B N 1
ATOM 4569 C CA . ALA B 1 232 ? 11.438 -22.516 -8.258 1 94.62 232 ALA B CA 1
ATOM 4570 C C . ALA B 1 232 ? 12.555 -23.531 -8.477 1 94.62 232 ALA B C 1
ATOM 4572 O O . ALA B 1 232 ? 13.219 -23.938 -7.523 1 94.62 232 ALA B O 1
ATOM 4573 N N . ILE B 1 233 ? 12.773 -23.875 -9.727 1 93.25 233 ILE B N 1
ATOM 4574 C CA . ILE B 1 233 ? 13.82 -24.844 -10.062 1 93.25 233 ILE B CA 1
ATOM 4575 C C . ILE B 1 233 ? 15.188 -24.266 -9.688 1 93.25 233 ILE B C 1
ATOM 4577 O O . ILE B 1 233 ? 16.031 -24.984 -9.148 1 93.25 233 ILE B O 1
ATOM 4581 N N . SER B 1 234 ? 15.336 -23.047 -9.953 1 93.81 234 SER B N 1
ATOM 4582 C CA . SER B 1 234 ? 16.594 -22.406 -9.578 1 93.81 234 SER B CA 1
ATOM 4583 C C . SER B 1 234 ? 16.812 -22.453 -8.07 1 93.81 234 SER B C 1
ATOM 4585 O O . SER B 1 234 ? 17.922 -22.734 -7.613 1 93.81 234 SER B O 1
ATOM 4587 N N . HIS B 1 235 ? 15.82 -22.188 -7.332 1 94.5 235 HIS B N 1
ATOM 4588 C CA . HIS B 1 235 ? 15.914 -22.266 -5.879 1 94.5 235 HIS B CA 1
ATOM 4589 C C . HIS B 1 235 ? 16.25 -23.688 -5.418 1 94.5 235 HIS B C 1
ATOM 4591 O O . HIS B 1 235 ? 17.078 -23.875 -4.527 1 94.5 235 HIS B O 1
ATOM 4597 N N . ILE B 1 236 ? 15.594 -24.641 -5.988 1 95.38 236 ILE B N 1
ATOM 4598 C CA . ILE B 1 236 ? 15.852 -26.047 -5.66 1 95.38 236 ILE B CA 1
ATOM 4599 C C . ILE B 1 236 ? 17.297 -26.391 -5.992 1 95.38 236 ILE B C 1
ATOM 4601 O O . ILE B 1 236 ? 17.984 -27.031 -5.191 1 95.38 236 ILE B O 1
ATOM 4605 N N . SER B 1 237 ? 17.719 -25.922 -7.129 1 96.12 237 SER B N 1
ATOM 4606 C CA . SER B 1 237 ? 19.078 -26.219 -7.559 1 96.12 237 SER B CA 1
ATOM 4607 C C . SER B 1 237 ? 20.094 -25.594 -6.613 1 96.12 237 SER B C 1
ATOM 4609 O O . SER B 1 237 ? 21.094 -26.234 -6.27 1 96.12 237 SER B O 1
ATOM 4611 N N . GLN B 1 238 ? 19.797 -24.422 -6.191 1 94.62 238 GLN B N 1
ATOM 4612 C CA . GLN B 1 238 ? 20.719 -23.719 -5.301 1 94.62 238 GLN B CA 1
ATOM 4613 C C . GLN B 1 238 ? 20.812 -24.406 -3.943 1 94.62 238 GLN B C 1
ATOM 4615 O O . GLN B 1 238 ? 21.797 -24.266 -3.23 1 94.62 238 GLN B O 1
ATOM 4620 N N . SER B 1 239 ? 19.828 -25.125 -3.641 1 93 239 SER B N 1
ATOM 4621 C CA . SER B 1 239 ? 19.828 -25.844 -2.373 1 93 239 SER B CA 1
ATOM 4622 C C . SER B 1 239 ? 20.516 -27.203 -2.508 1 93 239 SER B C 1
ATOM 4624 O O . SER B 1 239 ? 20.828 -27.844 -1.506 1 93 239 SER B O 1
ATOM 4626 N N . ASN B 1 240 ? 20.766 -27.672 -3.709 1 93.69 240 ASN B N 1
ATOM 4627 C CA . ASN B 1 240 ? 21.312 -29 -3.936 1 93.69 240 ASN B CA 1
ATOM 4628 C C . ASN B 1 240 ? 22.734 -28.938 -4.488 1 93.69 240 ASN B C 1
ATOM 4630 O O . ASN B 1 240 ? 23.469 -29.922 -4.438 1 93.69 240 ASN B O 1
ATOM 4634 N N . PHE B 1 241 ? 23.047 -27.781 -5.035 1 95.5 241 PHE B N 1
ATOM 4635 C CA . PHE B 1 241 ? 24.344 -27.672 -5.691 1 95.5 241 PHE B CA 1
ATOM 4636 C C . PHE B 1 241 ? 25.062 -26.406 -5.266 1 95.5 241 PHE B C 1
ATOM 4638 O O . PHE B 1 241 ? 24.422 -25.422 -4.859 1 95.5 241 PHE B O 1
ATOM 4645 N N . LYS B 1 242 ? 26.375 -26.375 -5.359 1 94 242 LYS B N 1
ATOM 4646 C CA . LYS B 1 242 ? 27.172 -25.172 -5.145 1 94 242 LYS B CA 1
ATOM 4647 C C . LYS B 1 242 ? 26.922 -24.141 -6.25 1 94 242 LYS B C 1
ATOM 4649 O O . LYS B 1 242 ? 26.719 -24.516 -7.406 1 94 242 LYS B O 1
ATOM 4654 N N . LYS B 1 243 ? 26.953 -22.953 -5.91 1 90.44 243 LYS B N 1
ATOM 4655 C CA . LYS B 1 243 ? 26.703 -21.844 -6.832 1 90.44 243 LYS B CA 1
ATOM 4656 C C . LYS B 1 243 ? 27.609 -21.938 -8.055 1 90.44 243 LYS B C 1
ATOM 4658 O O . LYS B 1 243 ? 27.188 -21.641 -9.172 1 90.44 243 LYS B O 1
ATOM 4663 N N . SER B 1 244 ? 28.844 -22.328 -7.871 1 93.25 244 SER B N 1
ATOM 4664 C CA . SER B 1 244 ? 29.828 -22.391 -8.953 1 93.25 244 SER B CA 1
ATOM 4665 C C .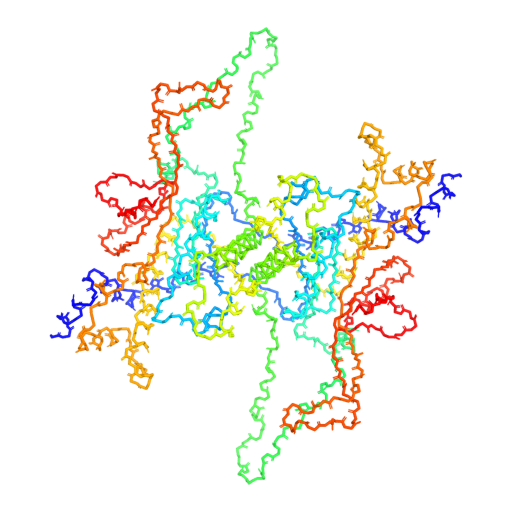 SER B 1 244 ? 29.391 -23.375 -10.031 1 93.25 244 SER B C 1
ATOM 4667 O O . SER B 1 244 ? 29.672 -23.188 -11.211 1 93.25 244 SER B O 1
ATOM 4669 N N . LEU B 1 245 ? 28.688 -24.422 -9.633 1 93.69 245 LEU B N 1
ATOM 4670 C CA . LEU B 1 245 ? 28.234 -25.438 -10.57 1 93.69 245 LEU B CA 1
ATOM 4671 C C . LEU B 1 245 ? 27.031 -24.953 -11.367 1 93.69 245 LEU B C 1
ATOM 4673 O O . LEU B 1 245 ? 26.734 -25.5 -12.438 1 93.69 245 LEU B O 1
ATOM 4677 N N . LEU B 1 246 ? 26.359 -24.016 -10.828 1 94.19 246 LEU B N 1
ATOM 4678 C CA . LEU B 1 246 ? 25.109 -23.578 -11.43 1 94.19 246 LEU B CA 1
ATOM 4679 C C . LEU B 1 246 ? 25.344 -22.406 -12.367 1 94.19 246 LEU B C 1
ATOM 4681 O O . LEU B 1 246 ? 24.453 -22.016 -13.125 1 94.19 246 LEU B O 1
ATOM 4685 N N . HIS B 1 247 ? 26.5 -21.844 -12.336 1 92.25 247 HIS B N 1
ATOM 4686 C CA . HIS B 1 247 ? 26.797 -20.672 -13.156 1 92.25 247 HIS B CA 1
ATOM 4687 C C . HIS B 1 247 ? 26.625 -20.969 -14.641 1 92.25 247 HIS B C 1
ATOM 4689 O O . HIS B 1 247 ? 27.203 -21.922 -15.156 1 92.25 247 HIS B O 1
ATOM 4695 N N . GLY B 1 248 ? 25.828 -20.156 -15.312 1 91.38 248 GLY B N 1
ATOM 4696 C CA . GLY B 1 248 ? 25.609 -20.281 -16.75 1 91.38 248 GLY B CA 1
ATOM 4697 C C . GLY B 1 248 ? 24.672 -21.406 -17.125 1 91.38 248 GLY B C 1
ATOM 4698 O O . GLY B 1 248 ? 24.484 -21.703 -18.297 1 91.38 248 GLY B O 1
ATOM 4699 N N . LYS B 1 249 ? 24.141 -22.094 -16.219 1 91.94 249 LYS B N 1
ATOM 4700 C CA . LYS B 1 249 ? 23.25 -23.219 -16.484 1 91.94 249 LYS B CA 1
ATOM 4701 C C . LYS B 1 249 ? 21.812 -22.734 -16.719 1 91.94 249 LYS B C 1
ATOM 4703 O O . LYS B 1 249 ? 21.328 -21.875 -15.984 1 91.94 249 LYS B O 1
ATOM 4708 N N . SER B 1 250 ? 21.203 -23.203 -17.797 1 88.25 250 SER B N 1
ATOM 4709 C CA . SER B 1 250 ? 19.797 -22.922 -18.062 1 88.25 250 SER B CA 1
ATOM 4710 C C . SER B 1 250 ? 18.891 -23.734 -17.141 1 88.25 250 SER B C 1
ATOM 4712 O O . SER B 1 250 ? 19.359 -24.609 -16.422 1 88.25 250 SER B O 1
ATOM 4714 N N . VAL B 1 251 ? 17.609 -23.484 -17.156 1 87.44 251 VAL B N 1
ATOM 4715 C CA . VAL B 1 251 ? 16.641 -24.234 -16.359 1 87.44 251 VAL B CA 1
ATOM 4716 C C . VAL B 1 251 ? 16.641 -25.688 -16.797 1 87.44 251 VAL B C 1
ATOM 4718 O O . VAL B 1 251 ? 16.5 -26.594 -15.961 1 87.44 251 VAL B O 1
ATOM 4721 N N . ARG B 1 252 ? 16.766 -25.922 -18.062 1 83.94 252 ARG B N 1
ATOM 4722 C CA . ARG B 1 252 ? 16.828 -27.281 -18.578 1 83.94 252 ARG B CA 1
ATOM 4723 C C . ARG B 1 252 ? 18.047 -28.016 -18.031 1 83.94 252 ARG B C 1
ATOM 4725 O O . ARG B 1 252 ? 17.953 -29.188 -17.641 1 83.94 252 ARG B O 1
ATOM 4732 N N . ASP B 1 253 ? 19.125 -27.297 -18.047 1 89.44 253 ASP B N 1
ATOM 4733 C CA . ASP B 1 253 ? 20.344 -27.859 -17.5 1 89.44 253 ASP B CA 1
ATOM 4734 C C . ASP B 1 253 ? 20.172 -28.188 -16.016 1 89.44 253 ASP B C 1
ATOM 4736 O O . ASP B 1 253 ? 20.609 -29.25 -15.555 1 89.44 253 ASP B O 1
ATOM 4740 N N . GLN B 1 254 ? 19.594 -27.328 -15.344 1 92.06 254 GLN B N 1
ATOM 4741 C CA . GLN B 1 254 ? 19.391 -27.516 -13.906 1 92.06 254 GLN B CA 1
ATOM 4742 C C . GLN B 1 254 ? 18.484 -28.703 -13.625 1 92.06 254 GLN B C 1
ATOM 4744 O O . GLN B 1 254 ? 18.734 -29.484 -12.703 1 92.06 254 GLN B O 1
ATOM 4749 N N . CYS B 1 255 ? 17.453 -28.875 -14.398 1 89.12 255 CYS B N 1
ATOM 4750 C CA . CYS B 1 255 ? 16.562 -30.031 -14.266 1 89.12 255 CYS B CA 1
ATOM 4751 C C . CYS B 1 255 ? 17.328 -31.328 -14.492 1 89.12 255 CYS B C 1
ATOM 4753 O O . CYS B 1 255 ? 17.125 -32.312 -13.75 1 89.12 255 CYS B O 1
ATOM 4755 N N . ALA B 1 256 ? 18.141 -31.328 -15.477 1 88.69 256 ALA B N 1
ATOM 4756 C CA . ALA B 1 256 ? 18.938 -32.5 -15.766 1 88.69 256 ALA B CA 1
ATOM 4757 C C . ALA B 1 256 ? 19.891 -32.812 -14.617 1 88.69 256 ALA B C 1
ATOM 4759 O O . ALA B 1 256 ? 20.078 -33.969 -14.258 1 88.69 256 ALA B O 1
ATOM 4760 N N . MET B 1 257 ? 20.5 -31.766 -14.109 1 93.12 257 MET B N 1
ATOM 4761 C CA . MET B 1 257 ? 21.422 -31.938 -12.984 1 93.12 257 MET B CA 1
ATOM 4762 C C . MET B 1 257 ? 20.688 -32.5 -11.773 1 93.12 257 MET B C 1
ATOM 4764 O O . MET B 1 257 ? 21.203 -33.406 -11.102 1 93.12 257 MET B O 1
ATOM 4768 N N . LEU B 1 258 ? 19.578 -32 -11.5 1 93.75 258 LEU B N 1
ATOM 4769 C CA . LEU B 1 258 ? 18.781 -32.5 -10.383 1 93.75 258 LEU B CA 1
ATOM 4770 C C . LEU B 1 258 ? 18.375 -33.938 -10.586 1 93.75 258 LEU B C 1
ATOM 4772 O O . LEU B 1 258 ? 18.422 -34.75 -9.648 1 93.75 258 LEU B O 1
ATOM 4776 N N . ALA B 1 259 ? 18 -34.312 -11.789 1 89.38 259 ALA B N 1
ATOM 4777 C CA . ALA B 1 259 ? 17.641 -35.688 -12.117 1 89.38 259 ALA B CA 1
ATOM 4778 C C . ALA B 1 259 ? 18.828 -36.625 -11.906 1 89.38 259 ALA B C 1
ATOM 4780 O O . ALA B 1 259 ? 18.688 -37.719 -11.344 1 89.38 259 ALA B O 1
ATOM 4781 N N . GLU B 1 260 ? 19.906 -36.188 -12.359 1 92.25 260 GLU B N 1
ATOM 4782 C CA . GLU B 1 260 ? 21.125 -36.969 -12.203 1 92.25 260 GLU B CA 1
ATOM 4783 C C . GLU B 1 260 ? 21.469 -37.156 -10.727 1 92.25 260 GLU B C 1
ATOM 4785 O O . GLU B 1 260 ? 22 -38.219 -10.352 1 92.25 260 GLU B O 1
ATOM 4790 N N . ALA B 1 261 ? 21.172 -36.219 -9.977 1 92.88 261 ALA B N 1
ATOM 4791 C CA . ALA B 1 261 ? 21.438 -36.281 -8.539 1 92.88 261 ALA B CA 1
ATOM 4792 C C . ALA B 1 261 ? 20.359 -37.062 -7.816 1 92.88 261 ALA B C 1
ATOM 4794 O O . ALA B 1 261 ? 20.406 -37.219 -6.594 1 92.88 261 ALA B O 1
ATOM 4795 N N . GLY B 1 262 ? 19.281 -37.469 -8.562 1 91.12 262 GLY B N 1
ATOM 4796 C CA . GLY B 1 262 ? 18.234 -38.312 -7.996 1 91.12 262 GLY B CA 1
ATOM 4797 C C . GLY B 1 262 ? 17.141 -37.5 -7.297 1 91.12 262 GLY B C 1
ATOM 4798 O O . GLY B 1 262 ? 16.438 -38.031 -6.441 1 91.12 262 GLY B O 1
ATOM 4799 N N . VAL B 1 263 ? 17.125 -36.281 -7.598 1 91.56 263 VAL B N 1
ATOM 4800 C CA . VAL B 1 263 ? 16.109 -35.438 -6.969 1 91.56 263 VAL B CA 1
ATOM 4801 C C . VAL B 1 263 ? 14.812 -35.5 -7.77 1 91.56 263 VAL B C 1
ATOM 4803 O O . VAL B 1 263 ? 14.781 -35.125 -8.945 1 91.56 263 VAL B O 1
ATOM 4806 N N . ASP B 1 264 ? 13.727 -36.031 -7.176 1 90.12 264 ASP B N 1
ATOM 4807 C CA . ASP B 1 264 ? 12.383 -35.969 -7.742 1 90.12 264 ASP B CA 1
ATOM 4808 C C . ASP B 1 264 ? 11.688 -34.656 -7.395 1 90.12 264 ASP B C 1
ATOM 4810 O O . ASP B 1 264 ? 11.07 -34.531 -6.336 1 90.12 264 ASP B O 1
ATOM 4814 N N . ILE B 1 265 ? 11.727 -33.75 -8.344 1 91.56 265 ILE B N 1
ATOM 4815 C CA . ILE B 1 265 ? 11.297 -32.406 -8.062 1 91.56 265 ILE B CA 1
ATOM 4816 C C . ILE B 1 265 ? 9.82 -32.406 -7.672 1 91.56 265 ILE B C 1
ATOM 4818 O O . ILE B 1 265 ? 9.461 -31.875 -6.613 1 91.56 265 ILE B O 1
ATOM 4822 N N . MET B 1 266 ? 9 -32.938 -8.539 1 89.56 266 MET B N 1
ATOM 4823 C CA . MET B 1 266 ? 7.555 -32.938 -8.312 1 89.56 266 MET B CA 1
ATOM 4824 C C . MET B 1 266 ? 7.188 -33.719 -7.07 1 89.56 266 MET B C 1
ATOM 4826 O O . MET B 1 266 ? 6.34 -33.312 -6.281 1 89.56 266 MET B O 1
ATOM 4830 N N . GLY B 1 267 ? 7.734 -34.844 -6.992 1 90.12 267 GLY B N 1
ATOM 4831 C CA . GLY B 1 267 ? 7.457 -35.719 -5.852 1 90.12 267 GLY B CA 1
ATOM 4832 C C . GLY B 1 267 ? 7.898 -35.094 -4.531 1 90.12 267 GLY B C 1
ATOM 4833 O O . GLY B 1 267 ? 7.234 -35.281 -3.508 1 90.12 267 GLY B O 1
ATOM 4834 N N . THR B 1 268 ? 8.961 -34.406 -4.527 1 92.25 268 THR B N 1
ATOM 4835 C CA . THR B 1 268 ? 9.562 -33.875 -3.305 1 92.25 268 THR B CA 1
ATOM 4836 C C . THR B 1 268 ? 8.906 -32.562 -2.908 1 92.25 268 THR B C 1
ATOM 4838 O O . THR B 1 268 ? 8.633 -32.344 -1.73 1 92.25 268 THR B O 1
ATOM 4841 N N . TYR B 1 269 ? 8.609 -31.703 -3.844 1 93.56 269 TYR B N 1
ATOM 4842 C CA . TYR B 1 269 ? 8.234 -30.344 -3.492 1 93.56 269 TYR B CA 1
ATOM 4843 C C . TYR B 1 269 ? 6.77 -30.078 -3.814 1 93.56 269 TYR B C 1
ATOM 4845 O O . TYR B 1 269 ? 6.16 -29.156 -3.258 1 93.56 269 TYR B O 1
ATOM 4853 N N . GLY B 1 270 ? 6.223 -30.828 -4.75 1 93.12 270 GLY B N 1
ATOM 4854 C CA . GLY B 1 270 ? 4.809 -30.703 -5.066 1 93.12 270 GLY B CA 1
ATOM 4855 C C . GLY B 1 270 ? 4.512 -29.547 -5.996 1 93.12 270 GLY B C 1
ATOM 4856 O O . GLY B 1 270 ? 5.426 -28.859 -6.449 1 93.12 270 GLY B O 1
ATOM 4857 N N . CYS B 1 271 ? 3.217 -29.25 -6.23 1 95.31 271 CYS B N 1
ATOM 4858 C CA . CYS B 1 271 ? 2.76 -28.297 -7.234 1 95.31 271 CYS B CA 1
ATOM 4859 C C . CYS B 1 271 ? 2.861 -26.875 -6.715 1 95.31 271 CYS B C 1
ATOM 4861 O O . CYS B 1 271 ? 3.137 -25.953 -7.484 1 95.31 271 CYS B O 1
ATOM 4863 N N . LYS B 1 272 ? 2.693 -26.703 -5.461 1 95.56 272 LYS B N 1
ATOM 4864 C CA . LYS B 1 272 ? 2.543 -25.359 -4.891 1 95.56 272 LYS B CA 1
ATOM 4865 C C . LYS B 1 272 ? 3.789 -24.516 -5.133 1 95.56 272 LYS B C 1
ATOM 4867 O O . LYS B 1 272 ? 3.705 -23.422 -5.707 1 95.56 272 LYS B O 1
ATOM 4872 N N . PRO B 1 273 ? 4.953 -24.984 -4.754 1 95.38 273 PRO B N 1
ATOM 4873 C CA . PRO B 1 273 ? 6.137 -24.172 -5.023 1 95.38 273 PRO B CA 1
ATOM 4874 C C . PRO B 1 273 ? 6.465 -24.078 -6.516 1 95.38 273 PRO B C 1
ATOM 4876 O O . PRO B 1 273 ? 7.039 -23.094 -6.965 1 95.38 273 PRO B O 1
ATOM 4879 N N . LEU B 1 274 ? 6.125 -25.078 -7.297 1 94.69 274 LEU B N 1
ATOM 4880 C CA . LEU B 1 274 ? 6.535 -25.156 -8.695 1 94.69 274 LEU B CA 1
ATOM 4881 C C . LEU B 1 274 ? 5.613 -24.312 -9.578 1 94.69 274 LEU B C 1
ATOM 4883 O O . LEU B 1 274 ? 6.078 -23.641 -10.5 1 94.69 274 LEU B O 1
ATOM 4887 N N . PHE B 1 275 ? 4.316 -24.406 -9.273 1 96.94 275 PHE B N 1
ATOM 4888 C CA . PHE B 1 275 ? 3.383 -23.828 -10.234 1 96.94 275 PHE B CA 1
ATOM 4889 C C . PHE B 1 275 ? 2.566 -22.703 -9.602 1 96.94 275 PHE B C 1
ATOM 4891 O O . PHE B 1 275 ? 1.823 -22 -10.289 1 96.94 275 PHE B O 1
ATOM 4898 N N . GLY B 1 276 ? 2.66 -22.469 -8.305 1 97.75 276 GLY B N 1
ATOM 4899 C CA . GLY B 1 276 ? 1.879 -21.469 -7.613 1 97.75 276 GLY B CA 1
ATOM 4900 C C . GLY B 1 276 ? 0.498 -21.953 -7.211 1 97.75 276 GLY B C 1
ATOM 4901 O O . GLY B 1 276 ? 0.216 -23.141 -7.262 1 97.75 276 GLY B O 1
ATOM 4902 N N . THR B 1 277 ? -0.25 -21.078 -6.711 1 98.5 277 THR B N 1
ATOM 4903 C CA . THR B 1 277 ? -1.57 -21.406 -6.188 1 98.5 277 THR B CA 1
ATOM 4904 C C . THR B 1 277 ? -2.619 -20.422 -6.715 1 98.5 277 THR B C 1
ATOM 4906 O O . THR B 1 277 ? -2.398 -19.219 -6.723 1 98.5 277 THR B O 1
ATOM 4909 N N . TRP B 1 278 ? -3.713 -20.984 -7.199 1 98.69 278 TRP B N 1
ATOM 4910 C CA . TRP B 1 278 ? -4.871 -20.188 -7.602 1 98.69 278 TRP B CA 1
ATOM 4911 C C . TRP B 1 278 ? -5.859 -20.047 -6.449 1 98.69 278 TRP B C 1
ATOM 4913 O O . TRP B 1 278 ? -6 -20.953 -5.629 1 98.69 278 TRP B O 1
ATOM 4923 N N . VAL B 1 279 ? -6.512 -18.953 -6.348 1 98.56 279 VAL B N 1
ATOM 4924 C CA . VAL B 1 279 ? -7.551 -18.672 -5.363 1 98.56 279 VAL B CA 1
ATOM 4925 C C . VAL B 1 279 ? -8.812 -18.172 -6.066 1 98.56 279 VAL B C 1
ATOM 4927 O O . VAL B 1 279 ? -8.75 -17.25 -6.879 1 98.56 279 VAL B O 1
ATOM 4930 N N . LYS B 1 280 ? -9.938 -18.734 -5.766 1 97.31 280 LYS B N 1
ATOM 4931 C CA . LYS B 1 280 ? -11.227 -18.391 -6.367 1 97.31 280 LYS B CA 1
ATOM 4932 C C . LYS B 1 280 ? -12.375 -18.719 -5.418 1 97.31 280 LYS B C 1
ATOM 4934 O O . LYS B 1 280 ? -12.234 -19.562 -4.523 1 97.31 280 LYS B O 1
ATOM 4939 N N . LYS B 1 281 ? -13.469 -18.047 -5.625 1 96.25 281 LYS B N 1
ATOM 4940 C CA . LYS B 1 281 ? -14.664 -18.375 -4.859 1 96.25 281 LYS B CA 1
ATOM 4941 C C . LYS B 1 281 ? -15.367 -19.594 -5.441 1 96.25 281 LYS B C 1
ATOM 4943 O O . LYS B 1 281 ? -15.32 -19.828 -6.652 1 96.25 281 LYS B O 1
ATOM 4948 N N . GLU B 1 282 ? -15.93 -20.312 -4.59 1 94.75 282 GLU B N 1
ATOM 4949 C CA . GLU B 1 282 ? -16.812 -21.406 -4.992 1 94.75 282 GLU B CA 1
ATOM 4950 C C . GLU B 1 282 ? -18.219 -21.234 -4.406 1 94.75 282 GLU B C 1
ATOM 4952 O O . GLU B 1 282 ? -18.359 -20.703 -3.303 1 94.75 282 GLU B O 1
ATOM 4957 N N . LYS B 1 283 ? -19.203 -21.656 -5.164 1 91.31 283 LYS B N 1
ATOM 4958 C CA . LYS B 1 283 ? -20.562 -21.75 -4.648 1 91.31 283 LYS B CA 1
ATOM 4959 C C . LYS B 1 283 ? -20.812 -23.125 -4.031 1 91.31 283 LYS B C 1
ATOM 4961 O O . LYS B 1 283 ? -20.375 -24.141 -4.57 1 91.31 283 LYS B O 1
ATOM 4966 N N . TYR B 1 284 ? -21.422 -23.047 -2.854 1 88.94 284 TYR B N 1
ATOM 4967 C CA . TYR B 1 284 ? -21.766 -24.312 -2.215 1 88.94 284 TYR B CA 1
ATOM 4968 C C . TYR B 1 284 ? -23.078 -24.203 -1.446 1 88.94 284 TYR B C 1
ATOM 4970 O O . TYR B 1 284 ? -23.484 -23.109 -1.054 1 88.94 284 TYR B O 1
ATOM 4978 N N . PHE B 1 285 ? -23.703 -25.328 -1.348 1 88.19 285 PHE B N 1
ATOM 4979 C CA . PHE B 1 285 ? -24.969 -25.375 -0.611 1 88.19 285 PHE B CA 1
ATOM 4980 C C . PHE B 1 285 ? -24.719 -25.672 0.862 1 88.19 285 PHE B C 1
ATOM 4982 O O . PHE B 1 285 ? -24.094 -26.672 1.2 1 88.19 285 PHE B O 1
ATOM 4989 N N . MET B 1 286 ? -25.078 -24.734 1.683 1 86.62 286 MET B N 1
ATOM 4990 C CA . MET B 1 286 ? -24.969 -24.922 3.127 1 86.62 286 MET B CA 1
ATOM 4991 C C . MET B 1 286 ? -26.266 -25.453 3.703 1 86.62 286 MET B C 1
ATOM 4993 O O . MET B 1 286 ? -27.344 -24.875 3.477 1 86.62 286 MET B O 1
ATOM 4997 N N . LYS B 1 287 ? -26 -26.547 4.367 1 81.31 287 LYS B N 1
ATOM 4998 C CA . LYS B 1 287 ? -27.141 -27.125 5.051 1 81.31 287 LYS B CA 1
ATOM 4999 C C . LYS B 1 287 ? -27.328 -26.5 6.434 1 81.31 287 LYS B C 1
ATOM 5001 O O . LYS B 1 287 ? -26.375 -26 7.027 1 81.31 287 LYS B O 1
ATOM 5006 N N . ASP B 1 288 ? -28.516 -26.344 6.918 1 78.44 288 ASP B N 1
ATOM 5007 C CA . ASP B 1 288 ? -28.875 -25.922 8.266 1 78.44 288 ASP B CA 1
ATOM 5008 C C . ASP B 1 288 ? -28.531 -24.453 8.484 1 78.44 288 ASP B C 1
ATOM 5010 O O . ASP B 1 288 ? -28.031 -24.078 9.547 1 78.44 288 ASP B O 1
ATOM 5014 N N . ALA B 1 289 ? -28.719 -23.781 7.395 1 76.75 289 ALA B N 1
ATOM 5015 C CA . ALA B 1 289 ? -28.5 -22.344 7.539 1 76.75 289 ALA B CA 1
ATOM 5016 C C . ALA B 1 289 ? -29.547 -21.719 8.461 1 76.75 289 ALA B C 1
ATOM 5018 O O . ALA B 1 289 ? -30.672 -22.188 8.539 1 76.75 289 ALA B O 1
ATOM 5019 N N . ILE B 1 290 ? -29.078 -20.828 9.367 1 79.38 290 ILE B N 1
ATOM 5020 C CA . ILE B 1 290 ? -29.969 -20.125 10.289 1 79.38 290 ILE B CA 1
ATOM 5021 C C . ILE B 1 290 ? -30.297 -18.75 9.727 1 79.38 290 ILE B C 1
ATOM 5023 O O . ILE B 1 290 ? -29.406 -18.016 9.289 1 79.38 290 ILE B O 1
ATOM 5027 N N . ASN B 1 291 ? -31.562 -18.453 9.609 1 75.44 291 ASN B N 1
ATOM 5028 C CA . ASN B 1 291 ? -31.984 -17.109 9.227 1 75.44 291 ASN B CA 1
ATOM 5029 C C . ASN B 1 291 ? -31.547 -16.078 10.25 1 75.44 291 ASN B C 1
ATOM 5031 O O . ASN B 1 291 ? -31.953 -16.125 11.406 1 75.44 291 ASN B O 1
ATOM 5035 N N . PRO B 1 292 ? -30.641 -15.18 9.82 1 76.56 292 PRO B N 1
ATOM 5036 C CA . PRO B 1 292 ? -30.109 -14.227 10.805 1 76.56 292 PRO B CA 1
ATOM 5037 C C . PRO B 1 292 ? -31.203 -13.328 11.398 1 76.56 292 PRO B C 1
ATOM 5039 O O . PRO B 1 292 ? -31.047 -12.836 12.523 1 76.56 292 PRO B O 1
ATOM 5042 N N . LYS B 1 293 ? -32.312 -13.164 10.688 1 77.81 293 LYS B N 1
ATOM 5043 C CA . LYS B 1 293 ? -33.375 -12.289 11.156 1 77.81 293 LYS B CA 1
ATOM 5044 C C . LYS B 1 293 ? -34.281 -13.023 12.133 1 77.81 293 LYS B C 1
ATOM 5046 O O . LYS B 1 293 ? -34.688 -12.461 13.156 1 77.81 293 LYS B O 1
ATOM 5051 N N . THR B 1 294 ? -34.5 -14.266 11.828 1 79.88 294 THR B N 1
ATOM 5052 C CA . THR B 1 294 ? -35.5 -14.977 12.617 1 79.88 294 THR B CA 1
ATOM 5053 C C . THR B 1 294 ? -34.812 -15.953 13.578 1 79.88 294 THR B C 1
ATOM 5055 O O . THR B 1 294 ? -35.438 -16.406 14.539 1 79.88 294 THR B O 1
ATOM 5058 N N . GLY B 1 295 ? -33.594 -16.203 13.281 1 79.81 295 GLY B N 1
ATOM 5059 C CA . GLY B 1 295 ? -32.875 -17.172 14.094 1 79.81 295 GLY B CA 1
ATOM 5060 C C . GLY B 1 295 ? -33.281 -18.594 13.812 1 79.81 295 GLY B C 1
ATOM 5061 O O . GLY B 1 295 ? -32.875 -19.531 14.508 1 79.81 295 GLY B O 1
ATOM 5062 N N . GLU B 1 296 ? -34.219 -18.766 12.906 1 78.88 296 GLU B N 1
ATOM 5063 C CA . GLU B 1 296 ? -34.75 -20.094 12.594 1 78.88 296 GLU B CA 1
ATOM 5064 C C . GLU B 1 296 ? -33.938 -20.766 11.492 1 78.88 296 GLU B C 1
ATOM 5066 O O . GLU B 1 296 ? -33.406 -20.094 10.602 1 78.88 296 GLU B O 1
ATOM 5071 N N . PRO B 1 297 ? -33.812 -22.109 11.625 1 79.81 297 PRO B N 1
ATOM 5072 C CA . PRO B 1 297 ? -33.125 -22.828 10.562 1 79.81 297 PRO B CA 1
ATOM 5073 C C . PRO B 1 297 ? -33.844 -22.75 9.219 1 79.81 297 PRO B C 1
ATOM 5075 O O . PRO B 1 297 ? -35.094 -22.781 9.18 1 79.81 297 PRO B O 1
ATOM 5078 N N . VAL B 1 298 ? -33.094 -22.438 8.289 1 78.69 298 VAL B N 1
ATOM 5079 C CA . VAL B 1 298 ? -33.656 -22.438 6.934 1 78.69 298 VAL B CA 1
ATOM 5080 C C . VAL B 1 298 ? -33.719 -23.875 6.41 1 78.69 298 VAL B C 1
ATOM 5082 O O . VAL B 1 298 ? -32.719 -24.609 6.473 1 78.69 298 VAL B O 1
ATOM 5085 N N . LEU B 1 299 ? -34.875 -24.312 6.125 1 75.56 299 LEU B N 1
ATOM 5086 C CA . LEU B 1 299 ? -35.125 -25.703 5.727 1 75.56 299 LEU B CA 1
ATOM 5087 C C . LEU B 1 299 ? -34.375 -26.031 4.434 1 75.56 299 LEU B C 1
ATOM 5089 O O . LEU B 1 299 ? -33.875 -27.141 4.273 1 75.56 299 LEU B O 1
ATOM 5093 N N . GLU B 1 300 ? -34.375 -25.062 3.492 1 82.19 300 GLU B N 1
ATOM 5094 C CA . GLU B 1 300 ? -33.719 -25.328 2.209 1 82.19 300 GLU B CA 1
ATOM 5095 C C . GLU B 1 300 ? -32.25 -24.906 2.23 1 82.19 300 GLU B C 1
ATOM 5097 O O . GLU B 1 300 ? -31.906 -23.938 2.898 1 82.19 300 GLU B O 1
ATOM 5102 N N . PRO B 1 301 ? -31.438 -25.828 1.637 1 84.5 301 PRO B N 1
ATOM 5103 C CA . PRO B 1 301 ? -30.031 -25.438 1.552 1 84.5 301 PRO B CA 1
ATOM 5104 C C . PRO B 1 301 ? -29.844 -24.047 0.943 1 84.5 301 PRO B C 1
ATOM 5106 O O . PRO B 1 301 ? -30.578 -23.656 0.024 1 84.5 301 PRO B O 1
ATOM 5109 N N . VAL B 1 302 ? -29.047 -23.312 1.688 1 87.62 302 VAL B N 1
ATOM 5110 C CA . VAL B 1 302 ? -28.797 -21.953 1.221 1 87.62 302 VAL B CA 1
ATOM 5111 C C . VAL B 1 302 ? -27.484 -21.906 0.453 1 87.62 302 VAL B C 1
ATOM 5113 O O . VAL B 1 302 ? -26.5 -22.531 0.863 1 87.62 302 VAL B O 1
ATOM 5116 N N . LEU B 1 303 ? -27.516 -21.234 -0.712 1 88.06 303 LEU B N 1
ATOM 5117 C CA . LEU B 1 303 ? -26.328 -21.078 -1.545 1 88.06 303 LEU B CA 1
ATOM 5118 C C . LEU B 1 303 ? -25.375 -20.047 -0.954 1 88.06 303 LEU B C 1
ATOM 5120 O O . LEU B 1 303 ? -25.781 -18.922 -0.665 1 88.06 303 LEU B O 1
ATOM 5124 N N . ARG B 1 304 ? -24.141 -20.531 -0.609 1 90.44 304 ARG B N 1
ATOM 5125 C CA . ARG B 1 304 ? -23.109 -19.656 -0.059 1 90.44 304 ARG B CA 1
ATOM 5126 C C . ARG B 1 304 ? -21.844 -19.719 -0.898 1 90.44 304 ARG B C 1
ATOM 5128 O O . ARG B 1 304 ? -21.719 -20.562 -1.787 1 90.44 304 ARG B O 1
ATOM 5135 N N . THR B 1 305 ? -21.094 -18.719 -0.666 1 92.38 305 THR B N 1
ATOM 5136 C CA . THR B 1 305 ? -19.797 -18.688 -1.348 1 92.38 305 THR B CA 1
ATOM 5137 C C . THR B 1 305 ? -18.656 -18.797 -0.344 1 92.38 305 THR B C 1
ATOM 5139 O O . THR B 1 305 ? -18.797 -18.391 0.813 1 92.38 305 THR B O 1
ATOM 5142 N N . ARG B 1 306 ? -17.562 -19.422 -0.766 1 94.81 306 ARG B N 1
ATOM 5143 C CA . ARG B 1 306 ? -16.344 -19.484 0.034 1 94.81 306 ARG B CA 1
ATOM 5144 C C . ARG B 1 306 ? -15.102 -19.469 -0.855 1 94.81 306 ARG B C 1
ATOM 5146 O O . ARG B 1 306 ? -15.18 -19.797 -2.043 1 94.81 306 ARG B O 1
ATOM 5153 N N . LEU B 1 307 ? -14 -19.125 -0.303 1 96.94 307 LEU B N 1
ATOM 5154 C CA . LEU B 1 307 ? -12.742 -19.109 -1.042 1 96.94 307 LEU B CA 1
ATOM 5155 C C . LEU B 1 307 ? -12.133 -20.516 -1.103 1 96.94 307 LEU B C 1
ATOM 5157 O O . LEU B 1 307 ? -12.141 -21.234 -0.11 1 96.94 307 LEU B O 1
ATOM 5161 N N . ARG B 1 308 ? -11.672 -20.875 -2.236 1 96.94 308 ARG B N 1
ATOM 5162 C CA . ARG B 1 308 ? -10.938 -22.125 -2.457 1 96.94 308 ARG B CA 1
ATOM 5163 C C . ARG B 1 308 ? -9.578 -21.859 -3.094 1 96.94 308 ARG B C 1
ATOM 5165 O O . ARG B 1 308 ? -9.391 -20.828 -3.748 1 96.94 308 ARG B O 1
ATOM 5172 N N . CYS B 1 309 ? -8.672 -22.766 -2.834 1 97.75 309 CYS B N 1
ATOM 5173 C CA . CYS B 1 309 ? -7.352 -22.672 -3.441 1 97.75 309 CYS B CA 1
ATOM 5174 C C . CYS B 1 309 ? -6.965 -23.984 -4.098 1 97.75 309 CYS B C 1
ATOM 5176 O O . CYS B 1 309 ? -7.52 -25.031 -3.768 1 97.75 309 CYS B O 1
ATOM 5178 N N . GLY B 1 310 ? -6.105 -23.922 -5.039 1 97.94 310 GLY B N 1
ATOM 5179 C CA . GLY B 1 310 ? -5.578 -25.094 -5.711 1 97.94 310 GLY B CA 1
ATOM 5180 C C . GLY B 1 310 ? -4.262 -24.844 -6.422 1 97.94 310 GLY B C 1
ATOM 5181 O O . GLY B 1 310 ? -4.043 -23.75 -6.957 1 97.94 310 GLY B O 1
ATOM 5182 N N . SER B 1 311 ? -3.424 -25.812 -6.359 1 97.62 311 SER B N 1
ATOM 5183 C CA . SER B 1 311 ? -2.139 -25.781 -7.051 1 97.62 311 SER B CA 1
ATOM 5184 C C . SER B 1 311 ? -2.025 -26.938 -8.047 1 97.62 311 SER B C 1
ATOM 5186 O O . SER B 1 311 ? -2.24 -28.094 -7.699 1 97.62 311 SER B O 1
ATOM 5188 N N . PHE B 1 312 ? -1.713 -26.641 -9.273 1 96.94 312 PHE B N 1
ATOM 5189 C CA . PHE B 1 312 ? -1.683 -27.656 -10.328 1 96.94 312 PHE B CA 1
ATOM 5190 C C . PHE B 1 312 ? -0.836 -27.188 -11.5 1 96.94 312 PHE B C 1
ATOM 5192 O O . PHE B 1 312 ? -0.588 -25.984 -11.656 1 96.94 312 PHE B O 1
ATOM 5199 N N . ASN B 1 313 ? -0.308 -28.125 -12.273 1 96.19 313 ASN B N 1
ATOM 5200 C CA . ASN B 1 313 ? 0.346 -27.828 -13.547 1 96.19 313 ASN B CA 1
ATOM 5201 C C . ASN B 1 313 ? -0.661 -27.406 -14.609 1 96.19 313 ASN B C 1
ATOM 5203 O O . ASN B 1 313 ? -1.265 -28.25 -15.273 1 96.19 313 ASN B O 1
ATOM 5207 N N . TRP B 1 314 ? -0.68 -26.125 -14.844 1 95.75 314 TRP B N 1
ATOM 5208 C CA . TRP B 1 314 ? -1.74 -25.562 -15.672 1 95.75 314 TRP B CA 1
ATOM 5209 C C . TRP B 1 314 ? -1.536 -25.922 -17.141 1 95.75 314 TRP B C 1
ATOM 5211 O O . TRP B 1 314 ? -2.443 -25.766 -17.953 1 95.75 314 TRP B O 1
ATOM 5221 N N . ALA B 1 315 ? -0.417 -26.438 -17.5 1 94.94 315 ALA B N 1
ATOM 5222 C CA . ALA B 1 315 ? -0.132 -26.875 -18.859 1 94.94 315 ALA B CA 1
ATOM 5223 C C . ALA B 1 315 ? -0.951 -28.125 -19.219 1 94.94 315 ALA B C 1
ATOM 5225 O O . ALA B 1 315 ? -1.031 -28.516 -20.375 1 94.94 315 ALA B O 1
ATOM 5226 N N . ASP B 1 316 ? -1.513 -28.781 -18.219 1 95.69 316 ASP B N 1
ATOM 5227 C CA . ASP B 1 316 ? -2.348 -29.969 -18.453 1 95.69 316 ASP B CA 1
ATOM 5228 C C . ASP B 1 316 ? -3.682 -29.562 -19.094 1 95.69 316 ASP B C 1
ATOM 5230 O O . ASP B 1 316 ? -4.422 -30.422 -19.578 1 95.69 316 ASP B O 1
ATOM 5234 N N . TRP B 1 317 ? -4.043 -28.328 -19.109 1 96.5 317 TRP B N 1
ATOM 5235 C CA . TRP B 1 317 ? -5.281 -27.812 -19.672 1 96.5 317 TRP B CA 1
ATOM 5236 C C . TRP B 1 317 ? -5.012 -27.062 -20.969 1 96.5 317 TRP B C 1
ATOM 5238 O O . TRP B 1 317 ? -3.951 -26.453 -21.125 1 96.5 317 TRP B O 1
ATOM 5248 N N . SER B 1 318 ? -6.008 -27.094 -21.844 1 94.81 318 SER B N 1
ATOM 5249 C CA . SER B 1 318 ? -5.895 -26.344 -23.094 1 94.81 318 SER B CA 1
ATOM 5250 C C . SER B 1 318 ? -5.992 -24.844 -22.859 1 94.81 318 SER B C 1
ATOM 5252 O O . SER B 1 318 ? -6.387 -24.406 -21.766 1 94.81 318 SER B O 1
ATOM 5254 N N . GLU B 1 319 ? -5.586 -24.094 -23.859 1 93.19 319 GLU B N 1
ATOM 5255 C CA . GLU B 1 319 ? -5.68 -22.641 -23.766 1 93.19 319 GLU B CA 1
ATOM 5256 C C . GLU B 1 319 ? -7.113 -22.188 -23.484 1 93.19 319 GLU B C 1
ATOM 5258 O O . GLU B 1 319 ? -7.34 -21.297 -22.656 1 93.19 319 GLU B O 1
ATOM 5263 N N . ASP B 1 320 ? -8.07 -22.812 -24.141 1 95.38 320 ASP B N 1
ATOM 5264 C CA . ASP B 1 320 ? -9.477 -22.469 -23.953 1 95.38 320 ASP B CA 1
ATOM 5265 C C . ASP B 1 320 ? -9.945 -22.797 -22.547 1 95.38 320 ASP B C 1
ATOM 5267 O O . ASP B 1 320 ? -10.734 -22.047 -21.953 1 95.38 320 ASP B O 1
ATOM 5271 N N . GLU B 1 321 ? -9.508 -23.891 -22.047 1 96.19 321 GLU B N 1
ATOM 5272 C CA . GLU B 1 321 ? -9.867 -24.281 -20.688 1 96.19 321 GLU B CA 1
ATOM 5273 C C . GLU B 1 321 ? -9.281 -23.328 -19.656 1 96.19 321 GLU B C 1
ATOM 5275 O O . GLU B 1 321 ? -9.938 -22.969 -18.688 1 96.19 321 GLU B O 1
ATOM 5280 N N . ARG B 1 322 ? -8.047 -22.922 -19.875 1 96.88 322 ARG B N 1
ATOM 5281 C CA . ARG B 1 322 ? -7.402 -21.969 -18.984 1 96.88 322 ARG B CA 1
ATOM 5282 C C . ARG B 1 322 ? -8.125 -20.625 -19.016 1 96.88 322 ARG B C 1
ATOM 5284 O O . ARG B 1 322 ? -8.32 -20 -17.969 1 96.88 322 ARG B O 1
ATOM 5291 N N . LEU B 1 323 ? -8.516 -20.203 -20.203 1 96.56 323 LEU B N 1
ATOM 5292 C CA . LEU B 1 323 ? -9.266 -18.969 -20.359 1 96.56 323 LEU B CA 1
ATOM 5293 C C . LEU B 1 323 ? -10.609 -19.047 -19.625 1 96.56 323 LEU B C 1
ATOM 5295 O O . LEU B 1 323 ? -11.008 -18.125 -18.938 1 96.56 323 LEU B O 1
ATOM 5299 N N . THR B 1 324 ? -11.297 -20.156 -19.828 1 95.75 324 THR B N 1
ATOM 5300 C CA . THR B 1 324 ? -12.578 -20.359 -19.156 1 95.75 324 THR B CA 1
ATOM 5301 C C . THR B 1 324 ? -12.422 -20.312 -17.641 1 95.75 324 THR B C 1
ATOM 5303 O O . THR B 1 324 ? -13.219 -19.672 -16.953 1 95.75 324 THR B O 1
ATOM 5306 N N . PHE B 1 325 ? -11.422 -20.969 -17.156 1 97.19 325 PHE B N 1
ATOM 5307 C CA . PHE B 1 325 ? -11.148 -20.938 -15.719 1 97.19 325 PHE B CA 1
ATOM 5308 C C . PHE B 1 325 ? -10.891 -19.531 -15.234 1 97.19 325 PHE B C 1
ATOM 5310 O O . PHE B 1 325 ? -11.43 -19.094 -14.211 1 97.19 325 PHE B O 1
ATOM 5317 N N . THR B 1 326 ? -10.086 -18.781 -15.961 1 97.62 326 THR B N 1
ATOM 5318 C CA . THR B 1 326 ? -9.703 -17.422 -15.594 1 97.62 326 THR B CA 1
ATOM 5319 C C . THR B 1 326 ? -10.922 -16.5 -15.586 1 97.62 326 THR B C 1
ATOM 5321 O O . THR B 1 326 ? -11.094 -15.688 -14.672 1 97.62 326 THR B O 1
ATOM 5324 N N . ALA B 1 327 ? -11.805 -16.672 -16.562 1 96.12 327 ALA B N 1
ATOM 5325 C CA . ALA B 1 327 ? -12.93 -15.758 -16.781 1 96.12 327 ALA B CA 1
ATOM 5326 C C . ALA B 1 327 ? -14.109 -16.125 -15.883 1 96.12 327 ALA B C 1
ATOM 5328 O O . ALA B 1 327 ? -15.023 -15.312 -15.695 1 96.12 327 ALA B O 1
ATOM 5329 N N . SER B 1 328 ? -14.125 -17.328 -15.359 1 95.19 328 SER B N 1
ATOM 5330 C CA . SER B 1 328 ? -15.25 -17.75 -14.539 1 95.19 328 SER B CA 1
ATOM 5331 C C . SER B 1 328 ? -15.227 -17.078 -13.172 1 95.19 328 SER B C 1
ATOM 5333 O O . SER B 1 328 ? -14.211 -17.094 -12.477 1 95.19 328 SER B O 1
ATOM 5335 N N . LYS B 1 329 ? -16.312 -16.578 -12.781 1 92.38 329 LYS B N 1
ATOM 5336 C CA . LYS B 1 329 ? -16.438 -15.898 -11.5 1 92.38 329 LYS B CA 1
ATOM 5337 C C . LYS B 1 329 ? -16.219 -16.875 -10.344 1 92.38 329 LYS B C 1
ATOM 5339 O O . LYS B 1 329 ? -15.664 -16.516 -9.305 1 92.38 329 LYS B O 1
ATOM 5344 N N . TYR B 1 330 ? -16.688 -18.062 -10.539 1 94.69 330 TYR B N 1
ATOM 5345 C CA . TYR B 1 330 ? -16.562 -19.094 -9.508 1 94.69 330 TYR B CA 1
ATOM 5346 C C . TYR B 1 330 ? -15.75 -20.266 -10.008 1 94.69 330 TYR B C 1
ATOM 5348 O O . TYR B 1 330 ? -15.648 -20.5 -11.211 1 94.69 330 TYR B O 1
ATOM 5356 N N . TRP B 1 331 ? -15.172 -20.984 -9.055 1 96.31 331 TRP B N 1
ATOM 5357 C CA . TRP B 1 331 ? -14.438 -22.188 -9.406 1 96.31 331 TRP B CA 1
ATOM 5358 C C . TRP B 1 331 ? -15.344 -23.188 -10.125 1 96.31 331 TRP B C 1
ATOM 5360 O O . TRP B 1 331 ? -16.359 -23.625 -9.57 1 96.31 331 TRP B O 1
ATOM 5370 N N . PRO B 1 332 ? -14.992 -23.516 -11.359 1 92.31 332 PRO B N 1
ATOM 5371 C CA . PRO B 1 332 ? -15.852 -24.438 -12.094 1 92.31 332 PRO B CA 1
ATOM 5372 C C . PRO B 1 332 ? -15.969 -25.797 -11.406 1 92.31 332 PRO B C 1
ATOM 5374 O O . PRO B 1 332 ? -15.078 -26.203 -10.648 1 92.31 332 PRO B O 1
ATOM 5377 N N . THR B 1 333 ? -17.078 -26.484 -11.688 1 87.5 333 THR B N 1
ATOM 5378 C CA . THR B 1 333 ? -17.328 -27.781 -11.047 1 87.5 333 THR B CA 1
ATOM 5379 C C . THR B 1 333 ? -17.422 -28.891 -12.086 1 87.5 333 THR B C 1
ATOM 5381 O O . THR B 1 333 ? -17.781 -30.031 -11.758 1 87.5 333 THR B O 1
ATOM 5384 N N . ASP B 1 334 ? -17.062 -28.641 -13.25 1 87.75 334 ASP B N 1
ATOM 5385 C CA . ASP B 1 334 ? -17.125 -29.656 -14.297 1 87.75 334 ASP B CA 1
ATOM 5386 C C . ASP B 1 334 ? -15.953 -30.641 -14.188 1 87.75 334 ASP B C 1
ATOM 5388 O O . ASP B 1 334 ? -15.062 -30.453 -13.359 1 87.75 334 ASP B O 1
ATOM 5392 N N . GLU B 1 335 ? -15.953 -31.672 -14.945 1 89 335 GLU B N 1
ATOM 5393 C CA . GLU B 1 335 ? -15 -32.781 -14.867 1 89 335 GLU B CA 1
ATOM 5394 C C . GLU B 1 335 ? -13.586 -32.281 -15.188 1 89 335 GLU B C 1
ATOM 5396 O O . GLU B 1 335 ? -12.609 -32.844 -14.68 1 89 335 GLU B O 1
ATOM 5401 N N . ARG B 1 336 ? -13.445 -31.266 -15.898 1 90.38 336 ARG B N 1
ATOM 5402 C CA . ARG B 1 336 ? -12.125 -30.812 -16.344 1 90.38 336 ARG B CA 1
ATOM 5403 C C . ARG B 1 336 ? -11.641 -29.656 -15.492 1 90.38 336 ARG B C 1
ATOM 5405 O O . ARG B 1 336 ? -10.602 -29.047 -15.797 1 90.38 336 ARG B O 1
ATOM 5412 N N . ALA B 1 337 ? -12.406 -29.375 -14.477 1 92.94 337 ALA B N 1
ATOM 5413 C CA . ALA B 1 337 ? -11.992 -28.281 -13.602 1 92.94 337 ALA B CA 1
ATOM 5414 C C . ALA B 1 337 ? -10.711 -28.625 -12.852 1 92.94 337 ALA B C 1
ATOM 5416 O O . ALA B 1 337 ? -10.531 -29.766 -12.414 1 92.94 337 ALA B O 1
ATOM 5417 N N . PRO B 1 338 ? -9.82 -27.625 -12.727 1 95.62 338 PRO B N 1
ATOM 5418 C CA . PRO B 1 338 ? -8.633 -27.891 -11.906 1 95.62 338 PRO B CA 1
ATOM 5419 C C . PRO B 1 338 ? -8.977 -28.312 -10.477 1 95.62 338 PRO B C 1
ATOM 5421 O O . PRO B 1 338 ? -10.016 -27.906 -9.953 1 95.62 338 PRO B O 1
ATOM 5424 N N . PRO B 1 339 ? -8.109 -29.125 -9.891 1 94.5 339 PRO B N 1
ATOM 5425 C CA . PRO B 1 339 ? -8.398 -29.625 -8.539 1 94.5 339 PRO B CA 1
ATOM 5426 C C . PRO B 1 339 ? -8.273 -28.531 -7.473 1 94.5 339 PRO B C 1
ATOM 5428 O O . PRO B 1 339 ? -7.426 -27.641 -7.582 1 94.5 339 PRO B O 1
ATOM 5431 N N . MET B 1 340 ? -9.125 -28.656 -6.422 1 94.31 340 MET B N 1
ATOM 5432 C CA . MET B 1 340 ? -9.086 -27.797 -5.25 1 94.31 340 MET B CA 1
ATOM 5433 C C . MET B 1 340 ? -8.336 -28.469 -4.102 1 94.31 340 MET B C 1
ATOM 5435 O O . MET B 1 340 ? -8.438 -29.688 -3.912 1 94.31 340 MET B O 1
ATOM 5439 N N . ASP B 1 341 ? -7.602 -27.656 -3.404 1 93.31 341 ASP B N 1
ATOM 5440 C CA . ASP B 1 341 ? -7.035 -28.156 -2.156 1 93.31 341 ASP B CA 1
ATOM 5441 C C . ASP B 1 341 ? -8.133 -28.547 -1.176 1 93.31 341 ASP B C 1
ATOM 5443 O O . ASP B 1 341 ? -9.258 -28.047 -1.257 1 93.31 341 ASP B O 1
ATOM 5447 N N . SER B 1 342 ? -7.762 -29.469 -0.333 1 88.38 342 SER B N 1
ATOM 5448 C CA . SER B 1 342 ? -8.711 -29.844 0.709 1 88.38 342 SER B CA 1
ATOM 5449 C C . SER B 1 342 ? -9.039 -28.672 1.618 1 88.38 342 SER B C 1
ATOM 5451 O O . SER B 1 342 ? -8.188 -27.797 1.844 1 88.38 342 SER B O 1
ATOM 5453 N N . LEU B 1 343 ? -10.336 -28.656 2.01 1 79.12 343 LEU B N 1
ATOM 5454 C CA . LEU B 1 343 ? -10.758 -27.625 2.941 1 79.12 343 LEU B CA 1
ATOM 5455 C C . LEU B 1 343 ? -10.211 -27.891 4.34 1 79.12 343 LEU B C 1
ATOM 5457 O O . LEU B 1 343 ? -10.219 -29.031 4.801 1 79.12 343 LEU B O 1
ATOM 5461 N N . ASP B 1 344 ? -9.141 -27.172 4.906 1 59.12 344 ASP B N 1
ATOM 5462 C CA . ASP B 1 344 ? -8.711 -27.406 6.277 1 59.12 344 ASP B CA 1
ATOM 5463 C C . ASP B 1 344 ? -9.797 -27.016 7.273 1 59.12 344 ASP B C 1
ATOM 5465 O O . ASP B 1 344 ? -10.609 -26.125 6.988 1 59.12 344 ASP B O 1
#

Solvent-accessible surface area (backbone atoms only — not comparable to full-atom values): 37224 Å² total; per-residue (Å²): 106,68,67,63,39,39,54,62,30,41,58,64,48,49,52,50,45,39,54,48,52,74,72,41,68,56,58,60,53,51,52,49,53,60,50,70,78,63,51,56,49,54,31,68,34,27,34,34,38,42,32,36,48,58,62,46,77,67,65,55,51,84,56,61,75,64,68,37,66,51,58,50,48,15,47,50,54,24,50,51,52,48,37,71,72,72,60,41,30,26,33,39,38,44,84,61,35,38,37,35,32,38,74,35,46,40,70,54,89,82,40,93,51,45,80,44,53,49,62,87,65,71,69,62,76,70,71,69,81,72,71,77,80,69,92,72,78,69,71,74,75,67,58,68,71,68,72,74,80,52,58,34,78,79,63,22,29,39,40,46,56,13,0,34,53,11,0,41,40,9,12,34,30,43,48,47,45,56,36,79,87,38,53,54,78,79,50,84,50,62,69,49,41,50,54,61,61,57,36,73,59,26,18,25,16,42,58,28,74,26,94,46,66,58,57,54,33,50,48,51,46,43,40,22,55,35,59,39,25,48,53,35,50,50,36,47,44,58,69,74,42,59,68,79,77,50,61,93,54,50,66,68,51,47,47,43,51,36,32,73,71,65,45,41,49,44,82,72,62,39,38,46,66,38,30,13,35,37,40,32,35,29,80,42,72,36,72,71,36,57,36,86,87,74,66,42,68,34,88,59,65,39,84,42,76,45,82,44,40,26,46,51,69,68,58,77,47,52,72,69,55,45,31,49,57,46,54,16,42,43,57,65,82,56,92,81,39,78,69,66,53,80,84,128,107,69,67,62,40,38,55,63,29,41,57,64,48,49,52,49,44,38,55,48,52,72,70,41,69,57,59,61,52,50,53,48,53,61,49,69,79,64,51,55,50,54,32,68,33,27,34,36,38,42,30,36,50,58,63,45,76,68,64,55,50,85,56,60,75,65,67,39,66,49,57,51,48,16,47,50,54,25,50,51,52,48,36,71,72,71,59,42,31,28,33,39,37,44,85,62,34,37,38,36,33,37,73,35,44,41,70,53,89,81,42,92,50,46,80,44,52,49,64,88,65,72,71,59,75,70,69,65,80,77,70,78,81,67,91,70,77,66,71,71,76,66,60,68,71,68,72,71,79,51,58,34,77,80,63,22,28,40,40,47,55,14,0,32,52,12,0,42,41,9,13,35,30,44,48,46,42,55,37,78,86,38,55,54,78,79,49,85,52,64,68,47,41,49,55,60,60,58,37,73,60,25,17,25,16,40,60,29,75,26,97,45,68,58,57,55,33,50,48,51,46,43,39,21,55,35,59,39,26,46,52,35,50,50,37,48,44,58,67,74,42,61,68,82,77,50,61,90,54,50,65,68,50,47,47,43,51,37,33,74,71,65,46,43,48,45,82,72,62,39,39,47,67,36,30,12,36,37,40,31,36,31,78,41,72,36,73,71,36,58,35,86,87,74,65,42,68,35,88,60,65,38,82,40,75,46,80,44,41,26,48,51,69,68,57,79,47,53,72,67,53,45,32,50,58,47,55,16,42,42,57,66,83,55,92,82,39,79,68,66,53,78,85,129

Foldseek 3Di:
DVLVVVVVPDPPVVVVVVVCVVPDCVVVVVVCVVCVPFDFFALAWKKKKKKFWDPVVVLQPQADPPDQVLLLVLLVVLQQVLCVVQPFLKWWDADRMIMGIGHRQDYDPPDPLCVQEDDPPPPPVVPDPPPDPPDPDDDVPPPVPPVPPGAHVVNRGFVCVFCVSQVSSLVSSLVSSQDVVVVLVVRPDPVSSCSSNVSPITIGMGMGIHRDLLVVLVVLLCCFQPVQLLSLLVRVLVVVDPPVVCPPPGSVRSVVVCVVVVHDPCVPPNQCSRGTKMKAKAKDWDAQDADPVVRHTDHGTDIDIDMWMDGDNCVVDDSVLSSSCSSHSGQDDDPPTGDTDDDD/DVVVVVVVPDPPVVVVVVVCVVPDCVVVVVVCVVCVPFDFFALAWKKKKKKFWDPVVVLQPQADPPDQVLLLVLLVVLQQVLCVVQPFLKWWDADRMIMGIGHRQDYDPPDPLCVQEDDPPPPPVVPPDPPDDPDPDDDVPPPVPCPPPGAHVVNRGFVCVFCVSQVSSLVSSLVSSQDVVVVLVVRPDPVSSCSSNVSPITIGMGMGIHRDLLVVLVVLLCCFQPVQLLSLLVRVLVVVDPPVVCPPAGSVRSVVVCVVVVHDPCVPPNQCSRGTKMKAKAKDWDAQDADPVVRHTDHGTDIDIDMWMDGDNCVVDDSVLSSSCNSHSGQDDDPPTGDTDDDD

Sequence (688 aa):
MVTKLLNMTLPKSAQDALVYMYESKVQKRLKELEVRHDIAVAPTEHYMIRIDGVAFHTFTKGVEQPFDSRITRAMLETTKDLVDRFGSITAYTQSDEISLVFSAAELSESSPYLSLLQSATSDKRKVKRQRGPSDSSLNPDAAKTQVGTRVHSYNGRIQKLASTTASYASARFNYHISTPASQWDSLSSLTVRQRMLSHLAFFDARVIPLTDLQDASETIFWRSNFDGMRNAISHISQSNFKKSLLHGKSVRDQCAMLAEAGVDIMGTYGCKPLFGTWVKKEKYFMKDAINPKTGEPVLEPVLRTRLRCGSFNWADWSEDERLTFTASKYWPTDERAPPMDSLDMVTKLLNMTLPKSAQDALVYMYESKVQKRLKELEVRHDIAVAPTEHYMIRIDGVAFHTFTKGVEQPFDSRITRAMLETTKDLVDRFGSITAYTQSDEISLVFSAAELSESSPYLSLLQSATSDKRKVKRQRGPSDSSLNPDAAKTQVGTRVHSYNGRIQKLASTTASYASARFNYHISTPASQWDSLSSLTVRQRMLSHLAFFDARVIPLTDLQDASETIFWRSNFDGMRNAISHISQSNFKKSLLHGKSVRDQCAMLAEAGVDIMGTYGCKPLFGTWVKKEKYFMKDAINPKTGEPVLEPVLRTRLRCGSFNWADWSEDERLTFTASKYWPTDERAPPMDSLD

Secondary structure (DSSP, 8-state):
-HHHHHHTTS-HHHHHHHHHHHHSSHHHHHHHHHHTT--B--TTSEEEEEEEESSHHHHTTTSSSS--HHHHHHHHHHHHHHHHHH--SEEEEETTEEEEEE--SS--TT-TTHHHHS-GGGGGGG------S----S-GGG----------GGGGBHHHHHHHHHHHHHHHHHHHHTSGGG-GGGSS-HHHHHHHTSS---EEEEEEEES-HHHHHHHHHHIIIIIIHHHHHHHHHHHHS-HHHHTT--HHHHHHHHHHTT--HHHHH-HHHHH-EEEEEEEEEETTPBPTTT-PBPSSPEEEEEEEEE---GGGS-HHHHHHHHH-SB---STTSPPPPP--/-HHHHHHTTS-HHHHHHHHHHHHSSHHHHHHHHHHTT--B--TTSEEEEEEEESSHHHHTTTSSSS--HHHHHHHHHHHHHHHHHH--SEEEEETTEEEEEE--SS--TT-TTHHHHS-GGGGGGG------S----S-GGG----------GGGGBHHHHHHHHHHHHHHHHHHHHTSGGG-GGGSS-HHHHHHHTSS---EEEEEEEES-HHHHHHHHHHIIIIIIHHHHHHHHHHHHS-HHHHTT--HHHHHHHHHHTT--HHHHH-HHHHH-EEEEEEEEEETT-B-TTT-PBPSSPEEEEEEEEE---GGGS-HHHHHHHHH-SB---STTSPPPPP--